Protein AF-0000000084578649 (afdb_homodimer)

Foldseek 3Di:
DDKFKKWWDKWFWADKDKDWDFDPDDDDDGDIWIKIKTWTWAAAPVGDIAIAMEIEGDDPPDDDDHGGWMWTFMWTWAADFPDHIYTYTPDIGTDDDDSPDPCSCVPPDPDRWMKMKMKWFWADDWDQDPVRQKIKTKTKGWDQTPNDIHIAMAMEMADNDPVCNPPDDADHGAIKIWMFTFHDADPRGHTYGYTDDMGTRPDDPPPPDPDDDPDPPDDDDDDDDDDD/DDKFKKWWDKWFWADKDKDWDFDPDDDDDGDIWIKIKTWTWAAAPVGDIAIAMEIEGDDPPDDDDHGGWMWTFMWTWAADFPDHIYTYTPDIGTDDDDSPDPCSCVPPDPDRWMKMKMKWFWADDWDQDPVRQKIKTKTKGWDQTPNDIHIAMAMEMADNDPVCNPPDDADHGAIKIWMFTFHDADPRGHTYGYTDDMGTRPDDPPPPDPDDDPDPPDDDDDDDPPDD

Organism: Pycnoporus cinnabarinus (NCBI:txid5643)

Radius of gyration: 24.95 Å; Cα contacts (8 Å, |Δi|>4): 1122; chains: 2; bounding box: 66×66×103 Å

Structure (mmCIF, N/CA/C/O backbone):
data_AF-0000000084578649-model_v1
#
loop_
_entity.id
_entity.type
_entity.pdbx_description
1 polymer 'Uncharacterized protein'
#
loop_
_atom_site.group_PDB
_atom_site.id
_atom_site.type_symbol
_atom_site.label_atom_id
_atom_site.label_alt_id
_atom_site.label_comp_id
_atom_site.label_asym_id
_atom_site.label_entity_id
_atom_site.label_seq_id
_atom_site.pdbx_PDB_ins_code
_atom_site.Cartn_x
_atom_site.Cartn_y
_atom_site.Cartn_z
_atom_site.occupancy
_atom_site.B_iso_or_equiv
_atom_site.auth_seq_id
_atom_site.auth_comp_id
_atom_site.auth_asym_id
_atom_site.auth_atom_id
_atom_site.pdbx_PDB_model_num
ATOM 1 N N . MET A 1 1 ? 20.484 2.51 -9.336 1 56.12 1 MET A N 1
ATOM 2 C CA . MET A 1 1 ? 19.828 3.285 -8.289 1 56.12 1 MET A CA 1
ATOM 3 C C . MET A 1 1 ? 18.609 2.539 -7.738 1 56.12 1 MET A C 1
ATOM 5 O O . MET A 1 1 ? 17.891 1.887 -8.492 1 56.12 1 MET A O 1
ATOM 9 N N . SER A 1 2 ? 18.406 2.398 -6.324 1 79.94 2 SER A N 1
ATOM 10 C CA . SER A 1 2 ? 17.375 1.576 -5.711 1 79.94 2 SER A CA 1
ATOM 11 C C . SER A 1 2 ? 16.031 2.289 -5.723 1 79.94 2 SER A C 1
ATOM 13 O O . SER A 1 2 ? 15.914 3.424 -5.254 1 79.94 2 SER A O 1
ATOM 15 N N . SER A 1 3 ? 15.109 1.882 -6.492 1 90.81 3 SER A N 1
ATOM 16 C CA . SER A 1 3 ? 13.766 2.436 -6.645 1 90.81 3 SER A CA 1
ATOM 17 C C . SER A 1 3 ? 12.711 1.337 -6.645 1 90.81 3 SER A C 1
ATOM 19 O O . SER A 1 3 ? 13.039 0.15 -6.684 1 90.81 3 SER A O 1
ATOM 21 N N . THR A 1 4 ? 11.5 1.716 -6.434 1 95.38 4 THR A N 1
ATOM 22 C CA . THR A 1 4 ? 10.367 0.8 -6.492 1 95.38 4 THR A CA 1
ATOM 23 C C . THR A 1 4 ? 9.109 1.525 -6.965 1 95.38 4 THR A C 1
ATOM 25 O O . THR A 1 4 ? 8.984 2.74 -6.793 1 95.38 4 THR A O 1
ATOM 28 N N . LEU A 1 5 ? 8.219 0.842 -7.559 1 98.19 5 LEU A N 1
ATOM 29 C CA . LEU A 1 5 ? 6.926 1.344 -8.008 1 98.19 5 LEU A CA 1
ATOM 30 C C . LEU A 1 5 ? 5.852 0.269 -7.883 1 98.19 5 LEU A C 1
ATOM 32 O O . LEU A 1 5 ? 5.961 -0.799 -8.492 1 98.19 5 LEU A O 1
ATOM 36 N N . ASN A 1 6 ? 4.875 0.594 -7.09 1 98.69 6 ASN A N 1
ATOM 37 C CA . ASN A 1 6 ? 3.842 -0.381 -6.762 1 98.69 6 ASN A CA 1
ATOM 38 C C . ASN A 1 6 ? 2.445 0.226 -6.867 1 98.69 6 ASN A C 1
ATOM 40 O O . ASN A 1 6 ? 2.289 1.447 -6.812 1 98.69 6 ASN A O 1
ATOM 44 N N . ILE A 1 7 ? 1.49 -0.663 -7.059 1 98.75 7 ILE A N 1
ATOM 45 C CA . ILE A 1 7 ? 0.087 -0.271 -7.141 1 98.75 7 ILE A CA 1
ATOM 46 C C . ILE A 1 7 ? -0.767 -1.231 -6.316 1 98.75 7 ILE A C 1
ATOM 48 O O . ILE A 1 7 ? -0.436 -2.412 -6.188 1 98.75 7 ILE A O 1
ATOM 52 N N . PHE A 1 8 ? -1.809 -0.686 -5.68 1 98.62 8 PHE A N 1
ATOM 53 C CA . PHE A 1 8 ? -2.764 -1.565 -5.012 1 98.62 8 PHE A CA 1
ATOM 54 C C . PHE A 1 8 ? -4.164 -0.97 -5.051 1 98.62 8 PHE A C 1
ATOM 56 O O . PHE A 1 8 ? -4.328 0.235 -5.254 1 98.62 8 PHE A O 1
ATOM 63 N N . GLY A 1 9 ? -5.133 -1.773 -4.887 1 98.25 9 GLY A N 1
ATOM 64 C CA . GLY A 1 9 ? -6.535 -1.396 -4.949 1 98.25 9 GLY A CA 1
ATOM 65 C C . GLY A 1 9 ? -7.434 -2.51 -5.453 1 98.25 9 GLY A C 1
ATOM 66 O O . GLY A 1 9 ? -7.113 -3.689 -5.297 1 98.25 9 GLY A O 1
ATOM 67 N N . PHE A 1 10 ? -8.578 -2.094 -5.941 1 98.19 10 PHE A N 1
ATOM 68 C CA . PHE A 1 10 ? -9.562 -3.037 -6.461 1 98.19 10 PHE A CA 1
ATOM 69 C C . PHE A 1 10 ? -9.555 -3.043 -7.984 1 98.19 10 PHE A C 1
ATOM 71 O O . PHE A 1 10 ? -9.602 -1.982 -8.609 1 98.19 10 PHE A O 1
ATOM 78 N N . PHE A 1 11 ? -9.508 -4.25 -8.555 1 98 11 PHE A N 1
ATOM 79 C CA . PHE A 1 11 ? -9.438 -4.422 -10 1 98 11 PHE A CA 1
ATOM 80 C C . PHE A 1 11 ? -10.414 -5.496 -10.469 1 98 11 PHE A C 1
ATOM 82 O O . PHE A 1 11 ? -10.578 -6.523 -9.797 1 98 11 PHE A O 1
ATOM 89 N N . ALA A 1 12 ? -11.016 -5.203 -11.555 1 97.75 12 ALA A N 1
ATOM 90 C CA . ALA A 1 12 ? -11.758 -6.258 -12.242 1 97.75 12 ALA A CA 1
ATOM 91 C C . ALA A 1 12 ? -10.867 -6.973 -13.258 1 97.75 12 ALA A C 1
ATOM 93 O O . ALA A 1 12 ? -10.133 -6.332 -14.008 1 97.75 12 ALA A O 1
ATOM 94 N N . LEU A 1 13 ? -11.008 -8.266 -13.281 1 97.94 13 LEU A N 1
ATOM 95 C CA . LEU A 1 13 ? -10.133 -9.062 -14.141 1 97.94 13 LEU A CA 1
ATOM 96 C C . LEU A 1 13 ? -10.93 -9.703 -15.273 1 97.94 13 LEU A C 1
ATOM 98 O O . LEU A 1 13 ? -12.102 -10.047 -15.094 1 97.94 13 LEU A O 1
ATOM 102 N N . ALA A 1 14 ? -10.258 -9.836 -16.391 1 97.75 14 ALA A N 1
ATOM 103 C CA . ALA A 1 14 ? -10.867 -10.508 -17.547 1 97.75 14 ALA A CA 1
ATOM 104 C C . ALA A 1 14 ? -9.812 -11.25 -18.359 1 97.75 14 ALA A C 1
ATOM 106 O O . ALA A 1 14 ? -8.617 -10.969 -18.25 1 97.75 14 ALA A O 1
ATOM 107 N N . GLY A 1 15 ? -10.273 -12.336 -19.078 1 96.81 15 GLY A N 1
ATOM 108 C CA . GLY A 1 15 ? -9.445 -13.008 -20.062 1 96.81 15 GLY A CA 1
ATOM 109 C C . GLY A 1 15 ? -8.344 -13.844 -19.453 1 96.81 15 GLY A C 1
ATOM 110 O O . GLY A 1 15 ? -7.227 -13.906 -19.984 1 96.81 15 GLY A O 1
ATOM 111 N N . GLY A 1 16 ? -8.648 -14.453 -18.406 1 95.88 16 GLY A N 1
ATOM 112 C CA . GLY A 1 16 ? -7.645 -15.266 -17.734 1 95.88 16 GLY A CA 1
ATOM 113 C C . GLY A 1 16 ? -7.117 -16.391 -18.594 1 95.88 16 GLY A C 1
ATOM 114 O O . GLY A 1 16 ? -7.895 -17.156 -19.172 1 95.88 16 GLY A O 1
ATOM 115 N N . VAL A 1 17 ? -5.785 -16.453 -18.734 1 94.69 17 VAL A N 1
ATOM 116 C CA . VAL A 1 17 ? -5.125 -17.547 -19.453 1 94.69 17 VAL A CA 1
ATOM 117 C C . VAL A 1 17 ? -3.918 -18.031 -18.672 1 94.69 17 VAL A C 1
ATOM 119 O O . VAL A 1 17 ? -3.139 -17.234 -18.156 1 94.69 17 VAL A O 1
ATOM 122 N N . ARG A 1 18 ? -3.799 -19.266 -18.594 1 94.06 18 ARG A N 1
ATOM 123 C CA . ARG A 1 18 ? -2.656 -19.875 -17.906 1 94.06 18 ARG A CA 1
ATOM 124 C C . ARG A 1 18 ? -1.558 -20.234 -18.891 1 94.06 18 ARG A C 1
ATOM 126 O O . ARG A 1 18 ? -1.825 -20.875 -19.922 1 94.06 18 ARG A O 1
ATOM 133 N N . ARG A 1 19 ? -0.389 -19.781 -18.609 1 90.94 19 ARG A N 1
ATOM 134 C CA . ARG A 1 19 ? 0.75 -20.031 -19.484 1 90.94 19 ARG A CA 1
ATOM 135 C C . ARG A 1 19 ? 1.933 -20.578 -18.688 1 90.94 19 ARG A C 1
ATOM 137 O O . ARG A 1 19 ? 2.133 -20.219 -17.531 1 90.94 19 ARG A O 1
ATOM 144 N N . SER A 1 20 ? 2.711 -21.5 -19.297 1 86.56 20 SER A N 1
ATOM 145 C CA . SER A 1 20 ? 3.93 -22.016 -18.703 1 86.56 20 SER A CA 1
ATOM 146 C C . SER A 1 20 ? 5.164 -21.297 -19.219 1 86.56 20 SER A C 1
ATOM 148 O O . SER A 1 20 ? 5.215 -20.906 -20.391 1 86.56 20 SER A O 1
ATOM 150 N N . THR A 1 21 ? 5.984 -20.906 -18.344 1 77.25 21 THR A N 1
ATOM 151 C CA . THR A 1 21 ? 7.266 -20.312 -18.719 1 77.25 21 THR A CA 1
ATOM 152 C C . THR A 1 21 ? 8.422 -21.203 -18.266 1 77.25 21 THR A C 1
ATOM 154 O O . THR A 1 21 ? 8.461 -21.625 -17.109 1 77.25 21 THR A O 1
ATOM 157 N N . PRO A 1 22 ? 9.305 -21.609 -19.219 1 73.25 22 PRO A N 1
ATOM 158 C CA . PRO A 1 22 ? 10.445 -22.438 -18.828 1 73.25 22 PRO A CA 1
ATOM 159 C C . PRO A 1 22 ? 11.43 -21.688 -17.922 1 73.25 22 PRO A C 1
ATOM 161 O O . PRO A 1 22 ? 11.648 -20.484 -18.078 1 73.25 22 PRO A O 1
ATOM 164 N N . ARG A 1 23 ? 11.703 -22.25 -16.781 1 64.88 23 ARG A N 1
ATOM 165 C CA . ARG A 1 23 ? 12.711 -21.656 -15.914 1 64.88 23 ARG A CA 1
ATOM 166 C C . ARG A 1 23 ? 14.094 -21.734 -16.547 1 64.88 23 ARG A C 1
ATOM 168 O O . ARG A 1 23 ? 14.445 -22.734 -17.156 1 64.88 23 ARG A O 1
ATOM 175 N N . ALA A 1 24 ? 14.812 -20.594 -16.734 1 56.19 24 ALA A N 1
ATOM 176 C CA . ALA A 1 24 ? 16.141 -20.578 -17.344 1 56.19 24 ALA A CA 1
ATOM 177 C C . ALA A 1 24 ? 17.078 -21.547 -16.641 1 56.19 24 ALA A C 1
ATOM 179 O O . ALA A 1 24 ? 18.281 -21.562 -16.906 1 56.19 24 ALA A O 1
ATOM 180 N N . SER A 1 25 ? 16.766 -22.156 -15.656 1 50.75 25 SER A N 1
ATOM 181 C CA . SER A 1 25 ? 17.891 -22.891 -15.094 1 50.75 25 SER A CA 1
ATOM 182 C C . SER A 1 25 ? 18.453 -23.891 -16.094 1 50.75 25 SER A C 1
ATOM 184 O O . SER A 1 25 ? 17.75 -24.328 -17 1 50.75 25 SER A O 1
ATOM 186 N N . SER A 1 26 ? 19.828 -23.875 -16.094 1 47.72 26 SER A N 1
ATOM 187 C CA . SER A 1 26 ? 20.766 -24.734 -16.812 1 47.72 26 SER A CA 1
ATOM 188 C C . SER A 1 26 ? 20.281 -26.172 -16.812 1 47.72 26 SER A C 1
ATOM 190 O O . SER A 1 26 ? 20.797 -27 -17.578 1 47.72 26 SER A O 1
ATOM 192 N N . SER A 1 27 ? 20.047 -26.766 -15.57 1 48.06 27 SER A N 1
ATOM 193 C CA . SER A 1 27 ? 20.094 -28.234 -15.555 1 48.06 27 SER A CA 1
ATOM 194 C C . SER A 1 27 ? 18.875 -28.828 -16.234 1 48.06 27 SER A C 1
ATOM 196 O O . SER A 1 27 ? 17.859 -28.141 -16.406 1 48.06 27 SER A O 1
ATOM 198 N N . SER A 1 28 ? 18.891 -30.234 -16.562 1 49.84 28 SER A N 1
ATOM 199 C CA . SER A 1 28 ? 18.172 -31.234 -17.344 1 49.84 28 SER A CA 1
ATOM 200 C C . SER A 1 28 ? 16.672 -31.188 -17.062 1 49.84 28 SER A C 1
ATOM 202 O O . SER A 1 28 ? 15.859 -31.609 -17.906 1 49.84 28 SER A O 1
ATOM 204 N N . SER A 1 29 ? 16.172 -31.266 -15.789 1 52.62 29 SER A N 1
ATOM 205 C CA . SER A 1 29 ? 14.742 -31.5 -15.594 1 52.62 29 SER A CA 1
ATOM 206 C C . SER A 1 29 ? 13.953 -30.188 -15.688 1 52.62 29 SER A C 1
ATOM 208 O O . SER A 1 29 ? 14.195 -29.266 -14.922 1 52.62 29 SER A O 1
ATOM 210 N N . ALA A 1 30 ? 13.461 -29.781 -16.766 1 56.44 30 ALA A N 1
ATOM 211 C CA . ALA A 1 30 ? 12.805 -28.562 -17.25 1 56.44 30 ALA A CA 1
ATOM 212 C C . ALA A 1 30 ? 11.734 -28.094 -16.281 1 56.44 30 ALA A C 1
ATOM 214 O O . ALA A 1 30 ? 10.602 -28.578 -16.297 1 56.44 30 ALA A O 1
ATOM 215 N N . SER A 1 31 ? 11.984 -27.578 -15.086 1 70.06 31 SER A N 1
ATOM 216 C CA . SER A 1 31 ? 10.938 -27.094 -14.188 1 70.06 31 SER A CA 1
ATOM 217 C C . SER A 1 31 ? 10.227 -25.891 -14.781 1 70.06 31 SER A C 1
ATOM 219 O O . SER A 1 31 ? 10.844 -25.078 -15.469 1 70.06 31 SER A O 1
ATOM 221 N N . VAL A 1 32 ? 9 -26.094 -14.969 1 79.75 32 VAL A N 1
ATOM 222 C CA . VAL A 1 32 ? 8.141 -25.062 -15.555 1 79.75 32 VAL A CA 1
ATOM 223 C C . VAL A 1 32 ? 7.406 -24.312 -14.445 1 79.75 32 VAL A C 1
ATOM 225 O O . VAL A 1 32 ? 7.062 -24.891 -13.414 1 79.75 32 VAL A O 1
ATOM 228 N N . THR A 1 33 ? 7.461 -23 -14.578 1 85.75 33 THR A N 1
ATOM 229 C CA . THR A 1 33 ? 6.629 -22.156 -13.719 1 85.75 33 THR A CA 1
ATOM 230 C C . THR A 1 33 ? 5.379 -21.703 -14.461 1 85.75 33 THR A C 1
ATOM 232 O O . THR A 1 33 ? 5.441 -21.375 -15.648 1 85.75 33 THR A O 1
ATOM 235 N N . PHE A 1 34 ? 4.266 -21.75 -13.773 1 90.5 34 PHE A N 1
ATOM 236 C CA . PHE A 1 34 ? 3.002 -21.375 -14.391 1 90.5 34 PHE A CA 1
ATOM 237 C C . PHE A 1 34 ? 2.52 -20.031 -13.867 1 90.5 34 PHE A C 1
ATOM 239 O O . PHE A 1 34 ? 2.639 -19.75 -12.672 1 90.5 34 PHE A O 1
ATOM 246 N N . HIS A 1 35 ? 2.023 -19.234 -14.859 1 94.44 35 HIS A N 1
ATOM 247 C CA . HIS A 1 35 ? 1.398 -17.969 -14.508 1 94.44 35 HIS A CA 1
ATOM 248 C C . HIS A 1 35 ? 0.046 -17.812 -15.195 1 94.44 35 HIS A C 1
ATOM 250 O O . HIS A 1 35 ? -0.164 -18.344 -16.281 1 94.44 35 HIS A O 1
ATOM 256 N N . CYS A 1 36 ? -0.811 -17.156 -14.508 1 96.5 36 CYS A N 1
ATOM 257 C CA . CYS A 1 36 ? -2.033 -16.672 -15.141 1 96.5 36 CYS A CA 1
ATOM 258 C C . CYS A 1 36 ? -1.888 -15.219 -15.562 1 96.5 36 CYS A C 1
ATOM 260 O O . CYS A 1 36 ? -1.274 -14.422 -14.859 1 96.5 36 CYS A O 1
ATOM 262 N N . TYR A 1 37 ? -2.467 -14.953 -16.688 1 97 37 TYR A N 1
ATOM 263 C CA . TYR A 1 37 ? -2.504 -13.586 -17.203 1 97 37 TYR A CA 1
ATOM 264 C C . TYR A 1 37 ? -3.938 -13.078 -17.297 1 97 37 TYR A C 1
ATOM 266 O O . TYR A 1 37 ? -4.844 -13.812 -17.688 1 97 37 TYR A O 1
ATOM 274 N N . TYR A 1 38 ? -4.105 -11.844 -16.875 1 98.25 38 TYR A N 1
ATOM 275 C CA . TYR A 1 38 ? -5.414 -11.203 -16.953 1 98.25 38 TYR A CA 1
ATOM 276 C C . TYR A 1 38 ? -5.312 -9.828 -17.609 1 98.25 38 TYR A C 1
ATOM 278 O O . TYR A 1 38 ? -4.281 -9.164 -17.516 1 98.25 38 TYR A O 1
ATOM 286 N N . SER A 1 39 ? -6.367 -9.445 -18.25 1 98.31 39 SER A N 1
ATOM 287 C CA . SER A 1 39 ? -6.559 -8.062 -18.656 1 98.31 39 SER A CA 1
ATOM 288 C C . SER A 1 39 ? -7.309 -7.27 -17.594 1 98.31 39 SER A C 1
ATOM 290 O O . SER A 1 39 ? -8.211 -7.801 -16.938 1 98.31 39 SER A O 1
ATOM 292 N N . THR A 1 40 ? -6.887 -6.062 -17.453 1 98.19 40 THR A N 1
ATOM 293 C CA . THR A 1 40 ? -7.559 -5.137 -16.547 1 98.19 40 THR A CA 1
ATOM 294 C C . THR A 1 40 ? -7.273 -3.691 -16.953 1 98.19 40 THR A C 1
ATOM 296 O O . THR A 1 40 ? -6.805 -3.428 -18.062 1 98.19 40 THR A O 1
ATOM 299 N N . VAL A 1 41 ? -7.715 -2.719 -16.078 1 97.5 41 VAL A N 1
ATOM 300 C CA . VAL A 1 41 ? -7.457 -1.31 -16.344 1 97.5 41 VAL A CA 1
ATOM 301 C C . VAL A 1 41 ? -7.098 -0.589 -15.047 1 97.5 41 VAL A C 1
ATOM 303 O O . VAL A 1 41 ? -7.488 -1.023 -13.961 1 97.5 41 VAL A O 1
ATOM 306 N N . ILE A 1 42 ? -6.297 0.358 -15.195 1 97.94 42 ILE A N 1
ATOM 307 C CA . ILE A 1 42 ? -6.113 1.345 -14.133 1 97.94 42 ILE A CA 1
ATOM 308 C C . ILE A 1 42 ? -7.098 2.496 -14.328 1 97.94 42 ILE A C 1
ATOM 310 O O . ILE A 1 42 ? -6.922 3.33 -15.211 1 97.94 42 ILE A O 1
ATOM 314 N N . GLN A 1 43 ? -8.102 2.543 -13.461 1 97.88 43 GLN A N 1
ATOM 315 C CA . GLN A 1 43 ? -9.102 3.598 -13.547 1 97.88 43 GLN A CA 1
ATOM 316 C C . GLN A 1 43 ? -8.602 4.891 -12.914 1 97.88 43 GLN A C 1
ATOM 318 O O . GLN A 1 43 ? -8.008 4.863 -11.828 1 97.88 43 GLN A O 1
ATOM 323 N N . CYS A 1 44 ? -8.875 5.922 -13.594 1 97.69 44 CYS A N 1
ATOM 324 C CA . CYS A 1 44 ? -8.461 7.227 -13.086 1 97.69 44 CYS A CA 1
ATOM 325 C C . CYS A 1 44 ? -9.672 8.055 -12.68 1 97.69 44 CYS A C 1
ATOM 327 O O . CYS A 1 44 ? -10.758 7.887 -13.227 1 97.69 44 CYS A O 1
ATOM 329 N N . SER A 1 45 ? -9.469 8.969 -11.766 1 96.69 45 SER A N 1
ATOM 330 C CA . SER A 1 45 ? -10.562 9.781 -11.258 1 96.69 45 SER A CA 1
ATOM 331 C C . SER A 1 45 ? -11.055 10.766 -12.312 1 96.69 45 SER A C 1
ATOM 333 O O . SER A 1 45 ? -12.172 11.281 -12.219 1 96.69 45 SER A O 1
ATOM 335 N N . SER A 1 46 ? -10.273 11.031 -13.281 1 94.56 46 SER A N 1
ATOM 336 C CA . SER A 1 46 ? -10.688 11.898 -14.383 1 94.56 46 SER A CA 1
ATOM 337 C C . SER A 1 46 ? -11.711 11.211 -15.281 1 94.56 46 SER A C 1
ATOM 339 O O . SER A 1 46 ? -12.359 11.859 -16.094 1 94.56 46 SER A O 1
ATOM 341 N N . GLY A 1 47 ? -11.797 9.93 -15.156 1 95.06 47 GLY A N 1
ATOM 342 C CA . GLY A 1 47 ? -12.672 9.156 -16.031 1 95.06 47 GLY A CA 1
ATOM 343 C C . GLY A 1 47 ? -11.914 8.344 -17.062 1 95.06 47 GLY A C 1
ATOM 344 O O . GLY A 1 47 ? -12.484 7.449 -17.688 1 95.06 47 GLY A O 1
ATOM 345 N N . SER A 1 48 ? -10.664 8.672 -17.25 1 94.69 48 SER A N 1
ATOM 346 C CA . SER A 1 48 ? -9.836 7.906 -18.172 1 94.69 48 SER A CA 1
ATOM 347 C C . SER A 1 48 ? -9.383 6.594 -17.547 1 94.69 48 SER A C 1
ATOM 349 O O . SER A 1 48 ? -9.5 6.402 -16.328 1 94.69 48 SER A O 1
ATOM 351 N N . ALA A 1 49 ? -8.977 5.707 -18.422 1 95.38 49 ALA A N 1
ATOM 352 C CA . ALA A 1 49 ? -8.484 4.418 -17.953 1 95.38 49 ALA A CA 1
ATOM 353 C C . ALA A 1 49 ? -7.289 3.947 -18.781 1 95.38 49 ALA A C 1
ATOM 355 O O . ALA A 1 49 ? -7.258 4.133 -20 1 95.38 49 ALA A O 1
ATOM 356 N N . LEU A 1 50 ? -6.359 3.35 -18.109 1 96.5 50 LEU A N 1
ATOM 357 C CA . LEU A 1 50 ? -5.176 2.787 -18.75 1 96.5 50 LEU A CA 1
ATOM 358 C C . LEU A 1 50 ? -5.27 1.267 -18.828 1 96.5 50 LEU A C 1
ATOM 360 O O . LEU A 1 50 ? -5.395 0.597 -17.797 1 96.5 50 LEU A O 1
ATOM 364 N N . PRO A 1 51 ? -5.176 0.761 -20.031 1 97.5 51 PRO A N 1
ATOM 365 C CA . PRO A 1 51 ? -5.148 -0.702 -20.125 1 97.5 51 PRO A CA 1
ATOM 366 C C . PRO A 1 51 ? -3.947 -1.312 -19.406 1 97.5 51 PRO A C 1
ATOM 368 O O . PRO A 1 51 ? -2.855 -0.739 -19.422 1 97.5 51 PRO A O 1
ATOM 371 N N . ALA A 1 52 ? -4.184 -2.486 -18.812 1 98.38 52 ALA A N 1
ATOM 372 C CA . ALA A 1 52 ? -3.123 -3.139 -18.047 1 98.38 52 ALA A CA 1
ATOM 373 C C . ALA A 1 52 ? -3.205 -4.656 -18.172 1 98.38 52 ALA A C 1
ATOM 375 O O . ALA A 1 52 ? -4.289 -5.211 -18.375 1 98.38 52 ALA A O 1
ATOM 376 N N . GLU A 1 53 ? -2.094 -5.281 -18.109 1 98.56 53 GLU A N 1
ATOM 377 C CA . GLU A 1 53 ? -1.977 -6.734 -18.047 1 98.56 53 GLU A CA 1
ATOM 378 C C . GLU A 1 53 ? -1.393 -7.191 -16.719 1 98.56 53 GLU A C 1
ATOM 380 O O . GLU A 1 53 ? -0.334 -6.711 -16.297 1 98.56 53 GLU A O 1
ATOM 385 N N . LEU A 1 54 ? -2.086 -8.117 -16.125 1 98.5 54 LEU A N 1
ATOM 386 C CA . LEU A 1 54 ? -1.686 -8.625 -14.82 1 98.5 54 LEU A CA 1
ATOM 387 C C . LEU A 1 54 ? -1.145 -10.047 -14.938 1 98.5 54 LEU A C 1
ATOM 389 O O . LEU A 1 54 ? -1.775 -10.906 -15.555 1 98.5 54 LEU A O 1
ATOM 393 N N . ARG A 1 55 ? 0.002 -10.25 -14.422 1 97.81 55 ARG A N 1
ATOM 394 C CA . ARG A 1 55 ? 0.555 -11.594 -14.289 1 97.81 55 ARG A CA 1
ATOM 395 C C . ARG A 1 55 ? 0.491 -12.07 -12.836 1 97.81 55 ARG A C 1
ATOM 397 O O . ARG A 1 55 ? 0.886 -11.344 -11.922 1 97.81 55 ARG A O 1
ATOM 404 N N . VAL A 1 56 ? -0.02 -13.242 -12.633 1 96.75 56 VAL A N 1
ATOM 405 C CA . VAL A 1 56 ? -0.167 -13.852 -11.312 1 96.75 56 VAL A CA 1
ATOM 406 C C . VAL A 1 56 ? 0.486 -15.234 -11.305 1 96.75 56 VAL A C 1
ATOM 408 O O . VAL A 1 56 ? 0.221 -16.062 -12.18 1 96.75 56 VAL A O 1
ATOM 411 N N . TYR A 1 57 ? 1.33 -15.453 -10.297 1 92.81 57 TYR A N 1
ATOM 412 C CA . TYR A 1 57 ? 1.852 -16.797 -10.125 1 92.81 57 TYR A CA 1
ATOM 413 C C . TYR A 1 57 ? 0.719 -17.797 -9.922 1 92.81 57 TYR A C 1
ATOM 415 O O . TYR A 1 57 ? -0.226 -17.531 -9.172 1 92.81 57 TYR A O 1
ATOM 423 N N . SER A 1 58 ? 0.827 -18.891 -10.633 1 90.5 58 SER A N 1
ATOM 424 C CA . SER A 1 58 ? -0.216 -19.906 -10.594 1 90.5 58 SER A CA 1
ATOM 425 C C . SER A 1 58 ? 0.373 -21.297 -10.352 1 90.5 58 SER A C 1
ATOM 427 O O . SER A 1 58 ? 0.901 -21.906 -11.273 1 90.5 58 SER A O 1
ATOM 429 N N . PRO A 1 59 ? 0.208 -21.703 -9.07 1 81.56 59 PRO A N 1
ATOM 430 C CA . PRO A 1 59 ? 0.632 -23.094 -8.875 1 81.56 59 PRO A CA 1
ATOM 431 C C . PRO A 1 59 ? -0.115 -24.078 -9.781 1 81.56 59 PRO A C 1
ATOM 433 O O . PRO A 1 59 ? -1.182 -23.734 -10.305 1 81.56 59 PRO A O 1
ATOM 436 N N . PRO A 1 60 ? 0.485 -25.297 -9.883 1 76.25 60 PRO A N 1
ATOM 437 C CA . PRO A 1 60 ? -0.149 -26.297 -10.758 1 76.25 60 PRO A CA 1
ATOM 438 C C . PRO A 1 60 ? -1.571 -26.641 -10.32 1 76.25 60 PRO A C 1
ATOM 440 O O . PRO A 1 60 ? -1.84 -26.766 -9.125 1 76.25 60 PRO A O 1
ATOM 443 N N . GLY A 1 61 ? -2.443 -26.641 -11.266 1 77.38 61 GLY A N 1
ATOM 444 C CA . GLY A 1 61 ? -3.809 -27.078 -11.016 1 77.38 61 GLY A CA 1
ATOM 445 C C . GLY A 1 61 ? -4.75 -25.922 -10.703 1 77.38 61 GLY A C 1
ATOM 446 O O . GLY A 1 61 ? -5.961 -26.125 -10.586 1 77.38 61 GLY A O 1
ATOM 447 N N . GLN A 1 62 ? -4.203 -24.797 -10.539 1 82.5 62 GLN A N 1
ATOM 448 C CA . GLN A 1 62 ? -5.078 -23.656 -10.258 1 82.5 62 GLN A CA 1
ATOM 449 C C . GLN A 1 62 ? -5.676 -23.094 -11.539 1 82.5 62 GLN A C 1
ATOM 451 O O . GLN A 1 62 ? -4.953 -22.844 -12.508 1 82.5 62 GLN A O 1
ATOM 456 N N . ASN A 1 63 ? -6.957 -23 -11.562 1 87.56 63 ASN A N 1
ATOM 457 C CA . ASN A 1 63 ? -7.656 -22.406 -12.688 1 87.56 63 ASN A CA 1
ATOM 458 C C . ASN A 1 63 ? -7.699 -20.875 -12.578 1 87.56 63 ASN A C 1
ATOM 460 O O . ASN A 1 63 ? -7.754 -20.344 -11.477 1 87.56 63 ASN A O 1
ATOM 464 N N . PRO A 1 64 ? -7.68 -20.297 -13.758 1 94.19 64 PRO A N 1
ATOM 465 C CA . PRO A 1 64 ? -7.844 -18.844 -13.742 1 94.19 64 PRO A CA 1
ATOM 466 C C . PRO A 1 64 ? -9.188 -18.406 -13.148 1 94.19 64 PRO A C 1
ATOM 468 O O . PRO A 1 64 ? -10.156 -19.156 -13.203 1 94.19 64 PRO A O 1
ATOM 471 N N . LEU A 1 65 ? -9.195 -17.234 -12.672 1 95.31 65 LEU A N 1
ATOM 472 C CA . LEU A 1 65 ? -10.43 -16.656 -12.156 1 95.31 65 LEU A CA 1
ATOM 473 C C . LEU A 1 65 ? -11.398 -16.328 -13.289 1 95.31 65 LEU A C 1
ATOM 475 O O . LEU A 1 65 ? -10.977 -16 -14.398 1 95.31 65 LEU A O 1
ATOM 479 N N . PRO A 1 66 ? -12.688 -16.453 -13.008 1 95.25 66 PRO A N 1
ATOM 480 C CA . PRO A 1 66 ? -13.68 -16.094 -14.023 1 95.25 66 PRO A CA 1
ATOM 481 C C . PRO A 1 66 ? -13.625 -14.609 -14.398 1 95.25 66 PRO A C 1
ATOM 483 O O . PRO A 1 66 ? -13.164 -13.781 -13.609 1 95.25 66 PRO A O 1
ATOM 486 N N . ASN A 1 67 ? -14.18 -14.297 -15.586 1 96.06 67 ASN A N 1
ATOM 487 C CA . ASN A 1 67 ? -14.289 -12.914 -16.031 1 96.06 67 ASN A CA 1
ATOM 488 C C . ASN A 1 67 ? -15.102 -12.07 -15.062 1 96.06 67 ASN A C 1
ATOM 490 O O . ASN A 1 67 ? -16.094 -12.547 -14.5 1 96.06 67 ASN A O 1
ATOM 494 N N . ASN A 1 68 ? -14.609 -10.867 -14.844 1 95 68 ASN A N 1
ATOM 495 C CA . ASN A 1 68 ? -15.281 -9.844 -14.047 1 95 68 ASN A CA 1
ATOM 496 C C . ASN A 1 68 ? -15.086 -10.078 -12.547 1 95 68 ASN A C 1
ATOM 498 O O . ASN A 1 68 ? -15.789 -9.492 -11.727 1 95 68 ASN A O 1
ATOM 502 N N . THR A 1 69 ? -14.203 -10.961 -12.258 1 97.19 69 THR A N 1
ATOM 503 C CA . THR A 1 69 ? -13.859 -11.109 -10.852 1 97.19 69 THR A CA 1
ATOM 504 C C . THR A 1 69 ? -13.188 -9.844 -10.328 1 97.19 69 THR A C 1
ATOM 506 O O . THR A 1 69 ? -12.242 -9.328 -10.938 1 97.19 69 THR A O 1
ATOM 509 N N . ILE A 1 70 ? -13.727 -9.359 -9.281 1 97.5 70 ILE A N 1
ATOM 510 C CA . ILE A 1 70 ? -13.094 -8.219 -8.617 1 97.5 70 ILE A CA 1
ATOM 511 C C . ILE A 1 70 ? -12.125 -8.719 -7.547 1 97.5 70 ILE A C 1
ATOM 513 O O . ILE A 1 70 ? -12.461 -9.617 -6.77 1 97.5 70 ILE A O 1
ATOM 517 N N . VAL A 1 71 ? -10.938 -8.156 -7.574 1 98.06 71 VAL A N 1
ATOM 518 C CA . VAL A 1 71 ? -9.906 -8.594 -6.629 1 98.06 71 VAL A CA 1
ATOM 519 C C . VAL A 1 71 ? -9.32 -7.383 -5.914 1 98.06 71 VAL A C 1
ATOM 521 O O . VAL A 1 71 ? -9.297 -6.277 -6.461 1 98.06 71 VAL A O 1
ATOM 524 N N . PHE A 1 72 ? -8.945 -7.562 -4.668 1 98.12 72 PHE A N 1
ATOM 525 C CA . PHE A 1 72 ? -7.926 -6.695 -4.098 1 98.12 72 PHE A CA 1
ATOM 526 C C . PHE A 1 72 ? -6.535 -7.133 -4.543 1 98.12 72 PHE A C 1
ATOM 528 O O . PHE A 1 72 ? -6.184 -8.312 -4.434 1 98.12 72 PHE A O 1
ATOM 535 N N . LEU A 1 73 ? -5.793 -6.188 -5.008 1 98.25 73 LEU A N 1
ATOM 536 C CA . LEU A 1 73 ? -4.523 -6.492 -5.652 1 98.25 73 LEU A CA 1
ATOM 537 C C . LEU A 1 73 ? -3.42 -5.566 -5.148 1 98.25 73 LEU A C 1
ATOM 539 O O . LEU A 1 73 ? -3.635 -4.359 -5 1 98.25 73 LEU A O 1
ATOM 543 N N . THR A 1 74 ? -2.295 -6.105 -4.789 1 98.5 74 THR A N 1
ATOM 544 C CA . THR A 1 74 ? -1.038 -5.367 -4.758 1 98.5 74 THR A CA 1
ATOM 545 C C . THR A 1 74 ? -0.084 -5.879 -5.832 1 98.5 74 THR A C 1
ATOM 547 O O . THR A 1 74 ? 0.076 -7.09 -6.004 1 98.5 74 THR A O 1
ATOM 550 N N . ALA A 1 75 ? 0.545 -4.969 -6.531 1 98.75 75 ALA A N 1
ATOM 551 C CA . ALA A 1 75 ? 1.366 -5.406 -7.656 1 98.75 75 ALA A CA 1
ATOM 552 C C . ALA A 1 75 ? 2.52 -4.434 -7.902 1 98.75 75 ALA A C 1
ATOM 554 O O . ALA A 1 75 ? 2.43 -3.254 -7.562 1 98.75 75 ALA A O 1
ATOM 555 N N . LYS A 1 76 ? 3.551 -4.992 -8.445 1 98.44 76 LYS A N 1
ATOM 556 C CA . LYS A 1 76 ? 4.602 -4.184 -9.055 1 98.44 76 LYS A CA 1
ATOM 557 C C . LYS A 1 76 ? 4.145 -3.596 -10.383 1 98.44 76 LYS A C 1
ATOM 559 O O . LYS A 1 76 ? 3.369 -4.223 -11.109 1 98.44 76 LYS A O 1
ATOM 564 N N . LEU A 1 77 ? 4.711 -2.469 -10.672 1 98.5 77 LEU A N 1
ATOM 565 C CA . LEU A 1 77 ? 4.125 -1.708 -11.773 1 98.5 77 LEU A CA 1
ATOM 566 C C . LEU A 1 77 ? 5.191 -1.291 -12.781 1 98.5 77 LEU A C 1
ATOM 568 O O . LEU A 1 77 ? 6.273 -0.841 -12.391 1 98.5 77 LEU A O 1
ATOM 572 N N . HIS A 1 78 ? 4.887 -1.494 -14.016 1 98.44 78 HIS A N 1
ATOM 573 C CA . HIS A 1 78 ? 5.66 -0.926 -15.117 1 98.44 78 HIS A CA 1
ATOM 574 C C . HIS A 1 78 ? 4.77 -0.118 -16.047 1 98.44 78 HIS A C 1
ATOM 576 O O . HIS A 1 78 ? 3.98 -0.687 -16.812 1 98.44 78 HIS A O 1
ATOM 582 N N . LEU A 1 79 ? 4.957 1.142 -15.984 1 98.12 79 LEU A N 1
ATOM 583 C CA . LEU A 1 79 ? 4.219 2.047 -16.859 1 98.12 79 LEU A CA 1
ATOM 584 C C . LEU A 1 79 ? 4.902 2.172 -18.219 1 98.12 79 LEU A C 1
ATOM 586 O O . LEU A 1 79 ? 6.121 2.346 -18.281 1 98.12 79 LEU A O 1
ATOM 590 N N . ARG A 1 80 ? 4.082 2.059 -19.188 1 93.56 80 ARG A N 1
ATOM 591 C CA . ARG A 1 80 ? 4.578 2.146 -20.547 1 93.56 80 ARG A CA 1
ATOM 592 C C . ARG A 1 80 ? 3.77 3.154 -21.359 1 93.56 80 ARG A C 1
ATOM 594 O O . ARG A 1 80 ? 2.543 3.205 -21.25 1 93.56 80 ARG A O 1
ATOM 601 N N . SER A 1 81 ? 4.484 3.912 -22.094 1 84.94 81 SER A N 1
ATOM 602 C CA . SER A 1 81 ? 3.775 4.887 -22.906 1 84.94 81 SER A CA 1
ATOM 603 C C . SER A 1 81 ? 3.09 4.219 -24.094 1 84.94 81 SER A C 1
ATOM 605 O O . SER A 1 81 ? 3.732 3.504 -24.875 1 84.94 81 SER A O 1
ATOM 607 N N . ALA A 1 82 ? 1.801 4.379 -24.172 1 84.06 82 ALA A N 1
ATOM 608 C CA . ALA A 1 82 ? 0.988 3.955 -25.312 1 84.06 82 ALA A CA 1
ATOM 609 C C . ALA A 1 82 ? 0.893 2.434 -25.391 1 84.06 82 ALA A C 1
ATOM 611 O O . ALA A 1 82 ? 0.611 1.873 -26.453 1 84.06 82 ALA A O 1
ATOM 612 N N . LEU A 1 83 ? 1.355 1.753 -24.5 1 92.19 83 LEU A N 1
ATOM 613 C CA . LEU A 1 83 ? 1.212 0.306 -24.375 1 92.19 83 LEU A CA 1
ATOM 614 C C . LEU A 1 83 ? 0.534 -0.061 -23.062 1 92.19 83 LEU A C 1
ATOM 616 O O . LEU A 1 83 ? 0.524 0.735 -22.109 1 92.19 83 LEU A O 1
ATOM 620 N N . PRO A 1 84 ? -0.033 -1.216 -23 1 95.94 84 PRO A N 1
ATOM 621 C CA . PRO A 1 84 ? -0.629 -1.617 -21.719 1 95.94 84 PRO A CA 1
ATOM 622 C C . PRO A 1 84 ? 0.388 -1.661 -20.578 1 95.94 84 PRO A C 1
ATOM 624 O O . PRO A 1 84 ? 1.528 -2.088 -20.781 1 95.94 84 PRO A O 1
ATOM 627 N N . VAL A 1 85 ? -0.043 -1.186 -19.531 1 98.06 85 VAL A N 1
ATOM 628 C CA . VAL A 1 85 ? 0.756 -1.254 -18.312 1 98.06 85 VAL A CA 1
ATOM 629 C C . VAL A 1 85 ? 0.956 -2.711 -17.906 1 98.06 85 VAL A C 1
ATOM 631 O O . VAL A 1 85 ? 0.048 -3.533 -18.047 1 98.06 85 VAL A O 1
ATOM 634 N N . LEU A 1 86 ? 2.131 -3 -17.422 1 98.62 86 LEU A N 1
ATOM 635 C CA . LEU A 1 86 ? 2.383 -4.352 -16.938 1 98.62 86 LEU A CA 1
ATOM 636 C C . LEU A 1 86 ? 2.385 -4.383 -15.414 1 98.62 86 LEU A C 1
ATOM 638 O O . LEU A 1 86 ? 2.967 -3.504 -14.766 1 98.62 86 LEU A O 1
ATOM 642 N N . MET A 1 87 ? 1.721 -5.414 -14.906 1 98.62 87 MET A N 1
ATOM 643 C CA . MET A 1 87 ? 1.662 -5.609 -13.461 1 98.62 87 MET A CA 1
ATOM 644 C C . MET A 1 87 ? 2.016 -7.043 -13.094 1 98.62 87 MET A C 1
ATOM 646 O O . MET A 1 87 ? 1.532 -7.988 -13.719 1 98.62 87 MET A O 1
ATOM 650 N N . ASP A 1 88 ? 2.84 -7.195 -12.094 1 98.38 88 ASP A N 1
ATOM 651 C CA . ASP A 1 88 ? 3.102 -8.484 -11.469 1 98.38 88 ASP A CA 1
ATOM 652 C C . ASP A 1 88 ? 2.527 -8.539 -10.055 1 98.38 88 ASP A C 1
ATOM 654 O O . ASP A 1 88 ? 2.955 -7.785 -9.18 1 98.38 88 ASP A O 1
ATOM 658 N N . ALA A 1 89 ? 1.638 -9.461 -9.859 1 98.12 89 ALA A N 1
ATOM 659 C CA . ALA A 1 89 ? 0.917 -9.523 -8.594 1 98.12 89 ALA A CA 1
ATOM 660 C C . ALA A 1 89 ? 1.84 -9.961 -7.457 1 98.12 89 ALA A C 1
ATOM 662 O O . ALA A 1 89 ? 2.604 -10.914 -7.605 1 98.12 89 ALA A O 1
ATOM 663 N N . MET A 1 90 ? 1.771 -9.219 -6.359 1 96.94 90 MET A N 1
ATOM 664 C CA . MET A 1 90 ? 2.377 -9.672 -5.109 1 96.94 90 MET A CA 1
ATOM 665 C C . MET A 1 90 ? 1.345 -10.352 -4.219 1 96.94 90 MET A C 1
ATOM 667 O O . MET A 1 90 ? 1.637 -11.375 -3.596 1 96.94 90 MET A O 1
ATOM 671 N N . HIS A 1 91 ? 0.192 -9.734 -4.16 1 96.75 91 HIS A N 1
ATOM 672 C CA . HIS A 1 91 ? -0.969 -10.281 -3.467 1 96.75 91 HIS A CA 1
ATOM 673 C C . HIS A 1 91 ? -2.234 -10.125 -4.305 1 96.75 91 HIS A C 1
ATOM 675 O O . HIS A 1 91 ? -2.426 -9.102 -4.961 1 96.75 91 HIS A O 1
ATOM 681 N N . LEU A 1 92 ? -2.998 -11.156 -4.234 1 97.06 92 LEU A N 1
ATOM 682 C CA . LEU A 1 92 ? -4.273 -11.148 -4.945 1 97.06 92 LEU A CA 1
ATOM 683 C C . LEU A 1 92 ? -5.352 -11.852 -4.133 1 97.06 92 LEU A C 1
ATOM 685 O O . LEU A 1 92 ? -5.219 -13.039 -3.811 1 97.06 92 LEU A O 1
ATOM 689 N N . TYR A 1 93 ? -6.402 -11.102 -3.852 1 97.44 93 TYR A N 1
ATOM 690 C CA . TYR A 1 93 ? -7.512 -11.633 -3.076 1 97.44 93 TYR A CA 1
ATOM 691 C C . TYR A 1 93 ? -8.844 -11.359 -3.766 1 97.44 93 TYR A C 1
ATOM 693 O O . TYR A 1 93 ? -9.328 -10.219 -3.766 1 97.44 93 TYR A O 1
ATOM 701 N N . PRO A 1 94 ? -9.461 -12.391 -4.281 1 96.94 94 PRO A N 1
ATOM 702 C CA . PRO A 1 94 ? -10.742 -12.18 -4.949 1 96.94 94 PRO A CA 1
ATOM 703 C C . PRO A 1 94 ? -11.883 -11.914 -3.965 1 96.94 94 PRO A C 1
ATOM 705 O O . PRO A 1 94 ? -11.898 -12.477 -2.865 1 96.94 94 PRO A O 1
ATOM 708 N N . PHE A 1 95 ? -12.719 -11.062 -4.379 1 96.88 95 PHE A N 1
ATOM 709 C CA . PHE A 1 95 ? -13.969 -10.922 -3.631 1 96.88 95 PHE A CA 1
ATOM 710 C C . PHE A 1 95 ? -14.812 -12.18 -3.746 1 96.88 95 PHE A C 1
ATOM 712 O O . PHE A 1 95 ? -14.969 -12.734 -4.84 1 96.88 95 PHE A O 1
ATOM 719 N N . PRO A 1 96 ? -15.328 -12.578 -2.666 1 95.19 96 PRO A N 1
ATOM 720 C CA . PRO A 1 96 ? -16.156 -13.781 -2.723 1 95.19 96 PRO A CA 1
ATOM 721 C C . PRO A 1 96 ? -17.5 -13.547 -3.414 1 95.19 96 PRO A C 1
ATOM 723 O O . PRO A 1 96 ? -17.906 -12.398 -3.582 1 95.19 96 PRO A O 1
ATOM 726 N N . GLY A 1 97 ? -18.125 -14.727 -3.809 1 92.62 97 GLY A N 1
ATOM 727 C CA . GLY A 1 97 ? -19.422 -14.656 -4.438 1 92.62 97 GLY A CA 1
ATOM 728 C C . GLY A 1 97 ? -19.406 -15.07 -5.898 1 92.62 97 GLY A C 1
ATOM 729 O O . GLY A 1 97 ? -18.344 -15.367 -6.453 1 92.62 97 GLY A O 1
ATOM 730 N N . ASP A 1 98 ? -20.578 -15.117 -6.465 1 93.62 98 ASP A N 1
ATOM 731 C CA . ASP A 1 98 ? -20.734 -15.43 -7.883 1 93.62 98 ASP A CA 1
ATOM 732 C C . ASP A 1 98 ? -20.672 -14.172 -8.734 1 93.62 98 ASP A C 1
ATOM 734 O O . ASP A 1 98 ? -21.531 -13.297 -8.641 1 93.62 98 ASP A O 1
ATOM 738 N N . VAL A 1 99 ? -19.75 -14.117 -9.57 1 93.81 99 VAL A N 1
ATOM 739 C CA . VAL A 1 99 ? -19.469 -12.93 -10.383 1 93.81 99 VAL A CA 1
ATOM 740 C C . VAL A 1 99 ? -20.641 -12.672 -11.336 1 93.81 99 VAL A C 1
ATOM 742 O O . VAL A 1 99 ? -20.797 -11.562 -11.852 1 93.81 99 VAL A O 1
ATOM 745 N N . ASN A 1 100 ? -21.422 -13.633 -11.57 1 92.94 100 ASN A N 1
ATOM 746 C CA . ASN A 1 100 ? -22.547 -13.5 -12.5 1 92.94 100 ASN A CA 1
ATOM 747 C C . ASN A 1 100 ? -23.781 -12.961 -11.805 1 92.94 100 ASN A C 1
ATOM 749 O O . ASN A 1 100 ? -24.781 -12.633 -12.453 1 92.94 100 ASN A O 1
ATOM 753 N N . ASP A 1 101 ? -23.688 -12.859 -10.508 1 92.38 101 ASP A N 1
ATOM 754 C CA . ASP A 1 101 ? -24.812 -12.281 -9.773 1 92.38 101 ASP A CA 1
ATOM 755 C C . ASP A 1 101 ? -24.875 -10.766 -9.977 1 92.38 101 ASP A C 1
ATOM 757 O O . ASP A 1 101 ? -23.844 -10.086 -9.969 1 92.38 101 ASP A O 1
ATOM 761 N N . MET A 1 102 ? -26.078 -10.195 -10.047 1 90.62 102 MET A N 1
ATOM 762 C CA . MET A 1 102 ? -26.281 -8.773 -10.305 1 90.62 102 MET A CA 1
ATOM 763 C C . MET A 1 102 ? -25.797 -7.93 -9.125 1 90.62 102 MET A C 1
ATOM 765 O O . MET A 1 102 ? -25.391 -6.785 -9.305 1 90.62 102 MET A O 1
ATOM 769 N N . ASP A 1 103 ? -25.766 -8.523 -7.953 1 89.62 103 ASP A N 1
ATOM 770 C CA . ASP A 1 103 ? -25.422 -7.746 -6.766 1 89.62 103 ASP A CA 1
ATOM 771 C C . ASP A 1 103 ? -23.984 -8 -6.336 1 89.62 103 ASP A C 1
ATOM 773 O O . ASP A 1 103 ? -23.562 -7.57 -5.262 1 89.62 103 ASP A O 1
ATOM 777 N N . TYR A 1 104 ? -23.234 -8.727 -7.188 1 91.62 104 TYR A N 1
ATOM 778 C CA . TYR A 1 104 ? -21.844 -9.086 -6.875 1 91.62 104 TYR A CA 1
ATOM 779 C C . TYR A 1 104 ? -21.031 -7.844 -6.523 1 91.62 104 TYR A C 1
ATOM 781 O O . TYR A 1 104 ? -20.312 -7.828 -5.52 1 91.62 104 TYR A O 1
ATOM 789 N N . GLU A 1 105 ? -21.203 -6.781 -7.172 1 91.31 105 GLU A N 1
ATOM 790 C CA . GLU A 1 105 ? -20.375 -5.59 -7.027 1 91.31 105 GLU A CA 1
ATOM 791 C C . GLU A 1 105 ? -20.891 -4.695 -5.902 1 91.31 105 GLU A C 1
ATOM 793 O O . GLU A 1 105 ? -20.188 -3.777 -5.465 1 91.31 105 GLU A O 1
ATOM 798 N N . ASP A 1 106 ? -22.078 -4.969 -5.391 1 90.56 106 ASP A N 1
ATOM 799 C CA . ASP A 1 106 ? -22.703 -4.105 -4.391 1 90.56 106 ASP A CA 1
ATOM 800 C C . ASP A 1 106 ? -21.969 -4.191 -3.057 1 90.56 106 ASP A C 1
ATOM 802 O O . ASP A 1 106 ? -22.172 -3.357 -2.174 1 90.56 106 ASP A O 1
ATOM 806 N N . HIS A 1 107 ? -21.078 -5.176 -2.994 1 90.38 107 HIS A N 1
ATOM 807 C CA . HIS A 1 107 ? -20.422 -5.418 -1.71 1 90.38 107 HIS A CA 1
ATOM 808 C C . HIS A 1 107 ? -18.969 -4.945 -1.727 1 90.38 107 HIS A C 1
ATOM 810 O O . HIS A 1 107 ? -18.234 -5.156 -0.759 1 90.38 107 HIS A O 1
ATOM 816 N N . VAL A 1 108 ? -18.594 -4.348 -2.787 1 94.06 108 VAL A N 1
ATOM 817 C CA . VAL A 1 108 ? -17.234 -3.854 -2.936 1 94.06 108 VAL A CA 1
ATOM 818 C C . VAL A 1 108 ? -17.156 -2.406 -2.453 1 94.06 108 VAL A C 1
ATOM 820 O O . VAL A 1 108 ? -18 -1.584 -2.793 1 94.06 108 VAL A O 1
ATOM 823 N N . PRO A 1 109 ? -16.125 -2.1 -1.654 1 95.19 109 PRO A N 1
ATOM 824 C CA . PRO A 1 109 ? -15.977 -0.705 -1.232 1 95.19 109 PRO A CA 1
ATOM 825 C C . PRO A 1 109 ? -15.883 0.262 -2.41 1 95.19 109 PRO A C 1
ATOM 827 O O . PRO A 1 109 ? -15.383 -0.106 -3.477 1 95.19 109 PRO A O 1
ATOM 830 N N . ASP A 1 110 ? -16.297 1.483 -2.184 1 93.06 110 ASP A N 1
ATOM 831 C CA . ASP A 1 110 ? -16.281 2.496 -3.234 1 93.06 110 ASP A CA 1
ATOM 832 C C . ASP A 1 110 ? -14.914 3.148 -3.361 1 93.06 110 ASP A C 1
ATOM 834 O O . ASP A 1 110 ? -14.742 4.316 -3.01 1 93.06 110 ASP A O 1
ATOM 838 N N . MET A 1 111 ? -14.016 2.473 -3.799 1 92.81 111 MET A N 1
ATOM 839 C CA . MET A 1 111 ? -12.656 2.916 -4.113 1 92.81 111 MET A CA 1
ATOM 840 C C . MET A 1 111 ? -12.266 2.512 -5.531 1 92.81 111 MET A C 1
ATOM 842 O O . MET A 1 111 ? -11.406 1.648 -5.719 1 92.81 111 MET A O 1
ATOM 846 N N . PRO A 1 112 ? -12.773 3.271 -6.43 1 87.75 112 PRO A N 1
ATOM 847 C CA . PRO A 1 112 ? -12.586 2.844 -7.82 1 87.75 112 PRO A CA 1
ATOM 848 C C . PRO A 1 112 ? -11.188 3.158 -8.352 1 87.75 112 PRO A C 1
ATOM 850 O O . PRO A 1 112 ? -10.766 2.584 -9.359 1 87.75 112 PRO A O 1
ATOM 853 N N . TYR A 1 113 ? -10.516 4.012 -7.695 1 96.06 113 TYR A N 1
ATOM 854 C CA . TYR A 1 113 ? -9.211 4.395 -8.227 1 96.06 113 TYR A CA 1
ATOM 855 C C . TYR A 1 113 ? -8.086 3.797 -7.395 1 96.06 113 TYR A C 1
ATOM 857 O O . TYR A 1 113 ? -8.008 4.023 -6.184 1 96.06 113 TYR A O 1
ATOM 865 N N . PRO A 1 114 ? -7.266 3.064 -8.062 1 98.44 114 PRO A N 1
ATOM 866 C CA . PRO A 1 114 ? -6.184 2.42 -7.305 1 98.44 114 PRO A CA 1
ATOM 867 C C . PRO A 1 114 ? -5.172 3.42 -6.754 1 98.44 114 PRO A C 1
ATOM 869 O O . PRO A 1 114 ? -5.145 4.578 -7.188 1 98.44 114 PRO A O 1
ATOM 872 N N . LEU A 1 115 ? -4.461 2.992 -5.789 1 98.75 115 LEU A N 1
ATOM 873 C CA . LEU A 1 115 ? -3.418 3.77 -5.129 1 98.75 115 LEU A CA 1
ATOM 874 C C . LEU A 1 115 ? -2.033 3.312 -5.578 1 98.75 115 LEU A C 1
ATOM 876 O O . LEU A 1 115 ? -1.822 2.127 -5.844 1 98.75 115 LEU A O 1
ATOM 880 N N . ILE A 1 116 ? -1.172 4.301 -5.664 1 98.75 116 ILE A N 1
ATOM 881 C CA . ILE A 1 116 ? 0.177 4.055 -6.164 1 98.75 116 ILE A CA 1
ATOM 882 C C . ILE A 1 116 ? 1.2 4.641 -5.191 1 98.75 116 ILE A C 1
ATOM 884 O O . ILE A 1 116 ? 1.018 5.75 -4.684 1 98.75 116 ILE A O 1
ATOM 888 N N . TYR A 1 117 ? 2.23 3.904 -4.953 1 98.25 117 TYR A N 1
ATOM 889 C CA . TYR A 1 117 ? 3.348 4.418 -4.168 1 98.25 117 TYR A CA 1
ATOM 890 C C . TYR A 1 117 ? 4.68 3.945 -4.738 1 98.25 117 TYR A C 1
ATOM 892 O O . TYR A 1 117 ? 4.734 2.938 -5.449 1 98.25 117 TYR A O 1
ATOM 900 N N . GLY A 1 118 ? 5.727 4.695 -4.418 1 97.44 118 GLY A N 1
ATOM 901 C CA . GLY A 1 118 ? 7.039 4.316 -4.914 1 97.44 118 GLY A CA 1
ATOM 902 C C . GLY A 1 118 ? 8.148 5.242 -4.449 1 97.44 118 GLY A C 1
ATOM 903 O O . GLY A 1 118 ? 7.891 6.203 -3.721 1 97.44 118 GLY A O 1
ATOM 904 N N . ILE A 1 119 ? 9.289 4.793 -4.73 1 96.5 119 ILE A N 1
ATOM 905 C CA . ILE A 1 119 ? 10.516 5.562 -4.598 1 96.5 119 ILE A CA 1
ATOM 906 C C . ILE A 1 119 ? 11.102 5.844 -5.98 1 96.5 119 ILE A C 1
ATOM 908 O O . ILE A 1 119 ? 11.289 4.922 -6.777 1 96.5 119 ILE A O 1
ATOM 912 N N . GLY A 1 120 ? 11.305 7.062 -6.215 1 96.25 120 GLY A N 1
ATOM 913 C CA . GLY A 1 120 ? 11.805 7.414 -7.535 1 96.25 120 GLY A CA 1
ATOM 914 C C . GLY A 1 120 ? 12.586 8.711 -7.551 1 96.25 120 GLY A C 1
ATOM 915 O O . GLY A 1 120 ? 12.734 9.367 -6.516 1 96.25 120 GLY A O 1
ATOM 916 N N . THR A 1 121 ? 13.117 9.047 -8.711 1 95.69 121 THR A N 1
ATOM 917 C CA . THR A 1 121 ? 13.914 10.25 -8.914 1 95.69 121 THR A CA 1
ATOM 918 C C . THR A 1 121 ? 13.117 11.305 -9.68 1 95.69 121 THR A C 1
ATOM 920 O O . THR A 1 121 ? 12.508 11 -10.703 1 95.69 121 THR A O 1
ATOM 923 N N . VAL A 1 122 ? 13.18 12.445 -9.172 1 96.81 122 VAL A N 1
ATOM 924 C CA . VAL A 1 122 ? 12.5 13.555 -9.828 1 96.81 122 VAL A CA 1
ATOM 925 C C . VAL A 1 122 ? 13.195 13.883 -11.141 1 96.81 122 VAL A C 1
ATOM 927 O O . VAL A 1 122 ? 14.414 14.078 -11.18 1 96.81 122 VAL A O 1
ATOM 930 N N . GLN A 1 123 ? 12.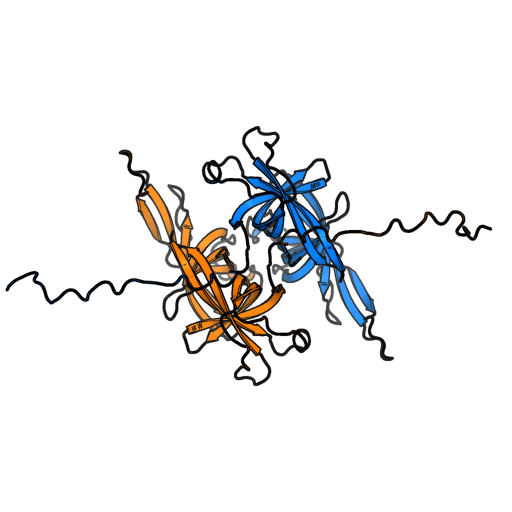367 14.062 -12.156 1 97 123 GLN A N 1
ATOM 931 C CA . GLN A 1 123 ? 12.969 14.172 -13.484 1 97 123 GLN A CA 1
ATOM 932 C C . GLN A 1 123 ? 12.664 15.531 -14.109 1 97 123 GLN A C 1
ATOM 934 O O . GLN A 1 123 ? 13.133 15.836 -15.203 1 97 123 GLN A O 1
ATOM 939 N N . SER A 1 124 ? 11.852 16.297 -13.461 1 94.88 124 SER A N 1
ATOM 940 C CA . SER A 1 124 ? 11.5 17.578 -14.062 1 94.88 124 SER A CA 1
ATOM 941 C C . SER A 1 124 ? 11.273 18.641 -12.992 1 94.88 124 SER A C 1
ATOM 943 O O . SER A 1 124 ? 11.102 18.312 -11.812 1 94.88 124 SER A O 1
ATOM 945 N N . LYS A 1 125 ? 11.266 19.797 -13.516 1 93 125 LYS A N 1
ATOM 946 C CA . LYS A 1 125 ? 10.836 20.891 -12.664 1 93 125 LYS A CA 1
ATOM 947 C C . LYS A 1 125 ? 9.32 20.938 -12.539 1 93 125 LYS A C 1
ATOM 949 O O . LYS A 1 125 ? 8.609 20.234 -13.25 1 93 125 LYS A O 1
ATOM 954 N N . GLU A 1 126 ? 8.992 21.719 -11.586 1 94 126 GLU A N 1
ATOM 955 C CA . GLU A 1 126 ? 7.562 21.906 -11.352 1 94 126 GLU A CA 1
ATOM 956 C C . GLU A 1 126 ? 6.898 22.609 -12.539 1 94 126 GLU A C 1
ATOM 958 O O . GLU A 1 126 ? 7.48 23.516 -13.141 1 94 126 GLU A O 1
ATOM 963 N N . GLU A 1 127 ? 5.727 22.203 -12.859 1 93.25 127 GLU A N 1
ATOM 964 C CA . GLU A 1 127 ? 4.926 22.875 -13.883 1 93.25 127 GLU A CA 1
ATOM 965 C C . GLU A 1 127 ? 3.506 23.141 -13.391 1 93.25 127 GLU A C 1
ATOM 967 O O . GLU A 1 127 ? 2.945 22.344 -12.641 1 93.25 127 GLU A O 1
ATOM 972 N N . THR A 1 128 ? 2.988 24.203 -13.859 1 93 128 THR A N 1
ATOM 973 C CA . THR A 1 128 ? 1.577 24.469 -13.609 1 93 128 THR A CA 1
ATOM 974 C C . THR A 1 128 ? 0.694 23.719 -14.602 1 93 128 THR A C 1
ATOM 976 O O . THR A 1 128 ? 0.95 23.75 -15.805 1 93 128 THR A O 1
ATOM 979 N N . LEU A 1 129 ? -0.324 23.109 -14.062 1 93.88 129 LEU A N 1
ATOM 980 C CA . LEU A 1 129 ? -1.144 22.266 -14.922 1 93.88 129 LEU A CA 1
ATOM 981 C C . LEU A 1 129 ? -2.256 23.078 -15.578 1 93.88 129 LEU A C 1
ATOM 983 O O . LEU A 1 129 ? -2.334 24.297 -15.391 1 93.88 129 LEU A O 1
ATOM 987 N N . ALA A 1 130 ? -3.031 22.406 -16.375 1 87.94 130 ALA A N 1
ATOM 988 C CA . ALA A 1 130 ? -3.986 23.062 -17.266 1 87.94 130 ALA A CA 1
ATOM 989 C C . ALA A 1 130 ? -5.039 23.828 -16.469 1 87.94 130 ALA A C 1
ATOM 991 O O . ALA A 1 130 ? -5.586 24.828 -16.953 1 87.94 130 ALA A O 1
ATOM 992 N N . ASP A 1 131 ? -5.336 23.406 -15.242 1 87.69 131 ASP A N 1
ATOM 993 C CA . ASP A 1 131 ? -6.359 24.078 -14.438 1 87.69 131 ASP A CA 1
ATOM 994 C C . ASP A 1 131 ? -5.82 25.359 -13.82 1 87.69 131 ASP A C 1
ATOM 996 O O . ASP A 1 131 ? -6.555 26.094 -13.164 1 87.69 131 ASP A O 1
ATOM 1000 N N . GLY A 1 132 ? -4.539 25.672 -13.969 1 89.44 132 GLY A N 1
ATOM 1001 C CA . GLY A 1 132 ? -3.918 26.906 -13.516 1 89.44 132 GLY A CA 1
ATOM 1002 C C . GLY A 1 132 ? -3.596 26.906 -12.039 1 89.44 132 GLY A C 1
ATOM 1003 O O . GLY A 1 132 ? -2.992 27.859 -11.531 1 89.44 132 GLY A O 1
ATOM 1004 N N . LYS A 1 133 ? -3.99 25.922 -11.359 1 90.62 133 LYS A N 1
ATOM 1005 C CA . LYS A 1 133 ? -3.84 25.922 -9.906 1 90.62 133 LYS A CA 1
ATOM 1006 C C . LYS A 1 133 ? -3.006 24.719 -9.438 1 90.62 133 LYS A C 1
ATOM 1008 O O . LYS A 1 133 ? -2.141 24.859 -8.57 1 90.62 133 LYS A O 1
ATOM 1013 N N . SER A 1 134 ? -3.258 23.625 -10.047 1 93.75 134 SER A N 1
ATOM 1014 C CA . SER A 1 134 ? -2.516 22.438 -9.672 1 93.75 134 SER A CA 1
ATOM 1015 C C . SER A 1 134 ? -1.093 22.469 -10.219 1 93.75 134 SER A C 1
ATOM 1017 O O . SER A 1 134 ? -0.831 23.109 -11.242 1 93.75 134 SER A O 1
ATOM 1019 N N . ARG A 1 135 ? -0.206 21.797 -9.5 1 96 135 ARG A N 1
ATOM 1020 C CA . ARG A 1 135 ? 1.2 21.719 -9.883 1 96 135 ARG A CA 1
ATOM 1021 C C . ARG A 1 135 ? 1.635 20.266 -10.055 1 96 135 ARG A C 1
ATOM 1023 O O . ARG A 1 135 ? 1.157 19.375 -9.344 1 96 135 ARG A O 1
ATOM 1030 N N . GLY A 1 136 ? 2.504 20.078 -11.047 1 96.81 136 GLY A N 1
ATOM 1031 C CA . GLY A 1 136 ? 2.949 18.719 -11.305 1 96.81 136 GLY A CA 1
ATOM 1032 C C . GLY A 1 136 ? 4.438 18.625 -11.586 1 96.81 136 GLY A C 1
ATOM 1033 O O . GLY A 1 136 ? 5.07 19.625 -11.953 1 96.81 136 GLY A O 1
ATOM 1034 N N . PHE A 1 137 ? 5 17.453 -11.383 1 97.81 137 PHE A N 1
ATOM 1035 C CA . PHE A 1 137 ? 6.379 17.141 -11.742 1 97.81 137 PHE A CA 1
ATOM 1036 C C . PHE A 1 137 ? 6.52 15.664 -12.094 1 97.81 137 PHE A C 1
ATOM 1038 O O . PHE A 1 137 ? 5.68 14.844 -11.719 1 97.81 137 PHE A O 1
ATOM 1045 N N . LEU A 1 138 ? 7.539 15.352 -12.812 1 98.12 138 LEU A N 1
ATOM 1046 C CA . LEU A 1 138 ? 7.746 13.984 -13.281 1 98.12 138 LEU A CA 1
ATOM 1047 C C . LEU A 1 138 ? 8.695 13.234 -12.359 1 98.12 138 LEU A C 1
ATOM 1049 O O . LEU A 1 138 ? 9.68 13.797 -11.875 1 98.12 138 LEU A O 1
ATOM 1053 N N . VAL A 1 139 ? 8.367 11.984 -12.188 1 97.81 139 VAL A N 1
ATOM 1054 C CA . VAL A 1 139 ? 9.203 11.086 -11.391 1 97.81 139 VAL A CA 1
ATOM 1055 C C . VAL A 1 139 ? 9.477 9.812 -12.18 1 97.81 139 VAL A C 1
ATOM 1057 O O . VAL A 1 139 ? 8.578 9.266 -12.836 1 97.81 139 VAL A O 1
ATOM 1060 N N . SER A 1 140 ? 10.688 9.336 -12.102 1 97.5 140 SER A N 1
ATOM 1061 C CA . SER A 1 140 ? 11.047 8.047 -12.672 1 97.5 140 SER A CA 1
ATOM 1062 C C . SER A 1 140 ? 11.352 7.023 -11.586 1 97.5 140 SER A C 1
ATOM 1064 O O . SER A 1 140 ? 12 7.344 -10.586 1 97.5 140 SER A O 1
ATOM 1066 N N . ALA A 1 141 ? 10.836 5.883 -11.812 1 96.62 141 ALA A N 1
ATOM 1067 C CA . ALA A 1 141 ? 11.055 4.773 -10.883 1 96.62 141 ALA A CA 1
ATOM 1068 C C . ALA A 1 141 ? 11.195 3.451 -11.633 1 96.62 141 ALA A C 1
ATOM 1070 O O . ALA A 1 141 ? 10.539 3.236 -12.656 1 96.62 141 ALA A O 1
ATOM 1071 N N . SER A 1 142 ? 12.023 2.578 -11.086 1 95.19 142 SER A N 1
ATOM 1072 C CA . SER A 1 142 ? 12.227 1.267 -11.695 1 95.19 142 SER A CA 1
ATOM 1073 C C . SER A 1 142 ? 11.742 0.149 -10.773 1 95.19 142 SER A C 1
ATOM 1075 O O . SER A 1 142 ? 11.875 0.242 -9.555 1 95.19 142 SER A O 1
ATOM 1077 N N . GLU A 1 143 ? 11.219 -0.834 -11.391 1 96.56 143 GLU A N 1
ATOM 1078 C CA . GLU A 1 143 ? 10.773 -2.035 -10.695 1 96.56 143 GLU A CA 1
ATOM 1079 C C . GLU A 1 143 ? 10.977 -3.281 -11.555 1 96.56 143 GLU A C 1
ATOM 1081 O O . GLU A 1 143 ? 10.992 -3.199 -12.781 1 96.56 143 GLU A O 1
ATOM 1086 N N . ARG A 1 144 ? 11.25 -4.379 -10.844 1 94.75 144 ARG A N 1
ATOM 1087 C CA . ARG A 1 144 ? 11.367 -5.637 -11.578 1 94.75 144 ARG A CA 1
ATOM 1088 C C . ARG A 1 144 ? 9.992 -6.191 -11.945 1 94.75 144 ARG A C 1
ATOM 1090 O O . ARG A 1 144 ? 9.273 -6.691 -11.078 1 94.75 144 ARG A O 1
ATOM 1097 N N . VAL A 1 145 ? 9.641 -6.086 -13.164 1 96.62 145 VAL A N 1
ATOM 1098 C CA . VAL A 1 145 ? 8.383 -6.578 -13.711 1 96.62 145 VAL A CA 1
ATOM 1099 C C . VAL A 1 145 ? 8.656 -7.477 -14.914 1 96.62 145 VAL A C 1
ATOM 1101 O O . VAL A 1 145 ? 9.461 -7.137 -15.781 1 96.62 145 VAL A O 1
ATOM 1104 N N . ARG A 1 146 ? 7.988 -8.531 -14.945 1 94.94 146 ARG A N 1
ATOM 1105 C CA . ARG A 1 146 ? 8.211 -9.539 -15.984 1 94.94 146 ARG A CA 1
ATOM 1106 C C . ARG A 1 146 ? 9.68 -9.961 -16.016 1 94.94 146 ARG A C 1
ATOM 1108 O O . ARG A 1 146 ? 10.266 -10.078 -17.094 1 94.94 146 ARG A O 1
ATOM 1115 N N . ASP A 1 147 ? 10.273 -9.969 -14.898 1 90.06 147 ASP A N 1
ATOM 1116 C CA . ASP A 1 147 ? 11.594 -10.547 -14.648 1 90.06 147 ASP A CA 1
ATOM 1117 C C . ASP A 1 147 ? 12.703 -9.641 -15.195 1 90.06 147 ASP A C 1
ATOM 1119 O O . ASP A 1 147 ? 13.828 -10.086 -15.406 1 90.06 147 ASP A O 1
ATOM 1123 N N . VAL A 1 148 ? 12.367 -8.367 -15.469 1 93.12 148 VAL A N 1
ATOM 1124 C CA . VAL A 1 148 ? 13.367 -7.395 -15.906 1 93.12 148 VAL A CA 1
ATOM 1125 C C . VAL A 1 148 ? 13.195 -6.09 -15.133 1 93.12 148 VAL A C 1
ATOM 1127 O O . VAL A 1 148 ? 12.086 -5.766 -14.688 1 93.12 148 VAL A O 1
ATOM 1130 N N . GLN A 1 149 ? 14.297 -5.5 -14.984 1 93.88 149 GLN A N 1
ATOM 1131 C CA . GLN A 1 149 ? 14.203 -4.156 -14.422 1 93.88 149 GLN A CA 1
ATOM 1132 C C . GLN A 1 149 ? 13.609 -3.176 -15.43 1 93.88 149 GLN A C 1
ATOM 1134 O O . GLN A 1 149 ? 14.195 -2.938 -16.484 1 93.88 149 GLN A O 1
ATOM 1139 N N . ALA A 1 150 ? 12.5 -2.615 -15.07 1 95.88 150 ALA A N 1
ATOM 1140 C CA . ALA A 1 150 ? 11.773 -1.761 -16 1 95.88 150 ALA A CA 1
ATOM 1141 C C . ALA A 1 150 ? 11.633 -0.344 -15.461 1 95.88 150 ALA A C 1
ATOM 1143 O O . ALA A 1 150 ? 11.203 -0.152 -14.312 1 95.88 150 ALA A O 1
ATOM 1144 N N . LEU A 1 151 ? 11.961 0.585 -16.312 1 96.5 151 LEU A N 1
ATOM 1145 C CA . LEU A 1 151 ? 11.875 1.991 -15.938 1 96.5 151 LEU A CA 1
ATOM 1146 C C . LEU A 1 151 ? 10.508 2.568 -16.312 1 96.5 151 LEU A C 1
ATOM 1148 O O . LEU A 1 151 ? 10 2.324 -17.406 1 96.5 151 LEU A O 1
ATOM 1152 N N . SER A 1 152 ? 9.93 3.277 -15.352 1 97.75 152 SER A N 1
ATOM 1153 C CA . SER A 1 152 ? 8.648 3.953 -15.547 1 97.75 152 SER A CA 1
ATOM 1154 C C . SER A 1 152 ? 8.758 5.441 -15.227 1 97.75 152 SER A C 1
ATOM 1156 O O . SER A 1 152 ? 9.555 5.844 -14.375 1 97.75 152 SER A O 1
ATOM 1158 N N . THR A 1 153 ? 7.977 6.164 -15.93 1 97.69 153 THR A N 1
ATOM 1159 C CA . THR A 1 153 ? 7.832 7.586 -15.633 1 97.69 153 THR A CA 1
ATOM 1160 C C . THR A 1 153 ? 6.367 7.941 -15.398 1 97.69 153 THR A C 1
ATOM 1162 O O . THR A 1 153 ? 5.484 7.465 -16.109 1 97.69 153 THR A O 1
ATOM 1165 N N . LEU A 1 154 ? 6.172 8.734 -14.352 1 98.12 154 LEU A N 1
ATOM 1166 C CA . LEU A 1 154 ? 4.82 9.219 -14.078 1 98.12 154 LEU A CA 1
ATOM 1167 C C . LEU A 1 154 ? 4.852 10.656 -13.57 1 98.12 154 LEU A C 1
ATOM 1169 O O . LEU A 1 154 ? 5.918 11.188 -13.25 1 98.12 154 LEU A O 1
ATOM 1173 N N . GLN A 1 155 ? 3.711 11.273 -13.57 1 98.06 155 GLN A N 1
ATOM 1174 C CA . GLN A 1 155 ? 3.582 12.633 -13.055 1 98.06 155 GLN A CA 1
ATOM 1175 C C . GLN A 1 155 ? 2.936 12.641 -11.68 1 98.06 155 GLN A C 1
ATO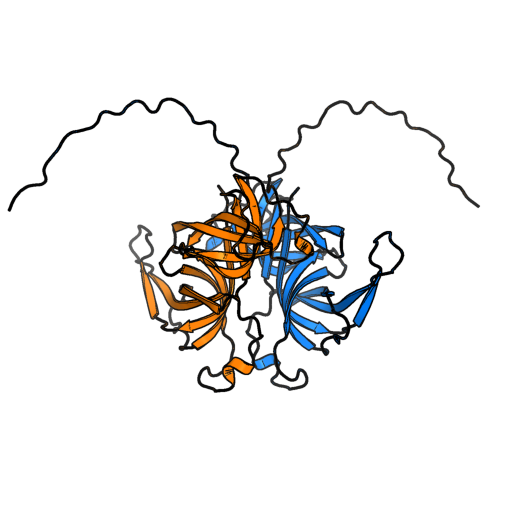M 1177 O O . GLN A 1 155 ? 1.883 12.031 -11.477 1 98.06 155 GLN A O 1
ATOM 1182 N N . CYS A 1 156 ? 3.541 13.273 -10.789 1 98.38 156 CYS A N 1
ATOM 1183 C CA . CYS A 1 156 ? 2.953 13.555 -9.484 1 98.38 156 CYS A CA 1
ATOM 1184 C C . CYS A 1 156 ? 2.293 14.922 -9.461 1 98.38 156 CYS A C 1
ATOM 1186 O O . CYS A 1 156 ? 2.873 15.906 -9.938 1 98.38 156 CYS A O 1
ATOM 1188 N N . VAL A 1 157 ? 1.137 15.008 -8.867 1 98 157 VAL A N 1
ATOM 1189 C CA . VAL A 1 157 ? 0.368 16.25 -8.93 1 98 157 VAL A CA 1
ATOM 1190 C C . VAL A 1 157 ? 0.005 16.703 -7.523 1 98 157 VAL A C 1
ATOM 1192 O O . VAL A 1 157 ? -0.553 15.938 -6.734 1 98 157 VAL A O 1
ATOM 1195 N N . PHE A 1 158 ? 0.377 17.906 -7.238 1 96.88 158 PHE A N 1
ATOM 1196 C CA . PHE A 1 158 ? -0.224 18.641 -6.125 1 96.88 158 PHE A CA 1
ATOM 1197 C C . PHE A 1 158 ? -1.575 19.219 -6.527 1 96.88 158 PHE A C 1
ATOM 1199 O O . PHE A 1 158 ? -1.639 20.203 -7.273 1 96.88 158 PHE A O 1
ATOM 1206 N N . ASP A 1 159 ? -2.533 18.641 -5.922 1 91.69 159 ASP A N 1
ATOM 1207 C CA . ASP A 1 159 ? -3.842 19.141 -6.32 1 91.69 159 ASP A CA 1
ATOM 1208 C C . ASP A 1 159 ? -4.082 20.547 -5.754 1 91.69 159 ASP A C 1
ATOM 1210 O O . ASP A 1 159 ? -3.234 21.078 -5.039 1 91.69 159 ASP A O 1
ATOM 1214 N N . ASN A 1 160 ? -5.207 21.156 -6.09 1 86.25 160 ASN A N 1
ATOM 1215 C CA . ASN A 1 160 ? -5.469 22.562 -5.766 1 86.25 160 ASN A CA 1
ATOM 1216 C C . ASN A 1 160 ? -6.074 22.703 -4.371 1 86.25 160 ASN A C 1
ATOM 1218 O O . ASN A 1 160 ? -6.777 23.688 -4.094 1 86.25 160 ASN A O 1
ATOM 1222 N N . THR A 1 161 ? -5.828 21.828 -3.508 1 86.12 161 THR A N 1
ATOM 1223 C CA . THR A 1 161 ? -6.309 21.938 -2.135 1 86.12 161 THR A CA 1
ATOM 1224 C C . THR A 1 161 ? -5.336 22.75 -1.283 1 86.12 161 THR A C 1
ATOM 1226 O O . THR A 1 161 ? -4.148 22.828 -1.6 1 86.12 161 THR A O 1
ATOM 1229 N N . PRO A 1 162 ? -5.793 23.328 -0.225 1 84.19 162 PRO A N 1
ATOM 1230 C CA . PRO A 1 162 ? -4.949 24.188 0.62 1 84.19 162 PRO A CA 1
ATOM 1231 C C . PRO A 1 162 ? -3.764 23.422 1.217 1 84.19 162 PRO A C 1
ATOM 1233 O O . PRO A 1 162 ? -2.742 24.031 1.547 1 84.19 162 PRO A O 1
ATOM 1236 N N . ARG A 1 163 ? -3.912 22.25 1.295 1 84.69 163 ARG A N 1
ATOM 1237 C CA . ARG A 1 163 ? -2.881 21.438 1.947 1 84.69 163 ARG A CA 1
ATOM 1238 C C . ARG A 1 163 ? -1.551 21.562 1.211 1 84.69 163 ARG A C 1
ATOM 1240 O O . ARG A 1 163 ? -0.486 21.453 1.821 1 84.69 163 ARG A O 1
ATOM 1247 N N . TRP A 1 164 ? -1.621 21.812 -0.065 1 89.62 164 TRP A N 1
ATOM 1248 C CA . TRP A 1 164 ? -0.398 21.734 -0.856 1 89.62 164 TRP A CA 1
ATOM 1249 C C . TRP A 1 164 ? 0.122 23.125 -1.204 1 89.62 164 TRP A C 1
ATOM 1251 O O . TRP A 1 164 ? 1.172 23.266 -1.837 1 89.62 164 TRP A O 1
ATOM 1261 N N . VAL A 1 165 ? -0.491 24.141 -0.83 1 83.44 165 VAL A N 1
ATOM 1262 C CA . VAL A 1 165 ? -0.228 25.5 -1.292 1 83.44 165 VAL A CA 1
ATOM 1263 C C . VAL A 1 165 ? 1.2 25.906 -0.932 1 83.44 165 VAL A C 1
ATOM 1265 O O . VAL A 1 165 ? 1.906 26.516 -1.745 1 83.44 165 VAL A O 1
ATOM 1268 N N . ASN A 1 166 ? 1.71 25.484 0.173 1 86 166 ASN A N 1
ATOM 1269 C CA . ASN A 1 166 ? 3.018 25.938 0.631 1 86 166 ASN A CA 1
ATOM 1270 C C . ASN A 1 166 ? 4.055 24.828 0.575 1 86 166 ASN A C 1
ATOM 1272 O O . ASN A 1 166 ? 5.137 24.953 1.151 1 86 166 ASN A O 1
ATOM 1276 N N . VAL A 1 167 ? 3.723 23.797 -0.039 1 89.88 167 VAL A N 1
ATOM 1277 C CA . VAL A 1 167 ? 4.652 22.672 -0.105 1 89.88 167 VAL A CA 1
ATOM 1278 C C . VAL A 1 167 ? 5.57 22.828 -1.313 1 89.88 167 VAL A C 1
ATOM 1280 O O . VAL A 1 167 ? 5.102 22.938 -2.449 1 89.88 167 VAL A O 1
ATOM 1283 N N . PRO A 1 168 ? 6.785 22.859 -1.054 1 91.25 168 PRO A N 1
ATOM 1284 C CA . PRO A 1 168 ? 7.703 23.016 -2.186 1 91.25 168 PRO A CA 1
ATOM 1285 C C . PRO A 1 168 ? 7.789 21.75 -3.043 1 91.25 168 PRO A C 1
ATOM 1287 O O . PRO A 1 168 ? 7.656 20.641 -2.527 1 91.25 168 PRO A O 1
ATOM 1290 N N . CYS A 1 169 ? 8.008 21.953 -4.254 1 92.75 169 CYS A N 1
ATOM 1291 C CA . CYS A 1 169 ? 8.289 20.828 -5.133 1 92.75 169 CYS A CA 1
ATOM 1292 C C . CYS A 1 169 ? 9.664 20.234 -4.84 1 92.75 169 CYS A C 1
ATOM 1294 O O . CYS A 1 169 ? 10.617 20.969 -4.562 1 92.75 169 CYS A O 1
ATOM 1296 N N . PRO A 1 170 ? 9.742 19.016 -4.949 1 93.75 170 PRO A N 1
ATOM 1297 C CA . PRO A 1 170 ? 11.055 18.406 -4.738 1 93.75 170 PRO A CA 1
ATOM 1298 C C . PRO A 1 170 ? 12.086 18.844 -5.781 1 93.75 170 PRO A C 1
ATOM 1300 O O . PRO A 1 170 ? 11.719 19.172 -6.914 1 93.75 170 PRO A O 1
ATOM 1303 N N . SER A 1 171 ? 13.352 18.797 -5.398 1 92.12 171 SER A N 1
ATOM 1304 C CA . SER A 1 171 ? 14.43 19.219 -6.281 1 92.12 171 SER A CA 1
ATOM 1305 C C . SER A 1 171 ? 14.648 18.219 -7.414 1 92.12 171 SER A C 1
ATOM 1307 O O . SER A 1 171 ? 14.484 17.016 -7.223 1 92.12 171 SER A O 1
ATOM 1309 N N . PHE A 1 172 ? 15.109 18.797 -8.445 1 93.12 172 PHE A N 1
ATOM 1310 C CA . PHE A 1 172 ? 15.469 17.969 -9.586 1 93.12 172 PHE A CA 1
ATOM 1311 C C . PHE A 1 172 ? 16.531 16.938 -9.195 1 93.12 172 PHE A C 1
ATOM 1313 O O . PHE A 1 172 ? 17.453 17.266 -8.453 1 93.12 172 PHE A O 1
ATOM 1320 N N . ASN A 1 173 ? 16.328 15.695 -9.625 1 92.62 173 ASN A N 1
ATOM 1321 C CA . ASN A 1 173 ? 17.266 14.594 -9.453 1 92.62 173 ASN A CA 1
ATOM 1322 C C . ASN A 1 173 ? 17.312 14.117 -8.008 1 92.62 173 ASN A C 1
ATOM 1324 O O . ASN A 1 173 ? 18.188 13.336 -7.637 1 92.62 173 ASN A O 1
ATOM 1328 N N . SER A 1 174 ? 16.406 14.609 -7.23 1 91.19 174 SER A N 1
ATOM 1329 C CA . SER A 1 174 ? 16.344 14.102 -5.859 1 91.19 174 SER A CA 1
ATOM 1330 C C . SER A 1 174 ? 15.547 12.805 -5.789 1 91.19 174 SER A C 1
ATOM 1332 O O . SER A 1 174 ? 14.656 12.57 -6.609 1 91.19 174 SER A O 1
ATOM 1334 N N . LEU A 1 175 ? 15.969 12 -4.828 1 93 175 LEU A N 1
ATOM 1335 C CA . LEU A 1 175 ? 15.227 10.773 -4.535 1 93 175 LEU A CA 1
ATOM 1336 C C . LEU A 1 175 ? 14.086 11.047 -3.564 1 93 175 LEU A C 1
ATOM 1338 O O . LEU A 1 175 ? 14.297 11.625 -2.496 1 93 175 LEU A O 1
ATOM 1342 N N . ILE A 1 176 ? 12.867 10.594 -3.939 1 94.81 176 ILE A N 1
ATOM 1343 C CA . ILE A 1 176 ? 11.703 10.898 -3.105 1 94.81 176 ILE A CA 1
ATOM 1344 C C . ILE A 1 176 ? 10.852 9.641 -2.932 1 94.81 176 ILE A C 1
ATOM 1346 O O . ILE A 1 176 ? 10.969 8.695 -3.711 1 94.81 176 ILE A O 1
ATOM 1350 N N . TYR A 1 177 ? 10.117 9.633 -1.899 1 95.94 177 TYR A N 1
ATOM 1351 C CA . TYR A 1 177 ? 8.969 8.742 -1.748 1 95.94 177 TYR A CA 1
ATOM 1352 C C . TYR A 1 177 ? 7.672 9.469 -2.088 1 95.94 177 TYR A C 1
ATOM 1354 O O . TYR A 1 177 ? 7.488 10.633 -1.722 1 95.94 177 TYR A O 1
ATOM 1362 N N . PHE A 1 178 ? 6.801 8.797 -2.844 1 97.31 178 PHE A N 1
ATOM 1363 C CA . PHE A 1 178 ? 5.512 9.391 -3.18 1 97.31 178 PHE A CA 1
ATOM 1364 C C . PHE A 1 178 ? 4.391 8.367 -3.021 1 97.31 178 PHE A C 1
ATOM 1366 O O . PHE A 1 178 ? 4.613 7.164 -3.18 1 97.31 178 PHE A O 1
ATOM 1373 N N . PHE A 1 179 ? 3.234 8.805 -2.668 1 98.44 179 PHE A N 1
ATOM 1374 C CA . PHE A 1 179 ? 2.004 8.031 -2.512 1 98.44 179 PHE A CA 1
ATOM 1375 C C . PHE A 1 179 ? 0.797 8.852 -2.963 1 98.44 179 PHE A C 1
ATOM 1377 O O . PHE A 1 179 ? 0.653 10.016 -2.59 1 98.44 179 PHE A O 1
ATOM 1384 N N . GLY A 1 180 ? -0.046 8.188 -3.76 1 98.25 180 GLY A N 1
ATOM 1385 C CA . GLY A 1 180 ? -1.232 8.883 -4.242 1 98.25 180 GLY A CA 1
ATOM 1386 C C . GLY A 1 180 ? -2.182 7.969 -5 1 98.25 180 GLY A C 1
ATOM 1387 O O . GLY A 1 180 ? -2.053 6.746 -4.945 1 98.25 180 GLY A O 1
ATOM 1388 N N . SER A 1 181 ? -3.16 8.586 -5.629 1 98.38 181 SER A N 1
ATOM 1389 C CA . SER A 1 181 ? -4.176 7.844 -6.375 1 98.38 181 SER A CA 1
ATOM 1390 C C . SER A 1 181 ? -4.109 8.164 -7.863 1 98.38 181 SER A C 1
ATOM 1392 O O . SER A 1 181 ? -3.697 9.266 -8.25 1 98.38 181 SER A O 1
ATOM 1394 N N . ALA A 1 182 ? -4.504 7.227 -8.633 1 98.56 182 ALA A N 1
ATOM 1395 C CA . ALA A 1 182 ? -4.559 7.449 -10.07 1 98.56 182 ALA A CA 1
ATOM 1396 C C . ALA A 1 182 ? -5.488 8.609 -10.414 1 98.56 182 ALA A C 1
ATOM 1398 O O . ALA A 1 182 ? -6.664 8.602 -10.039 1 98.56 182 ALA A O 1
ATOM 1399 N N . LEU A 1 183 ? -4.949 9.516 -11.211 1 97.62 183 LEU A N 1
ATOM 1400 C CA . LEU A 1 183 ? -5.68 10.758 -11.438 1 97.62 183 LEU A CA 1
ATOM 1401 C C . LEU A 1 183 ? -6.133 10.867 -12.883 1 97.62 183 LEU A C 1
ATOM 1403 O O . LEU A 1 183 ? -7.324 11.031 -13.156 1 97.62 183 LEU A O 1
ATOM 1407 N N . SER A 1 184 ? -5.133 10.797 -13.781 1 96.56 184 SER A N 1
ATOM 1408 C CA . SER A 1 184 ? -5.426 10.992 -15.195 1 96.56 184 SER A CA 1
ATOM 1409 C C . SER A 1 184 ? -4.301 10.461 -16.078 1 96.56 184 SER A C 1
ATOM 1411 O O . SER A 1 184 ? -3.27 10.016 -15.562 1 96.56 184 SER A O 1
ATOM 1413 N N . ILE A 1 185 ? -4.582 10.469 -17.344 1 95.94 185 ILE A N 1
ATOM 1414 C CA . ILE A 1 185 ? -3.574 10.156 -18.344 1 95.94 185 ILE A CA 1
ATOM 1415 C C . ILE A 1 185 ? -3.234 11.414 -19.141 1 95.94 185 ILE A C 1
ATOM 1417 O O . ILE A 1 185 ? -4.121 12.039 -19.734 1 95.94 185 ILE A O 1
ATOM 1421 N N . ARG A 1 186 ? -2.041 11.672 -19.172 1 94.38 186 ARG A N 1
ATOM 1422 C CA . ARG A 1 186 ? -1.567 12.836 -19.922 1 94.38 186 ARG A CA 1
ATOM 1423 C C . ARG A 1 186 ? -1.655 12.609 -21.422 1 94.38 186 ARG A C 1
ATOM 1425 O O . ARG A 1 186 ? -1.773 11.461 -21.875 1 94.38 186 ARG A O 1
ATOM 1432 N N . ASP A 1 187 ? -1.421 13.695 -22.062 1 90.56 187 ASP A N 1
ATOM 1433 C CA . ASP A 1 187 ? -1.452 13.633 -23.516 1 90.56 187 ASP A CA 1
ATOM 1434 C C . ASP A 1 187 ? -0.309 12.773 -24.062 1 90.56 187 ASP A C 1
ATOM 1436 O O . ASP A 1 187 ? -0.439 12.148 -25.109 1 90.56 187 ASP A O 1
ATOM 1440 N N . ASP A 1 188 ? 0.751 12.758 -23.359 1 90.56 188 ASP A N 1
ATOM 1441 C CA . ASP A 1 188 ? 1.907 11.984 -23.797 1 90.56 188 ASP A CA 1
ATOM 1442 C C . ASP A 1 188 ? 1.797 10.531 -23.359 1 90.56 188 ASP A C 1
ATOM 1444 O O . ASP A 1 188 ? 2.736 9.75 -23.531 1 90.56 188 ASP A O 1
ATOM 1448 N N . GLY A 1 189 ? 0.711 10.219 -22.703 1 92.69 189 GLY A N 1
ATOM 1449 C CA . GLY A 1 189 ? 0.446 8.828 -22.344 1 92.69 189 GLY A CA 1
ATOM 1450 C C . GLY A 1 189 ? 0.89 8.484 -20.938 1 92.69 189 GLY A C 1
ATOM 1451 O O . GLY A 1 189 ? 0.683 7.359 -20.469 1 92.69 189 GLY A O 1
ATOM 1452 N N . LEU A 1 190 ? 1.375 9.477 -20.25 1 94.81 190 LEU A N 1
ATOM 1453 C CA . LEU A 1 190 ? 1.87 9.211 -18.906 1 94.81 190 LEU A CA 1
ATOM 1454 C C . LEU A 1 190 ? 0.735 9.258 -17.891 1 94.81 190 LEU A C 1
ATOM 1456 O O . LEU A 1 190 ? -0.161 10.094 -17.984 1 94.81 190 LEU A O 1
ATOM 1460 N N . LEU A 1 191 ? 0.863 8.406 -16.938 1 97.5 191 LEU A N 1
ATOM 1461 C CA . LEU A 1 191 ? -0.087 8.422 -15.836 1 97.5 191 LEU A CA 1
ATOM 1462 C C . LEU A 1 191 ? 0.215 9.562 -14.875 1 97.5 191 LEU A C 1
ATOM 1464 O O . LEU A 1 191 ? 1.374 9.797 -14.516 1 97.5 191 LEU A O 1
ATOM 1468 N N . SER A 1 192 ? -0.799 10.281 -14.516 1 97.69 192 SER A N 1
ATOM 1469 C CA . SER A 1 192 ? -0.71 11.266 -13.438 1 97.69 192 SER A CA 1
ATOM 1470 C C . SER A 1 192 ? -1.359 10.75 -12.164 1 97.69 192 SER A C 1
ATOM 1472 O O . SER A 1 192 ? -2.441 10.164 -12.203 1 97.69 192 SER A O 1
ATOM 1474 N N . ILE A 1 193 ? -0.689 11.016 -11.031 1 98.31 193 ILE A N 1
ATOM 1475 C CA . ILE A 1 193 ? -1.274 10.609 -9.758 1 98.31 193 ILE A CA 1
ATOM 1476 C C . ILE A 1 193 ? -1.48 11.844 -8.875 1 98.31 193 ILE A C 1
ATOM 1478 O O . ILE A 1 193 ? -0.683 12.781 -8.914 1 98.31 193 ILE A O 1
ATOM 1482 N N . SER A 1 194 ? -2.523 11.836 -8.148 1 97.88 194 SER A N 1
ATOM 1483 C CA . SER A 1 194 ? -2.771 12.859 -7.137 1 97.88 194 SER A CA 1
ATOM 1484 C C . SER A 1 194 ? -2.105 12.492 -5.812 1 97.88 194 SER A C 1
ATOM 1486 O O . SER A 1 194 ? -2.439 11.477 -5.203 1 97.88 194 SER A O 1
ATOM 1488 N N . LEU A 1 195 ? -1.263 13.352 -5.309 1 97.69 195 LEU A N 1
ATOM 1489 C CA . LEU A 1 195 ? -0.427 13.023 -4.16 1 97.69 195 LEU A CA 1
ATOM 1490 C C . LEU A 1 195 ? -1.237 13.07 -2.867 1 97.69 195 LEU A C 1
ATOM 1492 O O . LEU A 1 195 ? -2.051 13.977 -2.67 1 97.69 195 LEU A O 1
ATOM 1496 N N . THR A 1 196 ? -1.007 12.055 -2.068 1 96.62 196 THR A N 1
ATOM 1497 C CA . THR A 1 196 ? -1.521 12 -0.705 1 96.62 196 THR A CA 1
ATOM 1498 C C . THR A 1 196 ? -0.388 12.148 0.306 1 96.62 196 THR A C 1
ATOM 1500 O O . THR A 1 196 ? -0.585 12.711 1.387 1 96.62 196 THR A O 1
ATOM 1503 N N . SER A 1 197 ? 0.756 11.648 0.026 1 95 197 SER A N 1
ATOM 1504 C CA . SER A 1 197 ? 1.936 11.711 0.883 1 95 197 SER A CA 1
ATOM 1505 C C . SER A 1 197 ? 3.213 11.828 0.057 1 95 197 SER A C 1
ATOM 1507 O O . SER A 1 197 ? 3.293 11.297 -1.053 1 95 197 SER A O 1
ATOM 1509 N N . LEU A 1 198 ? 4.156 12.562 0.653 1 94.69 198 LEU A N 1
ATOM 1510 C CA . LEU A 1 198 ? 5.426 12.82 -0.016 1 94.69 198 LEU A CA 1
ATOM 1511 C C . LEU A 1 198 ? 6.559 12.938 0.996 1 94.69 198 LEU A C 1
ATOM 1513 O O . LEU A 1 198 ? 6.402 13.578 2.039 1 94.69 198 LEU A O 1
ATOM 1517 N N . GLN A 1 199 ? 7.609 12.234 0.711 1 92.62 199 GLN A N 1
ATOM 1518 C CA . GLN A 1 199 ? 8.82 12.375 1.505 1 92.62 199 GLN A CA 1
ATOM 1519 C C . GLN A 1 199 ? 9.992 12.836 0.638 1 92.62 199 GLN A C 1
ATOM 1521 O O . GLN A 1 199 ? 10.266 12.242 -0.408 1 92.62 199 GLN A O 1
ATOM 1526 N N . TYR A 1 200 ? 10.742 13.836 1.178 1 89.88 200 TYR A N 1
ATOM 1527 C CA . TYR A 1 200 ? 11.828 14.453 0.424 1 89.88 200 TYR A CA 1
ATOM 1528 C C . TYR A 1 200 ? 13.156 13.789 0.749 1 89.88 200 TYR A C 1
ATOM 1530 O O . TYR A 1 200 ? 13.328 13.211 1.827 1 89.88 200 TYR A O 1
ATOM 1538 N N . ASN A 1 201 ? 14.094 13.914 -0.171 1 80.31 201 ASN A N 1
ATOM 1539 C CA . ASN A 1 201 ? 15.523 13.695 -0.023 1 80.31 201 ASN A CA 1
ATOM 1540 C C . ASN A 1 201 ? 15.82 12.43 0.775 1 80.31 201 ASN A C 1
ATOM 1542 O O . ASN A 1 201 ? 16.531 12.477 1.782 1 80.31 201 ASN A O 1
ATOM 1546 N N . LEU A 1 202 ? 15.336 11.422 0.203 1 80.75 202 LEU A N 1
ATOM 1547 C CA . LEU A 1 202 ? 15.68 10.156 0.84 1 80.75 202 LEU A CA 1
ATOM 1548 C C . LEU A 1 202 ? 17.188 9.906 0.792 1 80.75 202 LEU A C 1
ATOM 1550 O O . LEU A 1 202 ? 17.766 9.828 -0.289 1 80.75 202 LEU A O 1
ATOM 1554 N N . THR A 1 203 ? 17.984 10.367 1.823 1 69.25 203 THR A N 1
ATOM 1555 C CA . THR A 1 203 ? 19.422 10.141 1.879 1 69.25 203 THR A CA 1
ATOM 1556 C C . THR A 1 203 ? 19.781 9.195 3.025 1 69.25 203 THR A C 1
ATOM 1558 O O . THR A 1 203 ? 19.109 9.18 4.055 1 69.25 203 THR A O 1
ATOM 1561 N N . GLY A 1 204 ? 20.484 8.195 2.76 1 53.91 204 GLY A N 1
ATOM 1562 C CA . GLY A 1 204 ? 21.016 7.414 3.861 1 53.91 204 GLY A CA 1
ATOM 1563 C C . GLY A 1 204 ? 21.875 8.227 4.812 1 53.91 204 GLY A C 1
ATOM 1564 O O . GLY A 1 204 ? 22.406 9.273 4.438 1 53.91 204 GLY A O 1
ATOM 1565 N N . SER A 1 205 ? 21.516 8.547 6.02 1 46.69 205 SER A N 1
ATOM 1566 C CA . SER A 1 205 ? 22.359 9.281 6.949 1 46.69 205 SER A CA 1
ATOM 1567 C C . SER A 1 205 ? 23.844 8.992 6.691 1 46.69 205 SER A C 1
ATOM 1569 O O . SER A 1 205 ? 24.25 7.836 6.656 1 46.69 205 SER A O 1
ATOM 1571 N N . GLN A 1 206 ? 24.609 9.742 5.91 1 38.75 206 GLN A N 1
ATOM 1572 C CA . GLN A 1 206 ? 26.016 9.617 6.254 1 38.75 206 GLN A CA 1
ATOM 1573 C C . GLN A 1 206 ? 26.234 9.789 7.754 1 38.75 206 GLN A C 1
ATOM 1575 O O . GLN A 1 206 ? 25.531 10.562 8.406 1 38.75 206 GLN A O 1
ATOM 1580 N N . PRO A 1 207 ? 26.969 8.93 8.43 1 35.53 207 PRO A N 1
ATOM 1581 C CA . PRO A 1 207 ? 27.297 9.188 9.836 1 35.53 207 PRO A CA 1
ATOM 1582 C C . PRO A 1 207 ? 27.719 10.633 10.086 1 35.53 207 PRO A C 1
ATOM 1584 O O . PRO A 1 207 ? 28.594 11.156 9.406 1 35.53 207 PRO A O 1
ATOM 1587 N N . SER A 1 208 ? 26.875 11.445 10.32 1 33.66 208 SER A N 1
ATOM 1588 C CA . SER A 1 208 ? 27.453 12.711 10.758 1 33.66 208 SER A CA 1
ATOM 1589 C C . SER A 1 208 ? 28.656 12.477 11.68 1 33.66 208 SER A C 1
ATOM 1591 O O . SER A 1 208 ? 28.594 11.656 12.594 1 33.66 208 SER A O 1
ATOM 1593 N N . GLN A 1 209 ? 29.891 12.82 11.242 1 30.12 209 GLN A N 1
ATOM 1594 C CA . GLN A 1 209 ? 31.016 12.898 12.172 1 30.12 209 GLN A CA 1
ATOM 1595 C C . GLN A 1 209 ? 30.609 13.578 13.477 1 30.12 209 GLN A C 1
ATOM 1597 O O . GLN A 1 209 ? 29.938 14.617 13.453 1 30.12 209 GLN A O 1
ATOM 1602 N N . PRO A 1 210 ? 30.781 12.93 14.57 1 31.81 210 PRO A N 1
ATOM 1603 C CA . PRO A 1 210 ? 30.578 13.508 15.898 1 31.81 210 PRO A CA 1
ATOM 1604 C C . PRO A 1 210 ? 31.188 14.898 16.047 1 31.81 210 PRO A C 1
ATOM 1606 O O . PRO A 1 210 ? 32.406 15.07 15.82 1 31.81 210 PRO A O 1
ATOM 1609 N N . SER A 1 211 ? 30.625 15.969 15.641 1 29.8 211 SER A N 1
ATOM 1610 C CA . SER A 1 211 ? 31.266 17.203 16.094 1 29.8 211 SER A CA 1
ATOM 1611 C C . SER A 1 211 ? 31.656 17.125 17.562 1 29.8 211 SER A C 1
ATOM 1613 O O . SER A 1 211 ? 30.938 16.516 18.359 1 29.8 211 SER A O 1
ATOM 1615 N N . GLN A 1 212 ? 32.875 17.703 17.859 1 25.94 212 GLN A N 1
ATOM 1616 C CA . GLN A 1 212 ? 33.688 17.703 19.078 1 25.94 212 GLN A CA 1
ATOM 1617 C C . GLN A 1 212 ? 32.844 18.094 20.297 1 25.94 212 GLN A C 1
ATOM 1619 O O . GLN A 1 212 ? 32.781 17.359 21.281 1 25.94 212 GLN A O 1
ATOM 1624 N N . SER A 1 213 ? 33.062 19.438 20.781 1 27.03 213 SER A N 1
ATOM 1625 C CA . SER A 1 213 ? 33.5 19.875 22.094 1 27.03 213 SER A CA 1
ATOM 1626 C C . SER A 1 213 ? 32.344 20.234 22.984 1 27.03 213 SER A C 1
ATOM 1628 O O . SER A 1 213 ? 31.672 21.25 22.781 1 27.03 213 SER A O 1
ATOM 1630 N N . GLU A 1 214 ? 31.391 19.344 23.172 1 28.19 214 GLU A N 1
ATOM 1631 C CA . GLU A 1 214 ? 30.453 19.828 24.172 1 28.19 214 GLU A CA 1
ATOM 1632 C C . GLU A 1 214 ? 31.188 20.312 25.422 1 28.19 214 GLU A C 1
ATOM 1634 O O . GLU A 1 214 ? 32 19.578 26 1 28.19 214 GLU A O 1
ATOM 1639 N N . THR A 1 215 ? 31.406 21.688 25.484 1 28.77 215 THR A N 1
ATOM 1640 C CA . THR A 1 215 ? 31.938 22.266 26.719 1 28.77 215 THR A CA 1
ATOM 1641 C C . THR A 1 215 ? 31.156 21.75 27.938 1 28.77 215 THR A C 1
ATOM 1643 O O . THR A 1 215 ? 29.938 21.672 27.906 1 28.77 215 THR A O 1
ATOM 1646 N N . PRO A 1 216 ? 31.828 21.281 28.969 1 28.92 216 PRO A N 1
ATOM 1647 C CA . PRO A 1 216 ? 31.359 20.656 30.203 1 28.92 216 PRO A CA 1
ATOM 1648 C C . PRO A 1 216 ? 30.344 21.516 30.953 1 28.92 216 PRO A C 1
ATOM 1650 O O . PRO A 1 216 ? 30.688 22.625 31.406 1 28.92 216 PRO A O 1
ATOM 1653 N N . ILE A 1 217 ? 29.156 21.891 30.281 1 28.02 217 ILE A N 1
ATOM 1654 C CA . ILE A 1 217 ? 28.453 22.859 31.125 1 28.02 217 ILE A CA 1
ATOM 1655 C C . ILE A 1 217 ? 28.234 22.266 32.5 1 28.02 217 ILE A C 1
ATOM 1657 O O . ILE A 1 217 ? 27.766 21.141 32.656 1 28.02 217 ILE A O 1
ATOM 1661 N N . LYS A 1 218 ? 28.562 23 33.562 1 27.53 218 LYS A N 1
ATOM 1662 C CA . LYS A 1 218 ? 28.672 22.875 35 1 27.53 218 LYS A CA 1
ATOM 1663 C C . LYS A 1 218 ? 27.344 22.438 35.625 1 27.53 218 LYS A C 1
ATOM 1665 O O . LYS A 1 218 ? 26.281 22.906 35.219 1 27.53 218 LYS A O 1
ATOM 1670 N N . ARG A 1 219 ? 27.203 21.469 36.656 1 26.3 219 ARG A N 1
ATOM 1671 C CA . ARG A 1 219 ? 26.188 20.719 37.375 1 26.3 219 ARG A CA 1
ATOM 1672 C C . ARG A 1 219 ? 25.312 21.641 38.219 1 26.3 219 ARG A C 1
ATOM 1674 O O . ARG A 1 219 ? 25.781 22.25 39.188 1 26.3 219 ARG A O 1
ATOM 1681 N N . ARG A 1 220 ? 24.359 22.578 37.75 1 24.34 220 ARG A N 1
ATOM 1682 C CA . ARG A 1 220 ? 23.938 23.234 38.969 1 24.34 220 ARG A CA 1
ATOM 1683 C C . ARG A 1 220 ? 23.188 22.266 39.875 1 24.34 220 ARG A C 1
ATOM 1685 O O . ARG A 1 220 ? 22.547 21.328 39.406 1 24.34 220 ARG A O 1
ATOM 1692 N N . LYS A 1 221 ? 22.969 22.688 41.375 1 22.69 221 LYS A N 1
ATOM 1693 C CA . LYS A 1 221 ? 22.844 22.375 42.781 1 22.69 221 LYS A CA 1
ATOM 1694 C C . LYS A 1 221 ? 21.406 21.953 43.125 1 22.69 221 LYS A C 1
ATOM 1696 O O . LYS A 1 221 ? 20.469 22.344 42.406 1 22.69 221 LYS A O 1
ATOM 1701 N N . PHE A 1 222 ? 20.578 22.031 44.219 1 21.25 222 PHE A N 1
ATOM 1702 C CA . PHE A 1 222 ? 19.375 21.641 44.938 1 21.25 222 PHE A CA 1
ATOM 1703 C C . PHE A 1 222 ? 18.156 22.312 44.344 1 21.25 222 PHE A C 1
ATOM 1705 O O . PHE A 1 222 ? 17.125 21.672 44.094 1 21.25 222 PHE A O 1
ATOM 1712 N N . ASN A 1 223 ? 17.453 23.453 43.75 1 20.05 223 ASN A N 1
ATOM 1713 C CA . ASN A 1 223 ? 17.016 24.359 44.781 1 20.05 223 ASN A CA 1
ATOM 1714 C C . ASN A 1 223 ? 15.539 24.156 45.125 1 20.05 223 ASN A C 1
ATOM 1716 O O . ASN A 1 223 ? 14.773 23.672 44.281 1 20.05 223 ASN A O 1
ATOM 1720 N N . ALA A 1 224 ? 14.531 24.938 45.438 1 18.19 224 ALA A N 1
ATOM 1721 C CA . ALA A 1 224 ? 13.281 25.016 46.188 1 18.19 224 ALA A CA 1
ATOM 1722 C C . ALA A 1 224 ? 12.211 24.125 45.594 1 18.19 224 ALA A C 1
ATOM 1724 O O . ALA A 1 224 ? 11.594 23.312 46.281 1 18.19 224 ALA A O 1
ATOM 1725 N N . PHE A 1 225 ? 10.773 24.156 44.719 1 21.88 225 PHE A N 1
ATOM 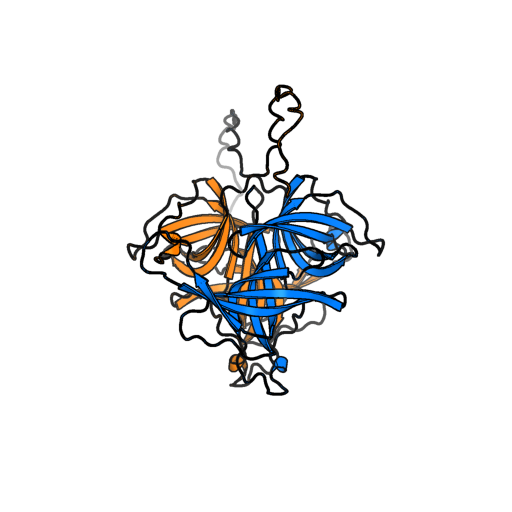1726 C CA . PHE A 1 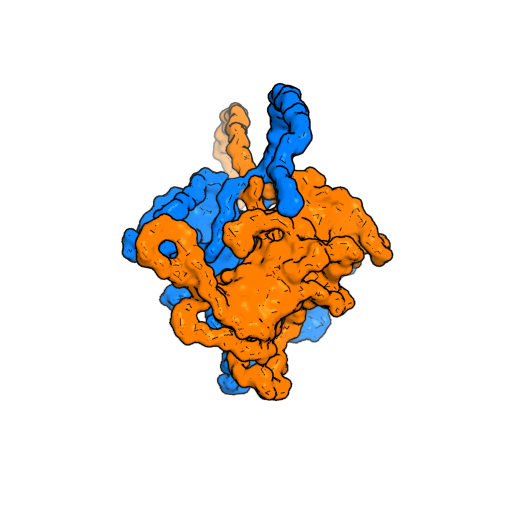225 ? 10.008 25.172 45.438 1 21.88 225 PHE A CA 1
ATOM 1727 C C . PHE A 1 225 ? 9.281 24.547 46.625 1 21.88 225 PHE A C 1
ATOM 1729 O O . PHE A 1 225 ? 8.875 23.391 46.562 1 21.88 225 PHE A O 1
ATOM 1736 N N . ALA A 1 226 ? 9.07 25.344 47.594 1 23.78 226 ALA A N 1
ATOM 1737 C CA . ALA A 1 226 ? 8.82 25.375 49.031 1 23.78 226 ALA A CA 1
ATOM 1738 C C . ALA A 1 226 ? 7.699 24.406 49.406 1 23.78 226 ALA A C 1
ATOM 1740 O O . ALA A 1 226 ? 6.875 24.047 48.562 1 23.78 226 ALA A O 1
ATOM 1741 N N . SER A 1 227 ? 6.996 24.797 50.625 1 21.31 227 SER A N 1
ATOM 1742 C CA . SER A 1 227 ? 6.688 24.297 51.969 1 21.31 227 SER A CA 1
ATOM 1743 C C . SER A 1 227 ? 5.391 23.484 51.969 1 21.31 227 SER A C 1
ATOM 1745 O O . SER A 1 227 ? 4.488 23.75 51.156 1 21.31 227 SER A O 1
ATOM 1747 N N . PRO A 1 228 ? 4.758 23.266 53.156 1 26.31 228 PRO A N 1
ATOM 1748 C CA . PRO A 1 228 ? 3.771 22.391 53.812 1 26.31 228 PRO A CA 1
ATOM 1749 C C . PRO A 1 228 ? 2.355 22.609 53.281 1 26.31 228 PRO A C 1
ATOM 1751 O O . PRO A 1 228 ? 2.025 23.703 52.812 1 26.31 228 PRO A O 1
ATOM 1754 N N . MET B 1 1 ? 16.297 12.367 9.359 1 56.22 1 MET B N 1
ATOM 1755 C CA . MET B 1 1 ? 16.375 11.375 8.289 1 56.22 1 MET B CA 1
ATOM 1756 C C . MET B 1 1 ? 15 11.062 7.73 1 56.22 1 MET B C 1
ATOM 1758 O O . MET B 1 1 ? 14.023 11 8.477 1 56.22 1 MET B O 1
ATOM 1762 N N . SER B 1 2 ? 14.781 11.039 6.324 1 80.06 2 SER B N 1
ATOM 1763 C CA . SER B 1 2 ? 13.461 10.906 5.715 1 80.06 2 SER B CA 1
ATOM 1764 C C . SER B 1 2 ? 13 9.453 5.699 1 80.06 2 SER B C 1
ATOM 1766 O O . SER B 1 2 ? 13.727 8.57 5.234 1 80.06 2 SER B O 1
ATOM 1768 N N . SER B 1 3 ? 12.055 9.086 6.449 1 90.62 3 SER B N 1
ATOM 1769 C CA . SER B 1 3 ? 11.484 7.75 6.574 1 90.62 3 SER B CA 1
ATOM 1770 C C . SER B 1 3 ? 9.961 7.793 6.551 1 90.62 3 SER B C 1
ATOM 1772 O O . SER B 1 3 ? 9.367 8.867 6.59 1 90.62 3 SER B O 1
ATOM 1774 N N . THR B 1 4 ? 9.367 6.664 6.316 1 95.38 4 THR B N 1
ATOM 1775 C CA . THR B 1 4 ? 7.914 6.523 6.355 1 95.38 4 THR B CA 1
ATOM 1776 C C . THR B 1 4 ? 7.52 5.125 6.82 1 95.38 4 THR B C 1
ATOM 1778 O O . THR B 1 4 ? 8.289 4.172 6.668 1 95.38 4 THR B O 1
ATOM 1781 N N . LEU B 1 5 ? 6.402 4.988 7.402 1 98.19 5 LEU B N 1
ATOM 1782 C CA . LEU B 1 5 ? 5.824 3.723 7.84 1 98.19 5 LEU B CA 1
ATOM 1783 C C . LEU B 1 5 ? 4.305 3.736 7.691 1 98.19 5 LEU B C 1
ATOM 1785 O O . LEU B 1 5 ? 3.625 4.57 8.289 1 98.19 5 LEU B O 1
ATOM 1789 N N . ASN B 1 6 ? 3.852 2.836 6.875 1 98.69 6 ASN B N 1
ATOM 1790 C CA . ASN B 1 6 ? 2.436 2.809 6.527 1 98.69 6 ASN B CA 1
ATOM 1791 C C . ASN B 1 6 ? 1.864 1.395 6.613 1 98.69 6 ASN B C 1
ATOM 1793 O O . ASN B 1 6 ? 2.611 0.416 6.562 1 98.69 6 ASN B O 1
ATOM 1797 N N . ILE B 1 7 ? 0.555 1.35 6.773 1 98.75 7 ILE B N 1
ATOM 1798 C CA . ILE B 1 7 ? -0.171 0.086 6.836 1 98.75 7 ILE B CA 1
ATOM 1799 C C . ILE B 1 7 ? -1.439 0.178 5.988 1 98.75 7 ILE B C 1
ATOM 1801 O O . ILE B 1 7 ? -2.027 1.254 5.855 1 98.75 7 ILE B O 1
ATOM 1805 N N . PHE B 1 8 ? -1.789 -0.935 5.344 1 98.62 8 PHE B N 1
ATOM 1806 C CA . PHE B 1 8 ? -3.078 -0.973 4.664 1 98.62 8 PHE B CA 1
ATOM 1807 C C . PHE B 1 8 ? -3.662 -2.381 4.688 1 98.62 8 PHE B C 1
ATOM 1809 O O . PHE B 1 8 ? -2.938 -3.355 4.906 1 98.62 8 PHE B O 1
ATOM 1816 N N . GLY B 1 9 ? -4.91 -2.484 4.504 1 98.25 9 GLY B N 1
ATOM 1817 C CA . GLY B 1 9 ? -5.648 -3.738 4.547 1 98.25 9 GLY B CA 1
ATOM 1818 C C . GLY B 1 9 ? -7.074 -3.576 5.035 1 98.25 9 GLY B C 1
ATOM 1819 O O . GLY B 1 9 ? -7.676 -2.512 4.875 1 98.25 9 GLY B O 1
ATOM 1820 N N . PHE B 1 10 ? -7.594 -4.676 5.512 1 98.19 10 PHE B N 1
ATOM 1821 C CA . PHE B 1 10 ? -8.961 -4.691 6.016 1 98.19 10 PHE B CA 1
ATOM 1822 C C . PHE B 1 10 ? -8.977 -4.695 7.539 1 98.19 10 PHE B C 1
ATOM 1824 O O . PHE B 1 10 ? -8.258 -5.469 8.172 1 98.19 10 PHE B O 1
ATOM 1831 N N . PHE B 1 11 ? -9.82 -3.801 8.102 1 98 11 PHE B N 1
ATOM 1832 C CA . PHE B 1 11 ? -9.914 -3.639 9.547 1 98 11 PHE B CA 1
ATOM 1833 C C . PHE B 1 11 ? -11.367 -3.564 9.992 1 98 11 PHE B C 1
ATOM 1835 O O . PHE B 1 11 ? -12.195 -2.943 9.32 1 98 11 PHE B O 1
ATOM 1842 N N . ALA B 1 12 ? -11.609 -4.215 11.062 1 97.81 12 ALA B N 1
ATOM 1843 C CA . ALA B 1 12 ? -12.883 -3.98 11.734 1 97.81 12 ALA B CA 1
ATOM 1844 C C . ALA B 1 12 ? -12.766 -2.848 12.75 1 97.81 12 ALA B C 1
ATOM 1846 O O . ALA B 1 12 ? -11.797 -2.781 13.508 1 97.81 12 ALA B O 1
ATOM 1847 N N . LEU B 1 13 ? -13.781 -2.021 12.781 1 97.94 13 LEU B 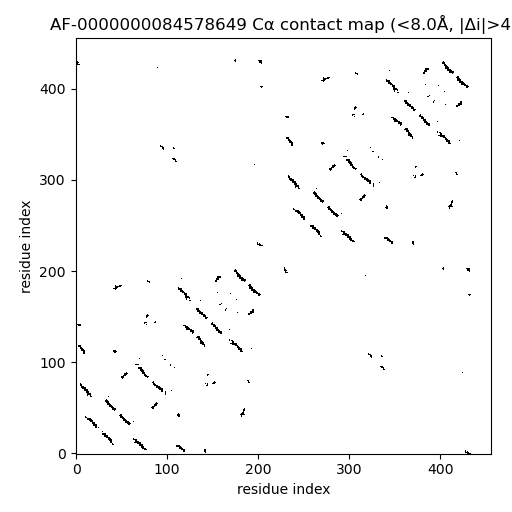N 1
ATOM 1848 C CA . LEU B 1 13 ? -13.734 -0.85 13.648 1 97.94 13 LEU B CA 1
ATOM 1849 C C . LEU B 1 13 ? -14.766 -0.954 14.758 1 97.94 13 LEU B C 1
ATOM 1851 O O . LEU B 1 13 ? -15.836 -1.533 14.562 1 97.94 13 LEU B O 1
ATOM 1855 N N . ALA B 1 14 ? -14.398 -0.398 15.891 1 97.69 14 ALA B N 1
ATOM 1856 C CA . ALA B 1 14 ? -15.32 -0.348 17.016 1 97.69 14 ALA B CA 1
ATOM 1857 C C . ALA B 1 14 ? -15.102 0.915 17.844 1 97.69 14 ALA B C 1
ATOM 1859 O O . ALA B 1 14 ? -14.047 1.55 17.766 1 97.69 14 ALA B O 1
ATOM 1860 N N . GLY B 1 15 ? -16.219 1.343 18.562 1 96.81 15 GLY B N 1
ATOM 1861 C CA . GLY B 1 15 ? -16.109 2.402 19.547 1 96.81 15 GLY B CA 1
ATOM 1862 C C . GLY B 1 15 ? -15.898 3.773 18.938 1 96.81 15 GLY B C 1
ATOM 1863 O O . GLY B 1 15 ? -15.148 4.594 19.469 1 96.81 15 GLY B O 1
ATOM 1864 N N . GLY B 1 16 ? -16.531 4.004 17.875 1 96 16 GLY B N 1
ATOM 1865 C CA . GLY B 1 16 ? -16.359 5.289 17.219 1 96 16 GLY B CA 1
ATOM 1866 C C . GLY B 1 16 ? -16.797 6.461 18.078 1 96 16 GLY B C 1
ATOM 1867 O O . GLY B 1 16 ? -17.906 6.457 18.625 1 96 16 GLY B O 1
ATOM 1868 N N . VAL B 1 17 ? -15.898 7.434 18.234 1 94.69 17 VAL B N 1
ATOM 1869 C CA . VAL B 1 17 ? -16.203 8.664 18.953 1 94.69 17 VAL B CA 1
ATOM 1870 C C . VAL B 1 17 ? -15.68 9.867 18.172 1 94.69 17 VAL B C 1
ATOM 1872 O O . VAL B 1 17 ? -14.547 9.852 17.688 1 94.69 17 VAL B O 1
ATOM 1875 N N . ARG B 1 18 ? -16.469 10.828 18.078 1 94 18 ARG B N 1
ATOM 1876 C CA . ARG B 1 18 ? -16.062 12.055 17.391 1 94 18 ARG B CA 1
ATOM 1877 C C . ARG B 1 18 ? -15.57 13.094 18.406 1 94 18 ARG B C 1
ATOM 1879 O O . ARG B 1 18 ? -16.234 13.367 19.406 1 94 18 ARG B O 1
ATOM 1886 N N . ARG B 1 19 ? -14.406 13.57 18.141 1 90.88 19 ARG B N 1
ATOM 1887 C CA . ARG B 1 19 ? -13.797 14.555 19.031 1 90.88 19 ARG B CA 1
ATOM 1888 C C . ARG B 1 19 ? -13.328 15.773 18.25 1 90.88 19 ARG B C 1
ATOM 1890 O O . ARG B 1 19 ? -12.906 15.664 17.094 1 90.88 19 ARG B O 1
ATOM 1897 N N . SER B 1 20 ? -13.43 16.953 18.859 1 86.5 20 SER B N 1
ATOM 1898 C CA . SER B 1 20 ? -12.914 18.188 18.266 1 86.5 20 SER B CA 1
ATOM 1899 C C . SER B 1 20 ? -11.539 18.547 18.828 1 86.5 20 SER B C 1
ATOM 1901 O O . SER B 1 20 ? -11.258 18.312 20 1 86.5 20 SER B O 1
ATOM 1903 N N . THR B 1 21 ? -10.656 18.844 17.938 1 77 21 THR B N 1
ATOM 1904 C CA . THR B 1 21 ? -9.344 19.344 18.344 1 77 21 THR B CA 1
ATOM 1905 C C . THR B 1 21 ? -9.141 20.781 17.906 1 77 21 THR B C 1
ATOM 1907 O O . THR B 1 21 ? -9.391 21.125 16.75 1 77 21 THR B O 1
ATOM 1910 N N . PRO B 1 22 ? -8.836 21.688 18.875 1 72.94 22 PRO B N 1
ATOM 1911 C CA . PRO B 1 22 ? -8.594 23.094 18.5 1 72.94 22 PRO B CA 1
ATOM 1912 C C . PRO B 1 22 ? -7.359 23.266 17.625 1 72.94 22 PRO B C 1
ATOM 1914 O O . PRO B 1 22 ? -6.363 22.562 17.812 1 72.94 22 PRO B O 1
ATOM 1917 N N . ARG B 1 23 ? -7.512 23.859 16.484 1 64.44 23 ARG B N 1
ATOM 1918 C CA . ARG B 1 23 ? -6.352 24.156 15.656 1 64.44 23 ARG B CA 1
ATOM 1919 C C . ARG B 1 23 ? -5.438 25.172 16.328 1 64.44 23 ARG B C 1
ATOM 1921 O O . ARG B 1 23 ? -5.914 26.141 16.922 1 64.44 23 ARG B O 1
ATOM 1928 N N . ALA B 1 24 ? -4.117 24.891 16.562 1 55.59 24 ALA B N 1
ATOM 1929 C CA . ALA B 1 24 ? -3.18 25.797 17.219 1 55.59 24 ALA B CA 1
ATOM 1930 C C . ALA B 1 24 ? -3.172 27.156 16.531 1 55.59 24 ALA B C 1
ATOM 1932 O O . ALA B 1 24 ? -2.35 28.016 16.859 1 55.59 24 ALA B O 1
ATOM 1933 N N . SER B 1 25 ? -3.73 27.328 15.477 1 50.38 25 SER B N 1
ATOM 1934 C CA . SER B 1 25 ? -3.402 28.656 14.945 1 50.38 25 SER B CA 1
ATOM 1935 C C . SER B 1 25 ? -3.799 29.75 15.922 1 50.38 25 SER B C 1
ATOM 1937 O O . SER B 1 25 ? -4.695 29.562 16.75 1 50.38 25 SER B O 1
ATOM 1939 N N . SER B 1 26 ? -2.834 30.75 15.992 1 47.44 26 SER B N 1
ATOM 1940 C CA . SER B 1 26 ? -2.834 32 16.734 1 47.44 26 SER B CA 1
ATOM 1941 C C . SER B 1 26 ? -4.207 32.688 16.688 1 47.44 26 SER B C 1
ATOM 1943 O O . SER B 1 26 ? -4.48 33.594 17.453 1 47.44 26 SER B O 1
ATOM 1945 N N . SER B 1 27 ? -4.707 33 15.438 1 47.22 27 SER B N 1
ATOM 1946 C CA . SER B 1 27 ? -5.703 34.062 15.398 1 47.22 27 SER B CA 1
ATOM 1947 C C . SER B 1 27 ? -7.027 33.625 16 1 47.22 27 SER B C 1
ATOM 1949 O O . SER B 1 27 ? -7.273 32.406 16.141 1 47.22 27 SER B O 1
ATOM 1951 N N . SER B 1 28 ? -8.047 34.594 16.281 1 48.84 28 SER B N 1
ATOM 1952 C CA . SER B 1 28 ? -9.305 34.812 16.984 1 48.84 28 SER B CA 1
ATOM 1953 C C . SER B 1 28 ? -10.312 33.719 16.641 1 48.84 28 SER B C 1
ATOM 1955 O O . SER B 1 28 ? -11.234 33.438 17.406 1 48.84 28 SER B O 1
ATOM 1957 N N . SER B 1 29 ? -10.625 33.406 15.367 1 52.09 29 SER B N 1
ATOM 1958 C CA . SER B 1 29 ? -11.789 32.562 15.094 1 52.09 29 SER B CA 1
ATOM 1959 C C . SER B 1 29 ? -11.445 31.078 15.227 1 52.09 29 SER B C 1
ATOM 1961 O O . SER B 1 29 ? -10.578 30.562 14.516 1 52.09 29 SER B O 1
ATOM 1963 N N . ALA B 1 30 ? -11.555 30.453 16.328 1 55.53 30 ALA B N 1
ATOM 1964 C CA . ALA B 1 30 ? -11.234 29.125 16.859 1 55.53 30 ALA B CA 1
ATOM 1965 C C . ALA B 1 30 ? -11.617 28.031 15.859 1 55.53 30 ALA B C 1
ATOM 1967 O O . ALA B 1 30 ? -12.773 27.594 15.82 1 55.53 30 ALA B O 1
ATOM 1968 N N . SER B 1 31 ? -11.023 27.844 14.688 1 69.75 31 SER B N 1
ATOM 1969 C CA . SER B 1 31 ? -11.398 26.766 13.781 1 69.75 31 SER B CA 1
ATOM 1970 C C . SER B 1 31 ? -11.078 25.391 14.391 1 69.75 31 SER B C 1
ATOM 1972 O O . SER B 1 31 ? -10.086 25.25 15.109 1 69.75 31 SER B O 1
ATOM 1974 N N . VAL B 1 32 ? -12.094 24.672 14.555 1 79.44 32 VAL B N 1
ATOM 1975 C CA . VAL B 1 32 ? -12.008 23.344 15.141 1 79.44 32 VAL B CA 1
ATOM 1976 C C . VAL B 1 32 ? -11.969 22.281 14.031 1 79.44 32 VAL B C 1
ATOM 1978 O O . VAL B 1 32 ? -12.602 22.453 12.984 1 79.44 32 VAL B O 1
ATOM 1981 N N . THR B 1 33 ? -11.016 21.406 14.188 1 85.44 33 THR B N 1
ATOM 1982 C CA . THR B 1 33 ? -10.992 20.219 13.336 1 85.44 33 THR B CA 1
ATOM 1983 C C . THR B 1 33 ? -11.578 19.016 14.07 1 85.44 33 THR B C 1
ATOM 1985 O O . THR B 1 33 ? -11.336 18.828 15.266 1 85.44 33 THR B O 1
ATOM 1988 N N . PHE B 1 34 ? -12.398 18.281 13.359 1 90.31 34 PHE B N 1
ATOM 1989 C CA . PHE B 1 34 ? -13.039 17.109 13.969 1 90.31 34 PHE B CA 1
ATOM 1990 C C . PHE B 1 34 ? -12.43 15.82 13.445 1 90.31 34 PHE B C 1
ATOM 1992 O O . PHE B 1 34 ? -12.125 15.711 12.258 1 90.31 34 PHE B O 1
ATOM 1999 N N . HIS B 1 35 ? -12.234 14.906 14.445 1 94.38 35 HIS B N 1
ATOM 2000 C CA . HIS B 1 35 ? -11.781 13.57 14.094 1 94.38 35 HIS B CA 1
ATOM 2001 C C . HIS B 1 35 ? -12.641 12.5 14.766 1 94.38 35 HIS B C 1
ATOM 2003 O O . HIS B 1 35 ? -13.18 12.727 15.852 1 94.38 35 HIS B O 1
ATOM 2009 N N . CYS B 1 36 ? -12.781 11.438 14.078 1 96.5 36 CYS B N 1
ATOM 2010 C CA . CYS B 1 36 ? -13.32 10.234 14.695 1 96.5 36 CYS B CA 1
ATOM 2011 C C . CYS B 1 36 ? -12.203 9.305 15.141 1 96.5 36 CYS B C 1
ATOM 2013 O O . CYS B 1 36 ? -11.188 9.164 14.445 1 96.5 36 CYS B O 1
ATOM 2015 N N . TYR B 1 37 ? -12.445 8.711 16.266 1 97 37 TYR B N 1
ATOM 2016 C CA . TYR B 1 37 ? -11.523 7.711 16.797 1 97 37 TYR B CA 1
ATOM 2017 C C . TYR B 1 37 ? -12.188 6.34 16.875 1 97 37 TYR B C 1
ATOM 2019 O O . TYR B 1 37 ? -13.352 6.227 17.25 1 97 37 TYR B O 1
ATOM 2027 N N . TYR B 1 38 ? -11.438 5.359 16.469 1 98.25 38 TYR B N 1
ATOM 2028 C CA . TYR B 1 38 ? -11.922 3.982 16.516 1 98.25 38 TYR B CA 1
ATOM 2029 C C . TYR B 1 38 ? -10.898 3.076 17.188 1 98.25 38 TYR B C 1
ATOM 2031 O O . TYR B 1 38 ? -9.695 3.328 17.125 1 98.25 38 TYR B O 1
ATOM 2039 N N . SER B 1 39 ? -11.391 2.051 17.812 1 98.31 39 SER B N 1
ATOM 2040 C CA . SER B 1 39 ? -10.555 0.927 18.219 1 98.31 39 SER B CA 1
ATOM 2041 C C . SER B 1 39 ? -10.516 -0.157 17.156 1 98.31 39 SER B C 1
ATOM 2043 O O . SER B 1 39 ? -11.516 -0.411 16.469 1 98.31 39 SER B O 1
ATOM 2045 N N . THR B 1 40 ? -9.359 -0.719 17.047 1 98.19 40 THR B N 1
ATOM 2046 C CA . THR B 1 40 ? -9.172 -1.842 16.125 1 98.19 40 THR B CA 1
ATOM 2047 C C . THR B 1 40 ? -7.961 -2.678 16.547 1 98.19 40 THR B C 1
ATOM 2049 O O . THR B 1 40 ? -7.473 -2.555 17.672 1 98.19 40 THR B O 1
ATOM 2052 N N . VAL B 1 41 ? -7.578 -3.662 15.648 1 97.44 41 VAL B N 1
ATOM 2053 C CA . VAL B 1 41 ? -6.406 -4.488 15.938 1 97.44 41 VAL B CA 1
ATOM 2054 C C . VAL B 1 41 ? -5.629 -4.742 14.648 1 97.44 41 VAL B C 1
ATOM 2056 O O . VAL B 1 41 ? -6.195 -4.707 13.555 1 97.44 41 VAL B O 1
ATOM 2059 N N . ILE B 1 42 ? -4.391 -4.867 14.82 1 97.94 42 ILE B N 1
ATOM 2060 C CA . ILE B 1 42 ? -3.555 -5.441 13.773 1 97.94 42 ILE B CA 1
ATOM 2061 C C . ILE B 1 42 ? -3.455 -6.953 13.961 1 97.94 42 ILE B C 1
ATOM 2063 O O . ILE B 1 42 ? -2.754 -7.43 14.852 1 97.94 42 ILE B O 1
ATOM 2067 N N . GLN B 1 43 ? -4.141 -7.664 13.086 1 97.81 43 GLN B N 1
ATOM 2068 C CA . GLN B 1 43 ? -4.117 -9.125 13.164 1 97.81 43 GLN B CA 1
ATOM 2069 C C . GLN B 1 43 ? -2.846 -9.688 12.539 1 97.81 43 GLN B C 1
ATOM 2071 O O . GLN B 1 43 ? -2.422 -9.234 11.469 1 97.81 43 GLN B O 1
ATOM 2076 N N . CYS B 1 44 ? -2.322 -10.633 13.219 1 97.62 44 CYS B N 1
ATOM 2077 C CA . CYS B 1 44 ? -1.109 -11.273 12.727 1 97.62 44 CYS B CA 1
ATOM 2078 C C . CYS B 1 44 ? -1.384 -12.711 12.297 1 97.62 44 CYS B C 1
ATOM 2080 O O . CYS B 1 44 ? -2.285 -13.359 12.836 1 97.62 44 CYS B O 1
ATOM 2082 N N . SER B 1 45 ? -0.581 -13.203 11.383 1 96.62 45 SER B N 1
ATOM 2083 C CA . SER B 1 45 ? -0.784 -14.547 10.867 1 96.62 45 SER B CA 1
ATOM 2084 C C . SER B 1 45 ? -0.467 -15.602 11.922 1 96.62 45 SER B C 1
ATOM 2086 O O . SER B 1 45 ? -0.902 -16.75 11.812 1 96.62 45 SER B O 1
ATOM 2088 N N . SER B 1 46 ? 0.263 -15.258 12.922 1 94.56 46 SER B N 1
ATOM 2089 C CA . SER B 1 46 ? 0.557 -16.172 14.023 1 94.56 46 SER B CA 1
ATOM 2090 C C . SER B 1 46 ? -0.671 -16.391 14.898 1 94.56 46 SER B C 1
ATOM 2092 O O . SER B 1 46 ? -0.697 -17.328 15.711 1 94.56 46 SER B O 1
ATOM 2094 N N . GLY B 1 47 ? -1.612 -15.555 14.758 1 95.06 47 GLY B N 1
ATOM 2095 C CA . GLY B 1 47 ? -2.793 -15.617 15.602 1 95.06 47 GLY B CA 1
ATOM 2096 C C . GLY B 1 47 ? -2.836 -14.516 16.641 1 95.06 47 GL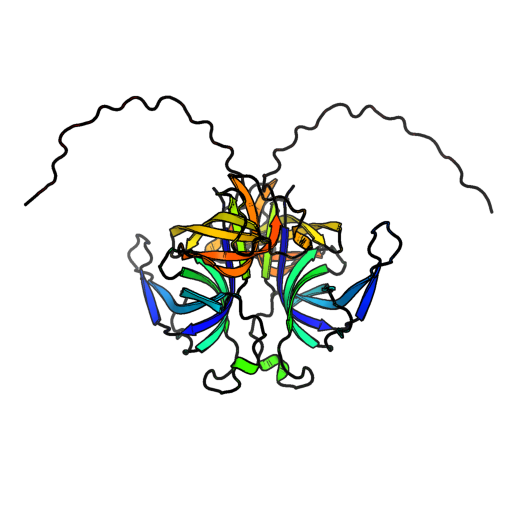Y B C 1
ATOM 2097 O O . GLY B 1 47 ? -3.879 -14.273 17.25 1 95.06 47 GLY B O 1
ATOM 2098 N N . SER B 1 48 ? -1.726 -13.867 16.844 1 94.56 48 SER B N 1
ATOM 2099 C CA . SER B 1 48 ? -1.683 -12.75 17.781 1 94.56 48 SER B CA 1
ATOM 2100 C C . SER B 1 48 ? -2.258 -11.484 17.156 1 94.56 48 SER B C 1
ATOM 2102 O O . SER B 1 48 ? -2.459 -11.422 15.938 1 94.56 48 SER B O 1
ATOM 2104 N N . ALA B 1 49 ? -2.592 -10.57 18.047 1 95.38 49 ALA B N 1
ATOM 2105 C CA . ALA B 1 49 ? -3.129 -9.305 17.562 1 95.38 49 ALA B CA 1
ATOM 2106 C C . ALA B 1 49 ? -2.617 -8.133 18.406 1 95.38 49 ALA B C 1
ATOM 2108 O O . ALA B 1 49 ? -2.49 -8.258 19.625 1 95.38 49 ALA B O 1
ATOM 2109 N N . LEU B 1 50 ? -2.373 -7.055 17.75 1 96.5 50 LEU B N 1
ATOM 2110 C CA . LEU B 1 50 ? -1.939 -5.828 18.422 1 96.5 50 LEU B CA 1
ATOM 2111 C C . LEU B 1 50 ? -3.076 -4.812 18.469 1 96.5 50 LEU B C 1
ATOM 2113 O O . LEU B 1 50 ? -3.621 -4.422 17.438 1 96.5 50 LEU B O 1
ATOM 2117 N N . PRO B 1 51 ? -3.393 -4.398 19.688 1 97.44 51 PRO B N 1
ATOM 2118 C CA . PRO B 1 51 ? -4.402 -3.338 19.766 1 97.44 51 PRO B CA 1
ATOM 2119 C C . PRO B 1 51 ? -3.961 -2.057 19.062 1 97.44 51 PRO B C 1
ATOM 2121 O O . PRO B 1 51 ? -2.781 -1.7 19.094 1 97.44 51 PRO B O 1
ATOM 2124 N N . ALA B 1 52 ? -4.938 -1.376 18.453 1 98.38 52 ALA B N 1
ATOM 2125 C CA . ALA B 1 52 ? -4.629 -0.162 17.703 1 98.38 52 ALA B CA 1
ATOM 2126 C C . ALA B 1 52 ? -5.754 0.86 17.828 1 98.38 52 ALA B C 1
ATOM 2128 O O . ALA B 1 52 ? -6.918 0.492 18 1 98.38 52 ALA B O 1
ATOM 2129 N N . GLU B 1 53 ? -5.406 2.092 17.75 1 98.56 53 GLU B N 1
ATOM 2130 C CA . GLU B 1 53 ? -6.344 3.209 17.688 1 98.56 53 GLU B CA 1
ATOM 2131 C C . GLU B 1 53 ? -6.227 3.943 16.359 1 98.56 53 GLU B C 1
ATOM 2133 O O . GLU B 1 53 ? -5.129 4.344 15.953 1 98.56 53 GLU B O 1
ATOM 2138 N N . LEU B 1 54 ? -7.359 4.117 15.75 1 98.56 54 LEU B N 1
ATOM 2139 C CA . LEU B 1 54 ? -7.414 4.766 14.445 1 98.56 54 LEU B CA 1
ATOM 2140 C C . LEU B 1 54 ? -8.031 6.156 14.555 1 98.56 54 LEU B C 1
ATOM 2142 O O . LEU B 1 54 ? -9.102 6.32 15.148 1 98.56 54 LEU B O 1
ATOM 2146 N N . ARG B 1 55 ? -7.352 7.113 14.055 1 97.75 55 ARG B N 1
ATOM 2147 C CA . ARG B 1 55 ? -7.898 8.461 13.914 1 97.75 55 ARG B CA 1
ATOM 2148 C C . ARG B 1 55 ? -8.25 8.758 12.461 1 97.75 55 ARG B C 1
ATOM 2150 O O . ARG B 1 55 ? -7.445 8.523 11.562 1 97.75 55 ARG B O 1
ATOM 2157 N N . VAL B 1 56 ? -9.43 9.227 12.242 1 96.75 56 VAL B N 1
ATOM 2158 C CA . VAL B 1 56 ? -9.938 9.562 10.914 1 96.75 56 VAL B CA 1
ATOM 2159 C C . VAL B 1 56 ? -10.453 11 10.906 1 96.75 56 VAL B C 1
ATOM 2161 O O . VAL B 1 56 ? -11.242 11.391 11.766 1 96.75 56 VAL B O 1
ATOM 2164 N N . TYR B 1 57 ? -9.992 11.75 9.914 1 92.75 57 TYR B N 1
ATOM 2165 C CA . TYR B 1 57 ? -10.57 13.078 9.742 1 92.75 57 TYR B CA 1
ATOM 2166 C C . TYR B 1 57 ? -12.078 12.992 9.516 1 92.75 57 TYR B C 1
ATOM 2168 O O . TYR B 1 57 ? -12.547 12.148 8.75 1 92.75 57 TYR B O 1
ATOM 2176 N N . SER B 1 58 ? -12.773 13.836 10.219 1 90.5 58 SER B N 1
ATOM 2177 C CA . SER B 1 58 ? -14.227 13.828 10.148 1 90.5 58 SER B CA 1
ATOM 2178 C C . SER B 1 58 ? -14.781 15.227 9.906 1 90.5 58 SER B C 1
ATOM 2180 O O . SER B 1 58 ? -14.844 16.047 10.828 1 90.5 58 SER B O 1
ATOM 2182 N N . PRO B 1 59 ? -15.164 15.43 8.625 1 81.31 59 PRO B N 1
ATOM 2183 C CA . PRO B 1 59 ? -15.836 16.719 8.422 1 81.31 59 PRO B CA 1
ATOM 2184 C C . PRO B 1 59 ? -17.062 16.891 9.305 1 81.31 59 PRO B C 1
ATOM 2186 O O . PRO B 1 59 ? -17.609 15.898 9.82 1 81.31 59 PRO B O 1
ATOM 2189 N N . PRO B 1 60 ? -17.516 18.172 9.398 1 75.69 60 PRO B N 1
ATOM 2190 C CA . PRO B 1 60 ? -18.672 18.422 10.258 1 75.69 60 PRO B CA 1
ATOM 2191 C C . PRO B 1 60 ? -19.922 17.672 9.812 1 75.69 60 PRO B C 1
ATOM 2193 O O . PRO B 1 60 ? -20.188 17.578 8.609 1 75.69 60 PRO B O 1
ATOM 2196 N N . GLY B 1 61 ? -20.547 17.062 10.742 1 77 61 GLY B N 1
ATOM 2197 C CA . GLY B 1 61 ? -21.812 16.422 10.469 1 77 61 GLY B CA 1
ATOM 2198 C C . GLY B 1 61 ? -21.672 14.938 10.164 1 77 61 GLY B C 1
ATOM 2199 O O . GLY B 1 61 ? -22.672 14.227 10.016 1 77 61 GLY B O 1
ATOM 2200 N N . GLN B 1 62 ? -20.5 14.508 10.031 1 82.62 62 GLN B N 1
ATOM 2201 C CA . GLN B 1 62 ? -20.312 13.094 9.742 1 82.62 62 GLN B CA 1
ATOM 2202 C C . GLN B 1 62 ? -20.359 12.258 11.023 1 82.62 62 GLN B C 1
ATOM 2204 O O . GLN B 1 62 ? -19.703 12.586 12.008 1 82.62 62 GLN B O 1
ATOM 2209 N N . ASN B 1 63 ? -21.219 11.289 11.008 1 87.62 63 ASN B N 1
ATOM 2210 C CA . ASN B 1 63 ? -21.312 10.367 12.133 1 87.62 63 ASN B CA 1
ATOM 2211 C C . ASN B 1 63 ? -20.266 9.25 12.031 1 87.62 63 ASN B C 1
ATOM 2213 O O . ASN B 1 63 ? -19.906 8.828 10.93 1 87.62 63 ASN B O 1
ATOM 2217 N N . PRO B 1 64 ? -19.859 8.836 13.234 1 94.19 64 PRO B N 1
ATOM 2218 C CA . PRO B 1 64 ? -18.953 7.688 13.219 1 94.19 64 PRO B CA 1
ATOM 2219 C C . PRO B 1 64 ? -19.594 6.438 12.617 1 94.19 64 PRO B C 1
ATOM 2221 O O . PRO B 1 64 ? -20.812 6.289 12.656 1 94.19 64 PRO B O 1
ATOM 2224 N N . LEU B 1 65 ? -18.766 5.617 12.133 1 95.31 65 LEU B N 1
ATOM 2225 C CA . LEU B 1 65 ? -19.219 4.336 11.602 1 95.31 65 LEU B CA 1
ATOM 2226 C C . LEU B 1 65 ? -19.719 3.422 12.719 1 95.31 65 LEU B C 1
ATOM 2228 O O . LEU B 1 65 ? -19.203 3.475 13.844 1 95.31 65 LEU B O 1
ATOM 2232 N N . PRO B 1 66 ? -20.719 2.605 12.422 1 95.19 66 PRO B N 1
ATOM 2233 C CA . PRO B 1 66 ? -21.172 1.65 13.43 1 95.19 66 PRO B CA 1
ATOM 2234 C C . PRO B 1 66 ? -20.109 0.63 13.82 1 95.19 66 PRO B C 1
ATOM 2236 O O . PRO B 1 66 ? -19.188 0.372 13.039 1 95.19 66 PRO B O 1
ATOM 2239 N N . ASN B 1 67 ? -20.312 0.016 15 1 96.06 67 ASN B N 1
ATOM 2240 C CA . ASN B 1 67 ? -19.422 -1.049 15.453 1 96.06 67 ASN B CA 1
ATOM 2241 C C . ASN B 1 67 ? -19.406 -2.217 14.477 1 96.06 67 ASN B C 1
ATOM 2243 O O . ASN B 1 67 ? -20.438 -2.584 13.906 1 96.06 67 ASN B O 1
ATOM 2247 N N . ASN B 1 68 ? -18.188 -2.709 14.266 1 95 68 ASN B N 1
ATOM 2248 C CA . ASN B 1 68 ? -17.938 -3.906 13.469 1 95 68 ASN B CA 1
ATOM 2249 C C . ASN B 1 68 ? -17.938 -3.6 11.977 1 95 68 ASN B C 1
ATOM 2251 O O . ASN B 1 68 ? -18.016 -4.512 11.148 1 95 68 ASN B O 1
ATOM 2255 N N . THR B 1 69 ? -17.938 -2.352 11.688 1 97.06 69 THR B N 1
ATOM 2256 C CA . THR B 1 69 ? -17.766 -1.998 10.289 1 97.06 69 THR B CA 1
ATOM 2257 C C . THR B 1 69 ? -16.391 -2.424 9.789 1 97.06 69 THR B C 1
ATOM 2259 O O . THR B 1 69 ? -15.367 -2.135 10.422 1 97.06 69 THR B O 1
ATOM 2262 N N . ILE B 1 70 ? -16.406 -3.139 8.727 1 97.38 70 ILE B N 1
ATOM 2263 C CA . ILE B 1 70 ? -15.148 -3.502 8.078 1 97.38 70 ILE B CA 1
ATOM 2264 C C . ILE B 1 70 ? -14.789 -2.459 7.023 1 97.38 70 ILE B C 1
ATOM 2266 O O . ILE B 1 70 ? -15.648 -2.051 6.23 1 97.38 70 ILE B O 1
ATOM 2270 N N . VAL B 1 71 ? -13.555 -2.037 7.078 1 98 71 VAL B N 1
ATOM 2271 C CA . VAL B 1 71 ? -13.117 -1.003 6.145 1 98 71 VAL B CA 1
ATOM 2272 C C . VAL B 1 71 ? -11.836 -1.447 5.441 1 98 71 VAL B C 1
ATOM 2274 O O . VAL B 1 71 ? -11.055 -2.227 5.992 1 98 71 VAL B O 1
ATOM 2277 N N . PHE B 1 72 ? -11.688 -1.036 4.219 1 98.12 72 PHE B N 1
ATOM 2278 C CA . PHE B 1 72 ? -10.344 -0.932 3.672 1 98.12 72 PHE B CA 1
ATOM 2279 C C . PHE B 1 72 ? -9.664 0.352 4.141 1 98.12 72 PHE B C 1
ATOM 2281 O O . PHE B 1 72 ? -10.234 1.438 4.027 1 98.12 72 PHE B O 1
ATOM 2288 N N . LEU B 1 73 ? -8.477 0.203 4.574 1 98.31 73 LEU B N 1
ATOM 2289 C CA . LEU B 1 73 ? -7.793 1.308 5.238 1 98.31 73 LEU B CA 1
ATOM 2290 C C . LEU B 1 73 ? -6.352 1.424 4.758 1 98.31 73 LEU B C 1
ATOM 2292 O O . LEU B 1 73 ? -5.656 0.414 4.617 1 98.31 73 LEU B O 1
ATOM 2296 N N . THR B 1 74 ? -5.922 2.6 4.43 1 98.5 74 THR B N 1
ATOM 2297 C CA . THR B 1 74 ? -4.508 2.955 4.426 1 98.5 74 THR B CA 1
ATOM 2298 C C . THR B 1 74 ? -4.203 3.98 5.512 1 98.5 74 THR B C 1
ATOM 2300 O O . THR B 1 74 ? -4.941 4.953 5.68 1 98.5 74 THR B O 1
ATOM 2303 N N . ALA B 1 75 ? -3.129 3.766 6.223 1 98.75 75 ALA B N 1
ATOM 2304 C CA . ALA B 1 75 ? -2.865 4.648 7.359 1 98.75 75 ALA B CA 1
ATOM 2305 C C . ALA B 1 75 ? -1.367 4.762 7.629 1 98.75 75 ALA B C 1
ATOM 2307 O O . ALA B 1 75 ? -0.599 3.857 7.293 1 98.75 75 ALA B O 1
ATOM 2308 N N . LYS B 1 76 ? -1.035 5.879 8.172 1 98.44 76 LYS B N 1
ATOM 2309 C CA . LYS B 1 76 ? 0.273 6.035 8.805 1 98.44 76 LYS B CA 1
ATOM 2310 C C . LYS B 1 76 ? 0.337 5.293 10.133 1 98.44 76 LYS B C 1
ATOM 2312 O O . LYS B 1 76 ? -0.665 5.195 10.844 1 98.44 76 LYS B O 1
ATOM 2317 N N . LEU B 1 77 ? 1.527 4.883 10.445 1 98.5 77 LEU B N 1
ATOM 2318 C CA . LEU B 1 77 ? 1.624 3.926 11.547 1 98.5 77 LEU B CA 1
ATOM 2319 C C . LEU B 1 77 ? 2.662 4.375 12.57 1 98.5 77 LEU B C 1
ATOM 2321 O O . LEU B 1 77 ? 3.752 4.816 12.203 1 98.5 77 LEU B O 1
ATOM 2325 N N . HIS B 1 78 ? 2.283 4.297 13.789 1 98.44 78 HIS B N 1
ATOM 2326 C CA . HIS B 1 78 ? 3.215 4.426 14.906 1 98.44 78 HIS B CA 1
ATOM 2327 C C . HIS B 1 78 ? 3.137 3.219 15.836 1 98.44 78 HIS B C 1
ATOM 2329 O O . HIS B 1 78 ? 2.162 3.062 16.578 1 98.44 78 HIS B O 1
ATOM 2335 N N . LEU B 1 79 ? 4.168 2.461 15.766 1 98.12 79 LEU B N 1
ATOM 2336 C CA . LEU B 1 79 ? 4.262 1.289 16.625 1 98.12 79 LEU B CA 1
ATOM 2337 C C . LEU B 1 79 ? 4.824 1.668 18 1 98.12 79 LEU B C 1
ATOM 2339 O O . LEU B 1 79 ? 5.812 2.398 18.094 1 98.12 79 LEU B O 1
ATOM 2343 N N . ARG B 1 80 ? 4.129 1.16 18.953 1 93.31 80 ARG B N 1
ATOM 2344 C CA . ARG B 1 80 ? 4.527 1.431 20.328 1 93.31 80 ARG B CA 1
ATOM 2345 C C . ARG B 1 80 ? 4.648 0.137 21.125 1 93.31 80 ARG B C 1
ATOM 2347 O O . ARG B 1 80 ? 3.83 -0.772 20.969 1 93.31 80 ARG B O 1
ATOM 2354 N N . SER B 1 81 ? 5.672 0.115 21.906 1 84.81 81 SER B N 1
ATOM 2355 C CA . SER B 1 81 ? 5.84 -1.083 22.719 1 84.81 81 SER B CA 1
ATOM 2356 C C . SER B 1 81 ? 4.859 -1.099 23.891 1 84.81 81 SER B C 1
ATOM 2358 O O . SER B 1 81 ? 4.809 -0.149 24.672 1 84.81 81 SER B O 1
ATOM 2360 N N . ALA B 1 82 ? 4.039 -2.109 23.953 1 83.81 82 ALA B N 1
ATOM 2361 C CA . ALA B 1 82 ? 3.141 -2.391 25.062 1 83.81 82 ALA B CA 1
ATOM 2362 C C . ALA B 1 82 ? 2.006 -1.372 25.125 1 83.81 82 ALA B C 1
ATOM 2364 O O . ALA B 1 82 ? 1.402 -1.168 26.188 1 83.81 82 ALA B O 1
ATOM 2365 N N . LEU B 1 83 ? 1.88 -0.557 24.234 1 91.81 83 LEU B N 1
ATOM 2366 C CA . LEU B 1 83 ? 0.766 0.374 24.094 1 91.81 83 LEU B CA 1
ATOM 2367 C C . LEU B 1 83 ? 0.046 0.168 22.766 1 91.81 83 LEU B C 1
ATOM 2369 O O . LEU B 1 83 ? 0.612 -0.404 21.828 1 91.81 83 LEU B O 1
ATOM 2373 N N . PRO B 1 84 ? -1.155 0.6 22.703 1 95.88 84 PRO B N 1
ATOM 2374 C CA . PRO B 1 84 ? -1.843 0.473 21.422 1 95.88 84 PRO B CA 1
ATOM 2375 C C . PRO B 1 84 ? -1.134 1.224 20.297 1 95.88 84 PRO B C 1
ATOM 2377 O O . PRO B 1 84 ? -0.624 2.326 20.5 1 95.88 84 PRO B O 1
ATOM 2380 N N . VAL B 1 85 ? -1.095 0.583 19.234 1 98 85 VAL B N 1
ATOM 2381 C CA . VAL B 1 85 ? -0.558 1.199 18.016 1 98 85 VAL B CA 1
ATOM 2382 C C . VAL B 1 85 ? -1.433 2.381 17.609 1 98 85 VAL B C 1
ATOM 2384 O O . VAL B 1 85 ? -2.658 2.33 17.734 1 98 85 VAL B O 1
ATOM 2387 N N . LEU B 1 86 ? -0.792 3.422 17.156 1 98.62 86 LEU B N 1
ATOM 2388 C CA . LEU B 1 86 ? -1.552 4.562 16.656 1 98.62 86 LEU B CA 1
ATOM 2389 C C . LEU B 1 86 ? -1.545 4.598 15.133 1 98.62 86 LEU B C 1
ATOM 2391 O O . LEU B 1 86 ? -0.503 4.387 14.508 1 98.62 86 LEU B O 1
ATOM 2395 N N . MET B 1 87 ? -2.734 4.871 14.617 1 98.62 87 MET B N 1
ATOM 2396 C CA . MET B 1 87 ? -2.887 4.973 13.164 1 98.62 87 MET B CA 1
ATOM 2397 C C . MET B 1 87 ? -3.637 6.246 12.789 1 98.62 87 MET B C 1
ATOM 2399 O O . MET B 1 87 ? -4.656 6.574 13.398 1 98.62 87 MET B O 1
ATOM 2403 N N . ASP B 1 88 ? -3.139 6.934 11.805 1 98.31 88 ASP B N 1
ATOM 2404 C CA . ASP B 1 88 ? -3.85 8.039 11.172 1 98.31 88 ASP B CA 1
ATOM 2405 C C . ASP B 1 88 ? -4.27 7.688 9.75 1 98.31 88 ASP B C 1
ATOM 2407 O O . ASP B 1 88 ? -3.418 7.457 8.883 1 98.31 88 ASP B O 1
ATOM 2411 N N . ALA B 1 89 ? -5.539 7.719 9.531 1 98.12 89 ALA B N 1
ATOM 2412 C CA . ALA B 1 89 ? -6.074 7.266 8.25 1 98.12 89 ALA B CA 1
ATOM 2413 C C . ALA B 1 89 ? -5.707 8.227 7.125 1 98.12 89 ALA B C 1
ATOM 2415 O O . ALA B 1 89 ? -5.828 9.445 7.277 1 98.12 89 ALA B O 1
ATOM 2416 N N . MET B 1 90 ? -5.223 7.648 6.039 1 96.94 90 MET B N 1
ATOM 2417 C CA . MET B 1 90 ? -5.086 8.398 4.793 1 96.94 90 MET B CA 1
ATOM 2418 C C . MET B 1 90 ? -6.285 8.164 3.881 1 96.94 90 MET B C 1
ATOM 2420 O O . MET B 1 90 ? -6.789 9.102 3.26 1 96.94 90 MET B O 1
ATOM 2424 N N . HIS B 1 91 ? -6.676 6.918 3.816 1 96.81 91 HIS B N 1
ATOM 2425 C CA . HIS B 1 91 ? -7.879 6.5 3.104 1 96.81 91 HIS B CA 1
ATOM 2426 C C . HIS B 1 91 ? -8.68 5.496 3.926 1 96.81 91 HIS B C 1
ATOM 2428 O O . HIS B 1 91 ? -8.109 4.625 4.582 1 96.81 91 HIS B O 1
ATOM 2434 N N . LEU B 1 92 ? -9.945 5.703 3.848 1 97.06 92 LEU B N 1
ATOM 2435 C CA . LEU B 1 92 ? -10.859 4.797 4.535 1 97.06 92 LEU B CA 1
ATOM 2436 C C . LEU B 1 92 ? -12.109 4.551 3.695 1 97.06 92 LEU B C 1
ATOM 2438 O O . LEU B 1 92 ? -12.836 5.488 3.367 1 97.06 92 LEU B O 1
ATOM 2442 N N . TYR B 1 93 ? -12.328 3.285 3.404 1 97.38 93 TYR B N 1
ATOM 2443 C CA . TYR B 1 93 ? -13.484 2.893 2.609 1 97.38 93 TYR B CA 1
ATOM 2444 C C . TYR B 1 93 ? -14.25 1.755 3.283 1 97.38 93 TYR B C 1
ATOM 2446 O O . TYR B 1 93 ? -13.789 0.609 3.285 1 97.38 93 TYR B O 1
ATOM 2454 N N . PRO B 1 94 ? -15.422 2.057 3.781 1 96.94 94 PRO B N 1
ATOM 2455 C CA . PRO B 1 94 ? -16.203 0.998 4.43 1 96.94 94 PRO B CA 1
ATOM 2456 C C . PRO B 1 94 ? -16.812 0.016 3.43 1 96.94 94 PRO B C 1
ATOM 2458 O O . PRO B 1 94 ? -17.203 0.411 2.326 1 96.94 94 PRO B O 1
ATOM 2461 N N . PHE B 1 95 ? -16.812 -1.184 3.838 1 96.81 95 PHE B N 1
ATOM 2462 C CA . PHE B 1 95 ? -17.594 -2.152 3.074 1 96.81 95 PHE B CA 1
ATOM 2463 C C . PHE B 1 95 ? -19.078 -1.854 3.176 1 96.81 95 PHE B C 1
ATOM 2465 O O . PHE B 1 95 ? -19.594 -1.586 4.266 1 96.81 95 PHE B O 1
ATOM 2472 N N . PRO B 1 96 ? -19.688 -1.919 2.084 1 95.12 96 PRO B N 1
ATOM 2473 C CA . PRO B 1 96 ? -21.125 -1.643 2.121 1 95.12 96 PRO B CA 1
ATOM 2474 C C . PRO B 1 96 ? -21.922 -2.76 2.791 1 95.12 96 PRO B C 1
ATOM 2476 O O . PRO B 1 96 ? -21.422 -3.873 2.955 1 95.12 96 PRO B O 1
ATOM 2479 N N . GLY B 1 97 ? -23.203 -2.363 3.172 1 92.5 97 GLY B N 1
ATOM 2480 C CA . GLY B 1 97 ? -24.094 -3.34 3.775 1 92.5 97 GLY B CA 1
ATOM 2481 C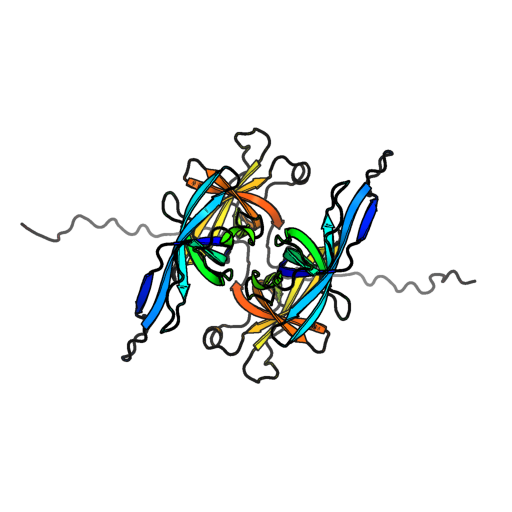 C . GLY B 1 97 ? -24.406 -3.049 5.234 1 92.5 97 GLY B C 1
ATOM 2482 O O . GLY B 1 97 ? -23.875 -2.096 5.805 1 92.5 97 GLY B O 1
ATOM 2483 N N . ASP B 1 98 ? -25.281 -3.83 5.773 1 93.5 98 ASP B N 1
ATOM 2484 C CA . ASP B 1 98 ? -25.641 -3.732 7.188 1 93.5 98 ASP B CA 1
ATOM 2485 C C . ASP B 1 98 ? -24.719 -4.582 8.047 1 93.5 98 ASP B C 1
ATOM 2487 O O . ASP B 1 98 ? -24.719 -5.812 7.949 1 93.5 98 ASP B O 1
ATOM 2491 N N . VAL B 1 99 ? -24.047 -3.98 8.891 1 93.81 99 VAL B N 1
ATOM 2492 C CA . VAL B 1 99 ? -23.031 -4.629 9.711 1 93.81 99 VAL B CA 1
ATOM 2493 C C . VAL B 1 99 ? -23.688 -5.641 10.648 1 93.81 99 VAL B C 1
ATOM 2495 O O . VAL B 1 99 ? -23.016 -6.535 11.172 1 93.81 99 VAL B O 1
ATOM 2498 N N . ASN B 1 100 ? -24.906 -5.496 10.875 1 92.88 100 ASN B N 1
ATOM 2499 C CA . ASN B 1 100 ? -25.625 -6.379 11.789 1 92.88 100 ASN B CA 1
ATOM 2500 C C . ASN B 1 100 ? -26.125 -7.637 11.086 1 92.88 100 ASN B C 1
ATOM 2502 O O . ASN B 1 100 ? -26.609 -8.57 11.727 1 92.88 100 ASN B O 1
ATOM 2506 N N . ASP B 1 101 ? -25.969 -7.652 9.805 1 92.44 101 ASP B N 1
ATOM 2507 C CA . ASP B 1 101 ? -26.344 -8.852 9.062 1 92.44 101 ASP B CA 1
ATOM 2508 C C . ASP B 1 101 ? -25.328 -9.969 9.273 1 92.44 101 ASP B C 1
ATOM 2510 O O . ASP B 1 101 ? -24.125 -9.727 9.281 1 92.44 101 ASP B O 1
ATOM 2514 N N . MET B 1 102 ? -25.766 -11.219 9.328 1 90.56 102 MET B N 1
ATOM 2515 C CA . MET B 1 102 ? -24.906 -12.367 9.586 1 90.56 102 MET B CA 1
ATOM 2516 C C . MET B 1 102 ? -23.969 -12.617 8.422 1 90.56 102 MET B C 1
ATOM 2518 O O . MET B 1 102 ? -22.875 -13.148 8.609 1 90.56 102 MET B O 1
ATOM 2522 N N . ASP B 1 103 ? -24.359 -12.18 7.254 1 89.62 103 ASP B N 1
ATOM 2523 C CA . ASP B 1 103 ? -23.562 -12.492 6.074 1 89.62 103 ASP B CA 1
ATOM 2524 C C . ASP B 1 103 ? -22.703 -11.297 5.664 1 89.62 103 ASP B C 1
ATOM 2526 O O . ASP B 1 103 ? -22.078 -11.305 4.598 1 89.62 103 ASP B O 1
ATOM 2530 N N . TYR B 1 104 ? -22.703 -10.242 6.508 1 91.69 104 TYR B N 1
ATOM 2531 C CA . TYR B 1 104 ? -21.969 -9.023 6.207 1 91.69 104 TYR B CA 1
ATOM 2532 C C . TYR B 1 104 ? -20.5 -9.328 5.879 1 91.69 104 TYR B C 1
ATOM 2534 O O . TYR B 1 104 ? -19.969 -8.852 4.871 1 91.69 104 TYR B O 1
ATOM 2542 N N . GLU B 1 105 ? -19.891 -10.203 6.559 1 91.31 105 GLU B N 1
ATOM 2543 C CA . GLU B 1 105 ? -18.469 -10.469 6.43 1 91.31 105 GLU B CA 1
ATOM 2544 C C . GLU B 1 105 ? -18.188 -11.453 5.301 1 91.31 105 GLU B C 1
ATOM 2546 O O . GLU B 1 105 ? -17.047 -11.609 4.871 1 91.31 105 GLU B O 1
ATOM 2551 N N . ASP B 1 106 ? -19.203 -12.109 4.789 1 90.62 106 ASP B N 1
ATOM 2552 C CA . ASP B 1 106 ? -19.031 -13.141 3.775 1 90.62 106 ASP B CA 1
ATOM 2553 C C . ASP B 1 106 ? -18.594 -12.539 2.443 1 90.62 106 ASP B C 1
ATOM 2555 O O . ASP B 1 106 ? -18.156 -13.258 1.544 1 90.62 106 ASP B O 1
ATOM 2559 N N . HIS B 1 107 ? -18.641 -11.219 2.395 1 90.81 107 HIS B N 1
ATOM 2560 C CA . HIS B 1 107 ? -18.359 -10.562 1.122 1 90.81 107 HIS B CA 1
ATOM 2561 C C . HIS B 1 107 ? -17 -9.891 1.14 1 90.81 107 HIS B C 1
ATOM 2563 O O . HIS B 1 107 ? -16.609 -9.219 0.176 1 90.81 107 HIS B O 1
ATOM 2569 N N . VAL B 1 108 ? -16.297 -10.086 2.201 1 94.25 108 VAL B N 1
ATOM 2570 C CA . VAL B 1 108 ? -14.984 -9.477 2.361 1 94.25 108 VAL B CA 1
ATOM 2571 C C . VAL B 1 108 ? -13.906 -10.445 1.894 1 94.25 108 VAL B C 1
ATOM 2573 O O . VAL B 1 108 ? -13.938 -11.633 2.234 1 94.25 108 VAL B O 1
ATOM 2576 N N . PRO B 1 109 ? -12.961 -9.945 1.09 1 95.19 109 PRO B N 1
ATOM 2577 C CA . PRO B 1 109 ? -11.867 -10.836 0.686 1 95.19 109 PRO B CA 1
ATOM 2578 C C . PRO B 1 109 ? -11.141 -11.461 1.877 1 95.19 109 PRO B C 1
ATOM 2580 O O . PRO B 1 109 ? -11.055 -10.844 2.943 1 95.19 109 PRO B O 1
ATOM 2583 N N . ASP B 1 110 ? -10.562 -12.602 1.662 1 93.25 110 ASP B N 1
ATOM 2584 C CA . ASP B 1 110 ? -9.867 -13.32 2.725 1 93.25 110 ASP B CA 1
ATOM 2585 C C . ASP B 1 110 ? -8.43 -12.828 2.877 1 93.25 110 ASP B C 1
ATOM 2587 O O . ASP B 1 110 ? -7.484 -13.547 2.545 1 93.25 110 ASP B O 1
ATOM 2591 N N . MET B 1 111 ? -8.258 -11.711 3.314 1 93.06 111 MET B N 1
ATOM 2592 C CA . MET B 1 111 ? -6.984 -11.086 3.654 1 93.06 111 MET B CA 1
ATOM 2593 C C . MET B 1 111 ? -7.008 -10.539 5.074 1 93.06 111 MET B C 1
ATOM 2595 O O . MET B 1 111 ? -6.996 -9.32 5.277 1 93.06 111 MET B O 1
ATOM 2599 N N . PRO B 1 112 ? -6.859 -11.43 5.969 1 87.94 112 PRO B N 1
ATOM 2600 C CA . PRO B 1 112 ? -7.051 -11.008 7.359 1 87.94 112 PRO B CA 1
ATOM 2601 C C . PRO B 1 112 ? -5.84 -10.266 7.922 1 87.94 112 PRO B C 1
ATOM 2603 O O . PRO B 1 112 ? -5.953 -9.578 8.938 1 87.94 112 PRO B O 1
ATOM 2606 N N . TYR B 1 113 ? -4.746 -10.383 7.293 1 95.94 113 TYR B N 1
ATOM 2607 C CA . TYR B 1 113 ? -3.555 -9.75 7.848 1 95.94 113 TYR B CA 1
ATOM 2608 C C . TYR B 1 113 ? -3.152 -8.531 7.027 1 95.94 113 TYR B C 1
ATOM 2610 O O . TYR B 1 113 ? -2.918 -8.633 5.82 1 95.94 113 TYR B O 1
ATOM 2618 N N . PRO B 1 114 ? -3.092 -7.441 7.695 1 98.44 114 PRO B N 1
ATOM 2619 C CA . PRO B 1 114 ? -2.762 -6.223 6.949 1 98.44 114 PRO B CA 1
ATOM 2620 C C . PRO B 1 114 ? -1.33 -6.223 6.418 1 98.44 114 PRO B C 1
ATOM 2622 O O . PRO B 1 114 ? -0.506 -7.031 6.859 1 98.44 114 PRO B O 1
ATOM 2625 N N . LEU B 1 115 ? -1.108 -5.418 5.461 1 98.75 115 LEU B N 1
ATOM 2626 C CA . LEU B 1 115 ? 0.19 -5.234 4.82 1 98.75 115 LEU B CA 1
ATOM 2627 C C . LEU B 1 115 ? 0.849 -3.939 5.289 1 98.75 115 LEU B C 1
ATOM 2629 O O . LEU B 1 115 ? 0.164 -2.945 5.539 1 98.75 115 LEU B O 1
ATOM 2633 N N . ILE B 1 116 ? 2.154 -4.035 5.398 1 98.75 116 ILE B N 1
ATOM 2634 C CA . ILE B 1 116 ? 2.938 -2.916 5.914 1 98.75 116 ILE B CA 1
ATOM 2635 C C . ILE B 1 116 ? 4.094 -2.613 4.965 1 98.75 116 ILE B C 1
ATOM 2637 O O . ILE B 1 116 ? 4.746 -3.527 4.461 1 98.75 116 ILE B O 1
ATOM 2641 N N . TYR B 1 117 ? 4.316 -1.366 4.727 1 98.25 117 TYR B N 1
ATOM 2642 C CA . TYR B 1 117 ? 5.48 -0.945 3.959 1 98.25 117 TYR B CA 1
ATOM 2643 C C . TYR B 1 117 ? 6.09 0.325 4.543 1 98.25 117 TYR B C 1
ATOM 2645 O O . TYR B 1 117 ? 5.41 1.077 5.246 1 98.25 117 TYR B O 1
ATOM 2653 N N . GLY B 1 118 ? 7.363 0.519 4.238 1 97.38 118 GLY B N 1
ATOM 2654 C CA . GLY B 1 118 ? 8.023 1.709 4.746 1 97.38 118 GLY B CA 1
ATOM 2655 C C . GLY B 1 118 ? 9.477 1.822 4.301 1 97.38 118 GLY B C 1
ATOM 2656 O O . GLY B 1 118 ? 9.977 0.961 3.576 1 97.38 118 GLY B O 1
ATOM 2657 N N . ILE B 1 119 ? 9.969 2.939 4.594 1 96.5 119 ILE B N 1
ATOM 2658 C CA . ILE B 1 119 ? 11.391 3.25 4.48 1 96.5 119 ILE B CA 1
ATOM 2659 C C . ILE B 1 119 ? 11.984 3.453 5.875 1 96.5 119 ILE B C 1
ATOM 2661 O O . ILE B 1 119 ? 11.469 4.242 6.668 1 96.5 119 ILE B O 1
ATOM 2665 N N . GLY B 1 120 ? 12.977 2.707 6.141 1 96.25 120 GLY B N 1
ATOM 2666 C CA . GLY B 1 120 ? 13.562 2.797 7.469 1 96.25 120 GLY B CA 1
ATOM 2667 C C . GLY B 1 120 ? 15.031 2.424 7.504 1 96.25 120 GLY B C 1
ATOM 2668 O O . GLY B 1 120 ? 15.609 2.076 6.477 1 96.25 120 GLY B O 1
ATOM 2669 N N . THR B 1 121 ? 15.625 2.561 8.664 1 95.75 121 THR B N 1
ATOM 2670 C CA . THR B 1 121 ? 17.031 2.262 8.891 1 95.75 121 THR B CA 1
ATOM 2671 C C . THR B 1 121 ? 17.188 0.95 9.656 1 95.75 121 THR B C 1
ATOM 2673 O O . THR B 1 121 ? 16.531 0.73 10.672 1 95.75 121 THR B O 1
ATOM 2676 N N . VAL B 1 122 ? 18.062 0.174 9.156 1 96.88 122 VAL B N 1
ATOM 2677 C CA . VAL B 1 122 ? 18.328 -1.1 9.805 1 96.88 122 VAL B CA 1
ATOM 2678 C C . VAL B 1 122 ? 19.047 -0.854 11.141 1 96.88 122 VAL B C 1
ATOM 2680 O O . VAL B 1 122 ? 20.047 -0.144 11.195 1 96.88 122 VAL B O 1
ATOM 2683 N N . GLN B 1 123 ? 18.562 -1.555 12.141 1 96.94 123 GLN B N 1
ATOM 2684 C CA . GLN B 1 123 ? 19.031 -1.222 13.477 1 96.94 123 GLN B CA 1
ATOM 2685 C C . GLN B 1 123 ? 19.766 -2.402 14.109 1 96.94 123 GLN B C 1
ATOM 2687 O O . GLN B 1 123 ? 20.281 -2.295 15.219 1 96.94 123 GLN B O 1
ATOM 2692 N N . SER B 1 124 ? 19.734 -3.512 13.461 1 94.88 124 SER B N 1
ATOM 2693 C CA . SER B 1 124 ? 20.375 -4.68 14.062 1 94.88 124 SER B CA 1
ATOM 2694 C C . SER B 1 124 ? 20.984 -5.59 13 1 94.88 124 SER B C 1
ATOM 2696 O O . SER B 1 124 ? 20.656 -5.473 11.812 1 94.88 124 SER B O 1
ATOM 2698 N N . LYS B 1 125 ? 21.781 -6.41 13.531 1 93.06 125 LYS B N 1
ATOM 2699 C CA . LYS B 1 125 ? 22.266 -7.492 12.68 1 93.06 125 LYS B CA 1
ATOM 2700 C C . LYS B 1 125 ? 21.219 -8.586 12.523 1 93.06 125 LYS B C 1
ATOM 2702 O O . LYS B 1 125 ? 20.203 -8.586 13.234 1 93.06 125 LYS B O 1
ATOM 2707 N N . GLU B 1 126 ? 21.531 -9.352 11.578 1 94.06 126 GLU B N 1
ATOM 2708 C CA . GLU B 1 126 ? 20.656 -10.492 11.328 1 94.06 126 GLU B CA 1
ATOM 2709 C C . GLU B 1 126 ? 20.656 -11.461 12.508 1 94.06 126 GLU B C 1
ATOM 2711 O O . GLU B 1 126 ? 21.688 -11.695 13.125 1 94.06 126 GLU B O 1
ATOM 2716 N N . GLU B 1 127 ? 19.531 -12.008 12.812 1 93.38 127 GLU B N 1
ATOM 2717 C CA . GLU B 1 127 ? 19.406 -13.047 13.836 1 93.38 127 GLU B CA 1
ATOM 2718 C C . GLU B 1 127 ? 18.594 -14.227 13.32 1 93.38 127 GLU B C 1
ATOM 2720 O O . GLU B 1 127 ? 17.656 -14.055 12.539 1 93.38 127 GLU B O 1
ATOM 2725 N N . THR B 1 128 ? 18.953 -15.352 13.789 1 93.12 128 THR B N 1
ATOM 2726 C CA . THR B 1 128 ? 18.156 -16.531 13.516 1 93.12 128 THR B CA 1
ATOM 2727 C C . THR B 1 128 ? 16.984 -16.625 14.484 1 93.12 128 THR B C 1
ATOM 2729 O O . THR B 1 128 ? 17.156 -16.469 15.695 1 93.12 128 THR B O 1
ATOM 2732 N N . LEU B 1 129 ? 15.828 -16.891 13.93 1 93.81 129 LEU B N 1
ATOM 2733 C CA . LEU B 1 129 ? 14.641 -16.875 14.773 1 93.81 129 LEU B CA 1
ATOM 2734 C C . LEU B 1 129 ? 14.406 -18.234 15.414 1 93.81 129 LEU B C 1
ATOM 2736 O O . LEU B 1 129 ? 15.211 -19.156 15.242 1 93.81 129 LEU B O 1
ATOM 2740 N N . ALA B 1 130 ? 13.359 -18.312 16.203 1 87.62 130 ALA B N 1
ATOM 2741 C CA . ALA B 1 130 ? 13.125 -19.453 17.078 1 87.62 130 ALA B CA 1
ATOM 2742 C C . ALA B 1 130 ? 12.922 -20.734 16.281 1 87.62 130 ALA B C 1
ATOM 2744 O O . ALA B 1 130 ? 13.227 -21.828 16.766 1 87.62 130 ALA B O 1
ATOM 2745 N N . ASP B 1 131 ? 12.445 -20.625 15.047 1 87.44 131 ASP B N 1
ATOM 2746 C CA . ASP B 1 131 ? 12.195 -21.812 14.242 1 87.44 131 ASP B CA 1
ATOM 2747 C C . ASP B 1 131 ? 13.492 -22.359 13.633 1 87.44 131 ASP B C 1
ATOM 2749 O O . ASP B 1 131 ? 13.484 -23.391 12.969 1 87.44 131 ASP B O 1
ATOM 2753 N N . GLY B 1 132 ? 14.617 -21.672 13.781 1 89.19 132 GLY B N 1
ATOM 2754 C CA . GLY B 1 132 ? 15.938 -22.109 13.352 1 89.19 132 GLY B CA 1
ATOM 2755 C C . GLY B 1 132 ? 16.188 -21.891 11.875 1 89.19 132 GLY B C 1
ATOM 2756 O O . GLY B 1 132 ? 17.281 -22.125 11.375 1 89.19 132 GLY B O 1
ATOM 2757 N N . LYS B 1 133 ? 15.211 -21.453 11.203 1 90.56 133 LYS B N 1
ATOM 2758 C CA . LYS B 1 133 ? 15.344 -21.344 9.75 1 90.56 133 LYS B CA 1
ATOM 2759 C C . LYS B 1 133 ? 15.109 -19.922 9.289 1 90.56 133 LYS B C 1
ATOM 2761 O O . LYS B 1 133 ? 15.828 -19.406 8.43 1 90.56 133 LYS B O 1
ATOM 2766 N N . SER B 1 134 ? 14.164 -19.312 9.883 1 93.88 134 SER B N 1
ATOM 2767 C CA . SER B 1 134 ? 13.859 -17.938 9.508 1 93.88 134 SER B CA 1
ATOM 2768 C C . SER B 1 134 ? 14.891 -16.969 10.07 1 93.88 134 SER B C 1
ATOM 2770 O O . SER B 1 134 ? 15.508 -17.234 11.102 1 93.88 134 SER B O 1
ATOM 2772 N N . ARG B 1 135 ? 15.062 -15.867 9.352 1 96.12 135 ARG B N 1
ATOM 2773 C CA . ARG B 1 135 ? 16 -14.828 9.75 1 96.12 135 ARG B CA 1
ATOM 2774 C C . ARG B 1 135 ? 15.297 -13.492 9.93 1 96.12 135 ARG B C 1
ATOM 2776 O O . ARG B 1 135 ? 14.336 -13.188 9.211 1 96.12 135 ARG B O 1
ATOM 2783 N N . GLY B 1 136 ? 15.766 -12.773 10.938 1 96.88 136 GLY B N 1
ATOM 2784 C CA . GLY B 1 136 ? 15.133 -11.492 11.203 1 96.88 136 GLY B CA 1
ATOM 2785 C C . GLY B 1 136 ? 16.125 -10.383 11.5 1 96.88 136 GLY B C 1
ATOM 2786 O O . GLY B 1 136 ? 17.266 -10.648 11.867 1 96.88 136 GLY B O 1
ATOM 2787 N N . PHE B 1 137 ? 15.703 -9.133 11.289 1 97.81 137 PHE B N 1
ATOM 2788 C CA . PHE B 1 137 ? 16.453 -7.945 11.664 1 97.81 137 PHE B CA 1
ATOM 2789 C C . PHE B 1 137 ? 15.523 -6.797 12.008 1 97.81 137 PHE B C 1
ATOM 2791 O O . PHE B 1 137 ? 14.352 -6.801 11.617 1 97.81 137 PHE B O 1
ATOM 2798 N N . LEU B 1 138 ? 16.016 -5.871 12.734 1 98.12 138 LEU B N 1
ATOM 2799 C CA . LEU B 1 138 ? 15.195 -4.758 13.195 1 98.12 138 LEU B CA 1
ATOM 2800 C C . LEU B 1 138 ? 15.359 -3.547 12.281 1 98.12 138 LEU B C 1
ATOM 2802 O O . LEU B 1 138 ? 16.469 -3.258 11.82 1 98.12 138 LEU B O 1
ATOM 2806 N N . VAL B 1 139 ? 14.258 -2.881 12.102 1 97.81 139 VAL B N 1
ATOM 2807 C CA . VAL B 1 139 ? 14.227 -1.652 11.312 1 97.81 139 VAL B CA 1
ATOM 2808 C C . VAL B 1 139 ? 13.516 -0.552 12.102 1 97.81 139 VAL B C 1
ATOM 2810 O O . VAL B 1 139 ? 12.492 -0.8 12.734 1 97.81 139 VAL B O 1
ATOM 2813 N N . SER B 1 140 ? 14.047 0.617 12.031 1 97.44 140 SER B N 1
ATOM 2814 C CA . SER B 1 140 ? 13.391 1.788 12.602 1 97.44 140 SER B CA 1
ATOM 2815 C C . SER B 1 140 ? 12.906 2.738 11.516 1 97.44 140 SER B C 1
ATOM 2817 O O . SER B 1 140 ? 13.602 2.963 10.523 1 97.44 140 SER B O 1
ATOM 2819 N N . ALA B 1 141 ? 11.734 3.205 11.711 1 96.56 141 ALA B N 1
ATOM 2820 C CA . ALA B 1 141 ? 11.125 4.152 10.773 1 96.56 141 ALA B CA 1
ATOM 2821 C C . ALA B 1 141 ? 10.289 5.191 11.523 1 96.56 141 ALA B C 1
ATOM 2823 O O . ALA B 1 141 ? 9.633 4.875 12.516 1 96.56 141 ALA B O 1
ATOM 2824 N N . SER B 1 142 ? 10.289 6.387 10.984 1 95.06 142 SER B N 1
ATOM 2825 C CA . SER B 1 142 ? 9.508 7.465 11.594 1 95.06 142 SER B CA 1
ATOM 2826 C C . SER B 1 142 ? 8.398 7.93 10.656 1 95.06 142 SER B C 1
ATOM 2828 O O . SER B 1 142 ? 8.578 7.969 9.438 1 95.06 142 SER B O 1
ATOM 2830 N N . GLU B 1 143 ? 7.316 8.273 11.266 1 96.5 143 GLU B N 1
ATOM 2831 C CA . GLU B 1 143 ? 6.164 8.82 10.547 1 96.5 143 GLU B CA 1
ATOM 2832 C C . GLU B 1 143 ? 5.422 9.844 11.398 1 96.5 143 GLU B C 1
ATOM 2834 O O . GLU B 1 143 ? 5.465 9.789 12.633 1 96.5 143 GLU B O 1
ATOM 2839 N N . ARG B 1 144 ? 4.859 10.805 10.688 1 94.62 144 ARG B N 1
ATOM 2840 C CA . ARG B 1 144 ? 4.051 11.781 11.406 1 94.62 144 ARG B CA 1
ATOM 2841 C C . ARG B 1 144 ? 2.676 11.211 11.75 1 94.62 144 ARG B C 1
ATOM 2843 O O . ARG B 1 144 ? 1.833 11.039 10.867 1 94.62 144 ARG B O 1
ATOM 2850 N N . VAL B 1 145 ? 2.482 10.906 12.961 1 96.56 145 VAL B N 1
ATOM 2851 C CA . VAL B 1 145 ? 1.231 10.367 13.492 1 96.56 145 VAL B CA 1
ATOM 2852 C C . VAL B 1 145 ? 0.775 11.195 14.688 1 96.56 145 VAL B C 1
ATOM 2854 O O . VAL B 1 145 ? 1.575 11.516 15.57 1 96.56 145 VAL B O 1
ATOM 2857 N N . ARG B 1 146 ? -0.459 11.477 14.711 1 94.88 146 ARG B N 1
ATOM 2858 C CA . ARG B 1 146 ? -1.02 12.344 15.742 1 94.88 146 ARG B CA 1
ATOM 2859 C C . ARG B 1 146 ? -0.282 13.68 15.797 1 94.88 146 ARG B C 1
ATOM 2861 O O . ARG B 1 146 ? 0.046 14.164 16.891 1 94.88 146 ARG B O 1
ATOM 2868 N N . ASP B 1 147 ? 0.163 14.094 14.688 1 89.94 147 ASP B N 1
ATOM 2869 C CA . ASP B 1 147 ? 0.7 15.43 14.461 1 89.94 147 ASP B CA 1
ATOM 2870 C C . ASP B 1 147 ? 2.113 15.562 15.023 1 89.94 147 ASP B C 1
ATOM 2872 O O . ASP B 1 147 ? 2.598 16.672 15.25 1 89.94 147 ASP B O 1
ATOM 2876 N N . VAL B 1 148 ? 2.764 14.43 15.297 1 92.94 148 VAL B N 1
ATOM 2877 C CA . VAL B 1 148 ? 4.148 14.438 15.75 1 92.94 148 VAL B CA 1
ATOM 2878 C C . VAL B 1 148 ? 4.953 13.391 14.984 1 92.94 148 VAL B C 1
ATOM 2880 O O . VAL B 1 148 ? 4.402 12.391 14.516 1 92.94 148 VAL B O 1
ATOM 2883 N N . GLN B 1 149 ? 6.16 13.734 14.859 1 93.88 149 GLN B N 1
ATOM 2884 C CA . GLN B 1 149 ? 7.043 12.711 14.305 1 93.88 149 GLN B CA 1
ATOM 2885 C C . GLN B 1 149 ? 7.301 11.594 15.312 1 93.88 149 GLN B C 1
ATOM 2887 O O . GLN B 1 149 ? 7.867 11.836 16.375 1 93.88 149 GLN B O 1
ATOM 2892 N N . ALA B 1 150 ? 6.91 10.422 14.945 1 95.75 150 ALA B N 1
ATOM 2893 C CA . ALA B 1 150 ? 6.984 9.305 15.875 1 95.75 150 ALA B CA 1
ATOM 2894 C C . ALA B 1 150 ? 7.883 8.195 15.328 1 95.75 150 ALA B C 1
ATOM 2896 O O . ALA B 1 150 ? 7.73 7.77 14.18 1 95.75 150 ALA B O 1
ATOM 2897 N N . LEU B 1 151 ? 8.766 7.758 16.203 1 96.38 151 LEU B N 1
ATOM 2898 C CA . LEU B 1 151 ? 9.688 6.691 15.828 1 96.38 151 LEU B CA 1
ATOM 2899 C C . LEU B 1 151 ? 9.109 5.324 16.172 1 96.38 151 LEU B C 1
ATOM 2901 O O . LEU B 1 151 ? 8.562 5.137 17.266 1 96.38 151 LEU B O 1
ATOM 2905 N N . SER B 1 152 ? 9.211 4.406 15.227 1 97.75 152 SER B N 1
ATOM 2906 C CA . SER B 1 152 ? 8.773 3.029 15.406 1 97.75 152 SER B CA 1
ATOM 2907 C C . SER B 1 152 ? 9.891 2.041 15.102 1 97.75 152 SER B C 1
ATOM 2909 O O . SER B 1 152 ? 10.75 2.314 14.258 1 97.75 152 SER B O 1
ATOM 2911 N N . THR B 1 153 ? 9.828 0.972 15.797 1 97.62 153 THR B N 1
ATOM 2912 C CA . THR B 1 153 ? 10.727 -0.143 15.508 1 97.62 153 THR B CA 1
ATOM 2913 C C . THR B 1 153 ? 9.93 -1.421 15.25 1 97.62 153 THR B C 1
ATOM 2915 O O . THR B 1 153 ? 8.953 -1.701 15.953 1 97.62 153 THR B O 1
ATOM 2918 N N . LEU B 1 154 ? 10.375 -2.111 14.211 1 98.06 154 LEU B N 1
ATOM 2919 C CA . LEU B 1 154 ? 9.758 -3.398 13.922 1 98.06 154 LEU B CA 1
ATOM 2920 C C . LEU B 1 154 ? 10.789 -4.402 13.422 1 98.06 154 LEU B C 1
ATOM 2922 O O . LEU B 1 154 ? 11.93 -4.031 13.125 1 98.06 154 LEU B O 1
ATOM 2926 N N . GLN B 1 155 ? 10.398 -5.637 13.414 1 98.06 155 GLN B N 1
ATOM 2927 C CA . GLN B 1 155 ? 11.273 -6.695 12.914 1 98.06 155 GLN B CA 1
ATOM 2928 C C . GLN B 1 155 ? 10.844 -7.148 11.523 1 98.06 155 GLN B C 1
ATOM 2930 O O . GLN B 1 155 ? 9.664 -7.453 11.305 1 98.06 155 GLN B O 1
ATOM 2935 N N . CYS B 1 156 ? 11.727 -7.172 10.641 1 98.38 156 CYS B N 1
ATOM 2936 C CA . CYS B 1 156 ? 11.523 -7.773 9.328 1 98.38 156 CYS B CA 1
ATOM 2937 C C . CYS B 1 156 ? 12.016 -9.219 9.312 1 98.38 156 CYS B C 1
ATOM 2939 O O . CYS B 1 156 ? 13.109 -9.508 9.789 1 98.38 156 CYS B O 1
ATOM 2941 N N . VAL B 1 157 ? 11.266 -10.078 8.711 1 98 157 VAL B N 1
ATOM 2942 C CA . VAL B 1 157 ? 11.586 -11.508 8.773 1 98 157 VAL B CA 1
ATOM 2943 C C . VAL B 1 157 ? 11.672 -12.078 7.359 1 98 157 VAL B C 1
ATOM 2945 O O . VAL B 1 157 ? 10.75 -11.922 6.559 1 98 157 VAL B O 1
ATOM 2948 N N . PHE B 1 158 ? 12.797 -12.672 7.086 1 96.94 158 PHE B N 1
ATOM 2949 C CA . PHE B 1 158 ? 12.898 -13.609 5.973 1 96.94 158 PHE B CA 1
ATOM 2950 C C . PHE B 1 158 ? 12.336 -14.969 6.355 1 96.94 158 PHE B C 1
ATOM 2952 O O . PHE B 1 158 ? 12.961 -15.711 7.113 1 96.94 158 PHE B O 1
ATOM 2959 N N . ASP B 1 159 ? 11.242 -15.211 5.734 1 91.75 159 ASP B N 1
ATOM 2960 C CA . ASP B 1 159 ? 10.656 -16.484 6.121 1 91.75 159 ASP B CA 1
ATOM 2961 C C . ASP B 1 159 ? 11.469 -17.656 5.562 1 91.75 159 ASP B C 1
ATOM 2963 O O . ASP B 1 159 ? 12.461 -17.453 4.852 1 91.75 159 ASP B O 1
ATOM 2967 N N . ASN B 1 160 ? 11.094 -18.891 5.891 1 86.19 160 ASN B N 1
ATOM 2968 C CA . ASN B 1 160 ? 11.883 -20.078 5.57 1 86.19 160 ASN B CA 1
ATOM 2969 C C . ASN B 1 160 ? 11.562 -20.594 4.172 1 86.19 160 ASN B C 1
ATOM 2971 O O . ASN B 1 160 ? 11.688 -21.797 3.91 1 86.19 160 ASN B O 1
ATOM 2975 N N . THR B 1 161 ? 11.195 -19.797 3.293 1 86.19 161 THR B N 1
ATOM 2976 C CA . THR B 1 161 ? 10.945 -20.203 1.913 1 86.19 161 THR B CA 1
ATOM 2977 C C . THR B 1 161 ? 12.219 -20.094 1.077 1 86.19 161 THR B C 1
ATOM 2979 O O . THR B 1 161 ? 13.117 -19.312 1.408 1 86.19 161 THR B O 1
ATOM 2982 N N . PRO B 1 162 ? 12.312 -20.828 0.02 1 84.25 162 PRO B N 1
ATOM 2983 C CA . PRO B 1 162 ? 13.523 -20.828 -0.809 1 84.25 162 PRO B CA 1
ATOM 2984 C C . PRO B 1 162 ? 13.844 -19.453 -1.396 1 84.25 162 PRO B C 1
ATOM 2986 O O . PRO B 1 162 ? 15 -19.172 -1.71 1 84.25 162 PRO B O 1
ATOM 2989 N N . ARG B 1 163 ? 12.898 -18.734 -1.486 1 84.69 163 ARG B N 1
ATOM 2990 C CA . ARG B 1 163 ? 13.086 -17.438 -2.129 1 84.69 163 ARG B CA 1
ATOM 2991 C C . ARG B 1 163 ? 14.102 -16.578 -1.373 1 84.69 163 ARG B C 1
ATOM 2993 O O . ARG B 1 163 ? 14.789 -15.75 -1.97 1 84.69 163 ARG B O 1
ATOM 3000 N N . TRP B 1 164 ? 14.211 -16.828 -0.09 1 89.69 164 TRP B N 1
ATOM 3001 C CA . TRP B 1 164 ? 15.016 -15.906 0.717 1 89.69 164 TRP B CA 1
ATOM 3002 C C . TRP B 1 164 ? 16.359 -16.531 1.084 1 89.69 164 TRP B C 1
ATOM 3004 O O . TRP B 1 164 ? 17.188 -15.898 1.733 1 89.69 164 TRP B O 1
ATOM 3014 N N . VAL B 1 165 ? 16.641 -17.688 0.704 1 83.69 165 VAL B N 1
ATOM 3015 C CA . VAL B 1 165 ? 17.781 -18.469 1.178 1 83.69 165 VAL B CA 1
ATOM 3016 C C . VAL B 1 165 ? 19.078 -17.75 0.833 1 83.69 165 VAL B C 1
ATOM 3018 O O . VAL B 1 165 ? 20 -17.688 1.654 1 83.69 165 VAL B O 1
ATOM 3021 N N . ASN B 1 166 ? 19.156 -17.094 -0.276 1 86.12 166 ASN B N 1
ATOM 3022 C CA . ASN B 1 166 ? 20.406 -16.5 -0.72 1 86.12 166 ASN B CA 1
ATOM 3023 C C . ASN B 1 166 ? 20.359 -14.977 -0.653 1 86.12 166 ASN B C 1
ATOM 3025 O O . ASN B 1 166 ? 21.234 -14.297 -1.21 1 86.12 166 ASN B O 1
ATOM 3029 N N . VAL B 1 167 ? 19.406 -14.484 -0.03 1 89.94 167 VAL B N 1
ATOM 3030 C CA . VAL B 1 167 ? 19.281 -13.031 0.042 1 89.94 167 VAL B CA 1
ATOM 3031 C C . VAL B 1 167 ? 20.016 -12.508 1.266 1 89.94 167 VAL B C 1
ATOM 3033 O O . VAL B 1 167 ? 19.75 -12.93 2.393 1 89.94 167 VAL B O 1
ATOM 3036 N N . PRO B 1 168 ? 20.906 -11.68 1.023 1 91.44 168 PRO B N 1
ATOM 3037 C CA . PRO B 1 168 ? 21.656 -11.148 2.17 1 91.44 168 PRO B CA 1
ATOM 3038 C C . PRO B 1 168 ? 20.812 -10.195 3.021 1 91.44 168 PRO B C 1
ATOM 3040 O O . PRO B 1 168 ? 19.938 -9.508 2.5 1 91.44 168 PRO B O 1
ATOM 3043 N N . CYS B 1 169 ? 21.094 -10.188 4.242 1 93.06 169 CYS B N 1
ATOM 3044 C CA . CYS B 1 169 ? 20.5 -9.195 5.117 1 93.06 169 CYS B CA 1
ATOM 3045 C C . CYS B 1 169 ? 21.078 -7.809 4.844 1 93.06 169 CYS B C 1
ATOM 3047 O O . CYS B 1 169 ? 22.266 -7.668 4.582 1 93.06 169 CYS B O 1
ATOM 3049 N N . PRO B 1 170 ? 20.25 -6.887 4.941 1 93.94 170 PRO B N 1
ATOM 3050 C CA . PRO B 1 170 ? 20.781 -5.531 4.742 1 93.94 170 PRO B CA 1
ATOM 3051 C C . PRO B 1 170 ? 21.797 -5.133 5.797 1 93.94 170 PRO B C 1
ATOM 3053 O O . PRO B 1 170 ? 21.766 -5.625 6.926 1 93.94 170 PRO B O 1
ATOM 3056 N N . SER B 1 171 ? 22.688 -4.199 5.426 1 92.25 171 SER B N 1
ATOM 3057 C CA . SER B 1 171 ? 23.734 -3.752 6.32 1 92.25 171 SER B CA 1
ATOM 3058 C C . SER B 1 171 ? 23.188 -2.893 7.453 1 92.25 171 SER B C 1
ATOM 3060 O O . SER B 1 171 ? 22.234 -2.139 7.254 1 92.25 171 SER B O 1
ATOM 3062 N N . PHE B 1 172 ? 23.891 -2.994 8.492 1 93.19 172 PHE B N 1
ATOM 3063 C CA . PHE B 1 172 ? 23.547 -2.158 9.641 1 93.19 172 PHE B CA 1
ATOM 3064 C C . PHE B 1 172 ? 23.609 -0.682 9.266 1 93.19 172 PHE B C 1
ATOM 3066 O O . PHE B 1 172 ? 24.5 -0.249 8.539 1 93.19 172 PHE B O 1
ATOM 3073 N N . ASN B 1 173 ? 22.578 0.068 9.68 1 92.56 173 ASN B N 1
ATOM 3074 C CA . ASN B 1 173 ? 22.469 1.513 9.516 1 92.56 173 ASN B CA 1
ATOM 3075 C C . ASN B 1 173 ? 22.188 1.894 8.062 1 92.56 173 ASN B C 1
ATOM 3077 O O . ASN B 1 173 ? 22.266 3.068 7.695 1 92.56 173 ASN B O 1
ATOM 3081 N N . SER B 1 174 ? 21.906 0.913 7.273 1 91.12 174 SER B N 1
ATOM 3082 C CA . SER B 1 174 ? 21.531 1.229 5.902 1 91.12 174 SER B CA 1
ATOM 3083 C C . SER B 1 174 ? 20.047 1.597 5.809 1 91.12 174 SER B C 1
ATOM 3085 O O . SER B 1 174 ? 19.234 1.142 6.621 1 91.12 174 SER B O 1
ATOM 3087 N N . LEU B 1 175 ? 19.797 2.461 4.852 1 93.06 175 LEU B N 1
ATOM 3088 C CA . LEU B 1 175 ? 18.406 2.822 4.547 1 93.06 175 LEU B CA 1
ATOM 3089 C C . LEU B 1 175 ? 17.797 1.832 3.561 1 93.06 175 LEU B C 1
ATOM 3091 O O . LEU B 1 175 ? 18.359 1.577 2.496 1 93.06 175 LEU B O 1
ATOM 3095 N N . ILE B 1 176 ? 16.609 1.295 3.912 1 94.88 176 ILE B N 1
ATOM 3096 C CA . ILE B 1 176 ? 16.016 0.272 3.064 1 94.88 176 ILE B CA 1
ATOM 3097 C C . ILE B 1 176 ? 14.523 0.571 2.873 1 94.88 176 ILE B C 1
ATOM 3099 O O . ILE B 1 176 ? 13.93 1.325 3.648 1 94.88 176 ILE B O 1
ATOM 3103 N N . TYR B 1 177 ? 14 0.064 1.846 1 95.88 177 TYR B N 1
ATOM 3104 C CA . TYR B 1 177 ? 12.562 -0.104 1.673 1 95.88 177 TYR B CA 1
ATOM 3105 C C . TYR B 1 177 ? 12.133 -1.531 1.999 1 95.88 177 TYR B C 1
ATOM 3107 O O . TYR B 1 177 ? 12.82 -2.488 1.635 1 95.88 177 TYR B O 1
ATOM 3115 N N . PHE B 1 178 ? 11.023 -1.664 2.715 1 97.38 178 PHE B N 1
ATOM 3116 C CA . PHE B 1 178 ? 10.516 -2.99 3.041 1 97.38 178 PHE B CA 1
ATOM 3117 C C . PHE B 1 178 ? 9.008 -3.049 2.857 1 97.38 178 PHE B C 1
ATOM 3119 O O . PHE B 1 178 ? 8.312 -2.043 3.027 1 97.38 178 PHE B O 1
ATOM 3126 N N . PHE B 1 179 ? 8.508 -4.137 2.48 1 98.44 179 PHE B N 1
ATOM 3127 C CA . PHE B 1 179 ? 7.094 -4.449 2.299 1 98.44 179 PHE B CA 1
ATOM 3128 C C . PHE B 1 179 ? 6.797 -5.883 2.729 1 98.44 179 PHE B C 1
ATOM 3130 O O . PHE B 1 179 ? 7.516 -6.809 2.357 1 98.44 179 PHE B O 1
ATOM 3137 N N . GLY B 1 180 ? 5.707 -6.027 3.535 1 98.25 180 GLY B N 1
ATOM 3138 C CA . GLY B 1 180 ? 5.332 -7.352 4.004 1 98.25 180 GLY B CA 1
ATOM 3139 C C . GLY B 1 180 ? 4.012 -7.371 4.746 1 98.25 180 GLY B C 1
ATOM 3140 O O . GLY B 1 180 ? 3.25 -6.402 4.691 1 98.25 180 GLY B O 1
ATOM 3141 N N . SER B 1 181 ? 3.736 -8.5 5.363 1 98.38 181 SER B N 1
ATOM 3142 C CA . SER B 1 181 ? 2.486 -8.68 6.09 1 98.38 181 SER B CA 1
ATOM 3143 C C . SER B 1 181 ? 2.738 -8.875 7.582 1 98.38 181 SER B C 1
ATOM 3145 O O . SER B 1 181 ? 3.791 -9.375 7.98 1 98.38 181 SER B O 1
ATOM 3147 N N . ALA B 1 182 ? 1.787 -8.477 8.328 1 98.56 182 ALA B N 1
ATOM 3148 C CA . ALA B 1 182 ? 1.884 -8.688 9.773 1 98.56 182 ALA B CA 1
ATOM 3149 C C . ALA B 1 182 ? 2.021 -10.164 10.102 1 98.56 182 ALA B C 1
ATOM 3151 O O . ALA B 1 182 ? 1.182 -10.977 9.711 1 98.56 182 ALA B O 1
ATOM 3152 N N . LEU B 1 183 ? 3.045 -10.445 10.914 1 97.62 183 LEU B N 1
ATOM 3153 C CA . LEU B 1 183 ? 3.391 -11.844 11.133 1 97.62 183 LEU B CA 1
ATOM 3154 C C . LEU B 1 183 ? 3.119 -12.25 12.586 1 97.62 183 LEU B C 1
ATOM 3156 O O . LEU B 1 183 ? 2.396 -13.211 12.836 1 97.62 183 LEU B O 1
ATOM 3160 N N . SER B 1 184 ? 3.76 -11.516 13.492 1 96.56 184 SER B N 1
ATOM 3161 C CA . SER B 1 184 ? 3.664 -11.859 14.906 1 96.56 184 SER B CA 1
ATOM 3162 C C . SER B 1 184 ? 4.082 -10.695 15.789 1 96.56 184 SER B C 1
ATOM 3164 O O . SER B 1 184 ? 4.508 -9.648 15.289 1 96.56 184 SER B O 1
ATOM 3166 N N . ILE B 1 185 ? 3.857 -10.906 17.062 1 95.94 185 ILE B N 1
ATOM 3167 C CA . ILE B 1 185 ? 4.344 -9.977 18.078 1 95.94 185 ILE B CA 1
ATOM 3168 C C . ILE B 1 185 ? 5.453 -10.641 18.891 1 95.94 185 ILE B C 1
ATOM 3170 O O . ILE B 1 185 ? 5.254 -11.703 19.469 1 95.94 185 ILE B O 1
ATOM 3174 N N . ARG B 1 186 ? 6.484 -9.992 18.922 1 94.31 186 ARG B N 1
ATOM 3175 C CA . ARG B 1 186 ? 7.629 -10.5 19.688 1 94.31 186 ARG B CA 1
ATOM 3176 C C . ARG B 1 186 ? 7.383 -10.398 21.188 1 94.31 186 ARG B C 1
ATOM 3178 O O . ARG B 1 186 ? 6.488 -9.672 21.625 1 94.31 186 ARG B O 1
ATOM 3185 N N . ASP B 1 187 ? 8.305 -11.023 21.844 1 90.38 187 ASP B N 1
ATOM 3186 C CA . ASP B 1 187 ? 8.211 -11.008 23.297 1 90.38 187 ASP B CA 1
ATOM 3187 C C . ASP B 1 187 ? 8.414 -9.602 23.844 1 90.38 187 ASP B C 1
ATOM 3189 O O . ASP B 1 187 ? 7.863 -9.25 24.891 1 90.38 187 ASP B O 1
ATOM 3193 N N . ASP B 1 188 ? 9.172 -8.836 23.172 1 90.38 188 ASP B N 1
ATOM 3194 C CA . ASP B 1 188 ? 9.445 -7.477 23.625 1 90.38 188 ASP B CA 1
ATOM 3195 C C . ASP B 1 188 ? 8.352 -6.512 23.156 1 90.38 188 ASP B C 1
ATOM 3197 O O . ASP B 1 188 ? 8.477 -5.297 23.328 1 90.38 188 ASP B O 1
ATOM 3201 N N . GLY B 1 189 ? 7.375 -7.039 22.484 1 92.56 189 GLY B N 1
ATOM 3202 C CA . GLY B 1 189 ? 6.223 -6.238 22.109 1 92.56 189 GLY B CA 1
ATOM 3203 C C . GLY B 1 189 ? 6.316 -5.676 20.703 1 92.56 189 GLY B C 1
ATOM 3204 O O . GLY B 1 189 ? 5.395 -5.012 20.234 1 92.56 189 GLY B O 1
ATOM 3205 N N . LEU B 1 190 ? 7.367 -6.039 20.047 1 94.75 190 LEU B N 1
ATOM 3206 C CA . LEU B 1 190 ? 7.555 -5.496 18.703 1 94.75 190 LEU B CA 1
ATOM 3207 C C . LEU B 1 190 ? 6.797 -6.32 17.672 1 94.75 190 LEU B C 1
ATOM 3209 O O . LEU B 1 190 ? 6.742 -7.547 17.766 1 94.75 190 LEU B O 1
ATOM 3213 N N . LEU B 1 191 ? 6.312 -5.613 16.719 1 97.5 191 LEU B N 1
ATOM 3214 C CA . LEU B 1 191 ? 5.66 -6.281 15.594 1 97.5 191 LEU B CA 1
ATOM 3215 C C . LEU B 1 191 ? 6.691 -6.879 14.641 1 97.5 191 LEU B C 1
ATOM 3217 O O . LEU B 1 191 ? 7.688 -6.23 14.312 1 97.5 191 LEU B O 1
ATOM 3221 N N . SER B 1 192 ? 6.48 -8.094 14.281 1 97.69 192 SER B N 1
ATOM 3222 C CA . SER B 1 192 ? 7.25 -8.734 13.219 1 97.69 192 SER B CA 1
ATOM 3223 C C . SER B 1 192 ? 6.445 -8.812 11.922 1 97.69 192 SER B C 1
ATOM 3225 O O . SER B 1 192 ? 5.262 -9.156 11.945 1 97.69 192 SER B O 1
ATOM 3227 N N . ILE B 1 193 ? 7.129 -8.531 10.805 1 98.31 193 ILE B N 1
ATOM 3228 C CA . ILE B 1 193 ? 6.453 -8.641 9.516 1 98.31 193 ILE B CA 1
ATOM 3229 C C . ILE B 1 193 ? 7.18 -9.656 8.641 1 98.31 193 ILE B C 1
ATOM 3231 O O . ILE B 1 193 ? 8.406 -9.766 8.688 1 98.31 193 ILE B O 1
ATOM 3235 N N . SER B 1 194 ? 6.434 -10.383 7.906 1 97.88 194 SER B N 1
ATOM 3236 C CA . SER B 1 194 ? 6.988 -11.281 6.895 1 97.88 194 SER B CA 1
ATOM 3237 C C . SER B 1 194 ? 7.234 -10.547 5.582 1 97.88 194 SER B C 1
ATOM 3239 O O . SER B 1 194 ? 6.293 -10.055 4.953 1 97.88 194 SER B O 1
ATOM 3241 N N . LEU B 1 195 ? 8.453 -10.562 5.09 1 97.69 195 LEU B N 1
ATOM 3242 C CA . LEU B 1 195 ? 8.836 -9.742 3.951 1 97.69 195 LEU B CA 1
ATOM 3243 C C . LEU B 1 195 ? 8.312 -10.336 2.648 1 97.69 195 LEU B C 1
ATOM 3245 O O . LEU B 1 195 ? 8.367 -11.555 2.449 1 97.69 195 LEU B O 1
ATOM 3249 N N . THR B 1 196 ? 7.773 -9.438 1.838 1 96.62 196 THR B N 1
ATOM 3250 C CA . THR B 1 196 ? 7.387 -9.758 0.468 1 96.62 196 THR B CA 1
ATOM 3251 C C . THR B 1 196 ? 8.312 -9.062 -0.529 1 96.62 196 THR B C 1
ATOM 3253 O O . THR B 1 196 ? 8.578 -9.594 -1.61 1 96.62 196 THR B O 1
ATOM 3256 N N . SER B 1 197 ? 8.766 -7.891 -0.231 1 95.06 197 SER B N 1
ATOM 3257 C CA . SER B 1 197 ? 9.656 -7.102 -1.071 1 95.06 197 SER B CA 1
ATOM 3258 C C . SER B 1 197 ? 10.641 -6.297 -0.227 1 95.06 197 SER B C 1
ATOM 3260 O O . SER B 1 197 ? 10.312 -5.867 0.879 1 95.06 197 SER B O 1
ATOM 3262 N N . LEU B 1 198 ? 11.844 -6.164 -0.796 1 94.75 198 LEU B N 1
ATOM 3263 C CA . LEU B 1 198 ? 12.93 -5.469 -0.105 1 94.75 198 LEU B CA 1
ATOM 3264 C C . LEU B 1 198 ? 13.836 -4.754 -1.099 1 94.75 198 LEU B C 1
ATOM 3266 O O . LEU B 1 198 ? 14.195 -5.316 -2.135 1 94.75 198 LEU B O 1
ATOM 3270 N N . GLN B 1 199 ? 14.078 -3.518 -0.812 1 92.69 199 GLN B N 1
ATOM 3271 C CA . GLN B 1 199 ? 15.062 -2.768 -1.587 1 92.69 199 GLN B CA 1
ATOM 3272 C C . GLN B 1 199 ? 16.203 -2.275 -0.7 1 92.69 199 GLN B C 1
ATOM 3274 O O . GLN B 1 199 ? 15.961 -1.672 0.348 1 92.69 199 GLN B O 1
ATOM 3279 N N . TYR B 1 200 ? 17.438 -2.453 -1.204 1 90.06 200 TYR B N 1
ATOM 3280 C CA . TYR B 1 200 ? 18.641 -2.133 -0.432 1 90.06 200 TYR B CA 1
ATOM 3281 C C . TYR B 1 200 ? 19.125 -0.725 -0.748 1 90.06 200 TYR B C 1
ATOM 3283 O O . TYR B 1 200 ? 18.875 -0.197 -1.831 1 90.06 200 TYR B O 1
ATOM 3291 N N . ASN B 1 201 ? 19.859 -0.164 0.182 1 80.62 201 ASN B N 1
ATOM 3292 C CA . ASN B 1 201 ? 20.734 1 0.052 1 80.62 201 ASN B CA 1
ATOM 3293 C C . ASN B 1 201 ? 20.062 2.115 -0.745 1 80.62 201 ASN B C 1
ATOM 3295 O O . ASN B 1 201 ? 20.609 2.59 -1.741 1 80.62 201 ASN B O 1
ATOM 3299 N N . LEU B 1 202 ? 19 2.492 -0.17 1 81.69 202 LEU B N 1
ATOM 3300 C CA . LEU B 1 202 ? 18.359 3.641 -0.803 1 81.69 202 LEU B CA 1
ATOM 3301 C C . LEU B 1 202 ? 19.25 4.871 -0.73 1 81.69 202 LEU B C 1
ATOM 3303 O O . LEU B 1 202 ? 19.594 5.332 0.361 1 81.69 202 LEU B O 1
ATOM 3307 N N . THR B 1 203 ? 20.172 5.113 -1.722 1 69.44 203 THR B N 1
ATOM 3308 C CA . THR B 1 203 ? 21.031 6.289 -1.759 1 69.44 203 THR B CA 1
ATOM 3309 C C . THR B 1 203 ? 20.641 7.207 -2.91 1 69.44 203 THR B C 1
ATOM 3311 O O . THR B 1 203 ? 20.172 6.742 -3.953 1 69.44 203 THR B O 1
ATOM 3314 N N . GLY B 1 204 ? 20.406 8.422 -2.609 1 53.78 204 GLY B N 1
ATOM 3315 C CA . GLY B 1 204 ? 20.25 9.352 -3.713 1 53.78 204 GLY B CA 1
ATOM 3316 C C . GLY B 1 204 ? 21.453 9.398 -4.629 1 53.78 204 GLY B C 1
ATOM 3317 O O . GLY B 1 204 ? 22.562 9.031 -4.227 1 53.78 204 GLY B O 1
ATOM 3318 N N . SER B 1 205 ? 21.438 8.953 -5.809 1 46.59 205 SER B N 1
ATOM 3319 C CA . SER B 1 205 ? 22.594 9.055 -6.699 1 46.59 205 SER B CA 1
ATOM 3320 C C . SER B 1 205 ? 23.422 10.297 -6.379 1 46.59 205 SER B C 1
ATOM 3322 O O . SER B 1 205 ? 22.906 11.406 -6.34 1 46.59 205 SER B O 1
ATOM 3324 N N . GLN B 1 206 ? 24.422 10.312 -5.488 1 38.38 206 GLN B N 1
ATOM 3325 C CA . GLN B 1 206 ? 25.344 11.414 -5.727 1 38.38 206 GLN B CA 1
ATOM 3326 C C . GLN B 1 206 ? 25.703 11.523 -7.207 1 38.38 206 GLN B C 1
ATOM 3328 O O . GLN B 1 206 ? 25.812 10.516 -7.902 1 38.38 206 GLN B O 1
ATOM 3333 N N . PRO B 1 207 ? 25.594 12.711 -7.797 1 35.56 207 PRO B N 1
ATOM 3334 C CA . PRO B 1 207 ? 26.109 12.812 -9.164 1 35.56 207 PRO B CA 1
ATOM 3335 C C . PRO B 1 207 ? 27.453 12.133 -9.336 1 35.56 207 PRO B C 1
ATOM 3337 O O . PRO B 1 207 ? 28.391 12.391 -8.555 1 35.56 207 PRO B O 1
ATOM 3340 N N . SER B 1 208 ? 27.484 11.008 -9.586 1 33.53 208 SER B N 1
ATOM 3341 C CA . SER B 1 208 ? 28.844 10.578 -9.938 1 33.53 208 SER B CA 1
ATOM 3342 C C . SER B 1 208 ? 29.594 11.68 -10.68 1 33.53 208 SER B C 1
ATOM 3344 O O . SER B 1 208 ? 29.062 12.281 -11.617 1 33.53 208 SER B O 1
ATOM 3346 N N . GLN B 1 209 ? 30.578 12.336 -10.023 1 30.5 209 GLN B N 1
ATOM 3347 C CA . GLN B 1 209 ? 31.5 13.164 -10.812 1 30.5 209 GLN B CA 1
ATO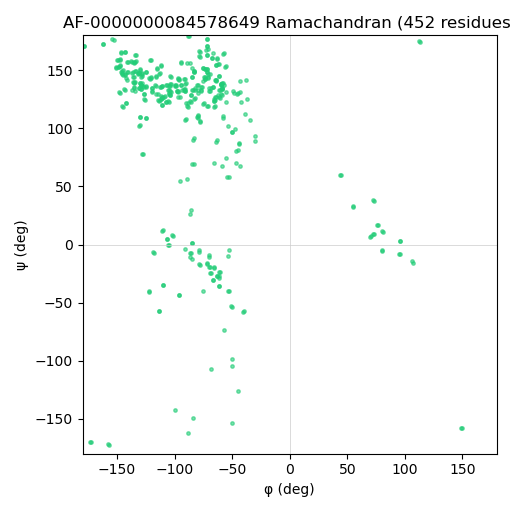M 3348 C C . GLN B 1 209 ? 31.812 12.508 -12.148 1 30.5 209 GLN B C 1
ATOM 3350 O O . GLN B 1 209 ? 32.094 11.305 -12.211 1 30.5 209 GLN B O 1
ATOM 3355 N N . PRO B 1 210 ? 31.594 13.234 -13.219 1 31.8 210 PRO B N 1
ATOM 3356 C CA . PRO B 1 210 ? 31.984 12.773 -14.555 1 31.8 210 PRO B CA 1
ATOM 3357 C C . PRO B 1 210 ? 33.406 12.211 -14.586 1 31.8 210 PRO B C 1
ATOM 3359 O O . PRO B 1 210 ? 34.344 12.898 -14.195 1 31.8 210 PRO B O 1
ATOM 3362 N N . SER B 1 211 ? 33.688 11.062 -14.211 1 30.45 211 SER B N 1
ATOM 3363 C CA . SER B 1 211 ? 35.062 10.641 -14.539 1 30.45 211 SER B CA 1
ATOM 3364 C C . SER B 1 211 ? 35.469 11.156 -15.906 1 30.45 211 SER B C 1
ATOM 3366 O O . SER B 1 211 ? 34.656 11.25 -16.828 1 30.45 211 SER B O 1
ATOM 3368 N N . GLN B 1 212 ? 36.781 11.562 -15.961 1 26.62 212 GLN B N 1
ATOM 3369 C CA . GLN B 1 212 ? 37.5 12.25 -17.016 1 26.62 212 GLN B CA 1
ATOM 3370 C C . GLN B 1 212 ? 37.188 11.617 -18.375 1 26.62 212 GLN B C 1
ATOM 3372 O O . GLN B 1 212 ? 36.5 10.617 -18.469 1 26.62 212 GLN B O 1
ATOM 3377 N N . SER B 1 213 ? 38.406 11.219 -19.094 1 27.16 213 SER B N 1
ATOM 3378 C CA . SER B 1 213 ? 39 11.367 -20.438 1 27.16 213 SER B CA 1
ATOM 3379 C C . SER B 1 213 ? 38.562 10.227 -21.359 1 27.16 213 SER B C 1
ATOM 3381 O O . SER B 1 213 ? 38.969 9.078 -21.156 1 27.16 213 SER B O 1
ATOM 3383 N N . GLU B 1 214 ? 37.344 10.031 -21.531 1 28.38 214 GLU B N 1
ATOM 3384 C CA . GLU B 1 214 ? 37.219 9.047 -22.609 1 28.38 214 GLU B CA 1
ATOM 3385 C C . GLU B 1 214 ? 38.094 9.398 -23.797 1 28.38 214 GLU B C 1
ATOM 3387 O O . GLU B 1 214 ? 38.062 10.523 -24.297 1 28.38 214 GLU B O 1
ATOM 3392 N N . THR B 1 215 ? 39.281 8.75 -23.891 1 29.06 215 THR B N 1
ATOM 3393 C CA . THR B 1 215 ? 40.156 8.812 -25.062 1 29.06 215 THR B CA 1
ATOM 3394 C C . THR B 1 215 ? 39.344 8.688 -26.344 1 29.06 215 THR B C 1
ATOM 3396 O O . THR B 1 215 ? 38.406 7.875 -26.422 1 29.06 215 THR B O 1
ATOM 3399 N N . PRO B 1 216 ? 39.562 9.594 -27.359 1 30.39 216 PRO B N 1
ATOM 3400 C CA . PRO B 1 216 ? 38.875 9.734 -28.656 1 30.39 216 PRO B CA 1
ATOM 3401 C C . PRO B 1 216 ? 38.844 8.438 -29.438 1 30.39 216 PRO B C 1
ATOM 3403 O O . PRO B 1 216 ? 39.906 7.898 -29.797 1 30.39 216 PRO B O 1
ATOM 3406 N N . ILE B 1 217 ? 38.281 7.359 -28.906 1 29.89 217 ILE B N 1
ATOM 3407 C CA . ILE B 1 217 ? 38.562 6.195 -29.734 1 29.89 217 ILE B CA 1
ATOM 3408 C C . ILE B 1 217 ? 38.094 6.48 -31.172 1 29.89 217 ILE B C 1
ATOM 3410 O O . ILE B 1 217 ? 37 6.965 -31.391 1 29.89 217 ILE B O 1
ATOM 3414 N N . LYS B 1 218 ? 39 6.387 -32.156 1 29.97 218 LYS B N 1
ATOM 3415 C CA . LYS B 1 218 ? 39.062 6.559 -33.594 1 29.97 218 LYS B CA 1
ATOM 3416 C C . LYS B 1 218 ? 37.875 5.887 -34.281 1 29.97 218 LYS B C 1
ATOM 3418 O O . LYS B 1 218 ? 37.469 4.781 -33.938 1 29.97 218 LYS B O 1
ATOM 3423 N N . ARG B 1 219 ? 37.156 6.531 -35.156 1 27.92 219 ARG B N 1
ATOM 3424 C CA . ARG B 1 219 ? 36 6.277 -36 1 27.92 219 ARG B CA 1
ATOM 3425 C C . ARG B 1 219 ? 36.219 5.055 -36.875 1 27.92 219 ARG B C 1
ATOM 3427 O O . ARG B 1 219 ? 37.094 5.066 -37.75 1 27.92 219 ARG B O 1
ATOM 3434 N N . ARG B 1 220 ? 36.156 3.777 -36.344 1 27.75 220 ARG B N 1
ATOM 3435 C CA . ARG B 1 220 ? 36.469 2.857 -37.438 1 27.75 220 ARG B CA 1
ATOM 3436 C C . ARG B 1 220 ? 35.438 2.961 -38.562 1 27.75 220 ARG B C 1
ATOM 3438 O O . ARG B 1 220 ? 34.25 3.121 -38.312 1 27.75 220 ARG B O 1
ATOM 3445 N N . LYS B 1 221 ? 35.75 3.143 -39.875 1 24.34 221 LYS B N 1
ATOM 3446 C CA . LYS B 1 221 ? 35.094 3.398 -41.156 1 24.34 221 LYS B CA 1
ATOM 3447 C C . LYS B 1 221 ? 34.062 2.293 -41.469 1 24.34 221 LYS B C 1
ATOM 3449 O O . LYS B 1 221 ? 32.969 2.57 -41.906 1 24.34 221 LYS B O 1
ATOM 3454 N N . PHE B 1 222 ? 34.406 0.97 -41.875 1 25.03 222 PHE B N 1
ATOM 3455 C CA . PHE B 1 222 ? 33.719 0.035 -42.75 1 25.03 222 PHE B CA 1
ATOM 3456 C C . PHE B 1 222 ? 32.781 -0.855 -41.938 1 25.03 222 PHE B C 1
ATOM 3458 O O . PHE B 1 222 ? 31.656 -1.123 -42.344 1 25.03 222 PHE B O 1
ATOM 3465 N N . ASN B 1 223 ? 32.281 -1.249 -40.656 1 25.45 223 ASN B N 1
ATOM 3466 C CA . ASN B 1 223 ? 32.219 -2.705 -40.594 1 25.45 223 ASN B CA 1
ATOM 3467 C C . ASN B 1 223 ? 31.031 -3.244 -41.406 1 25.45 223 ASN B C 1
ATOM 3469 O O . ASN B 1 223 ? 30.016 -2.568 -41.562 1 25.45 223 ASN B O 1
ATOM 3473 N N . ALA B 1 224 ? 31.125 -4.418 -42.188 1 22.48 224 ALA B N 1
ATOM 3474 C CA . ALA B 1 224 ? 30.469 -5.27 -43.156 1 22.48 224 ALA B CA 1
ATOM 3475 C C . ALA B 1 224 ? 29.078 -5.688 -42.688 1 22.48 224 ALA B C 1
ATOM 3477 O O . ALA B 1 224 ? 28.891 -5.992 -41.5 1 22.48 224 ALA B O 1
ATOM 3478 N N . PHE B 1 225 ? 28.125 -5.094 -43.188 1 23.86 225 PHE B N 1
ATOM 3479 C CA . PHE B 1 225 ? 26.688 -5.305 -43.344 1 23.86 225 PHE B CA 1
ATOM 3480 C C . PHE B 1 225 ? 26.406 -6.594 -44.094 1 23.86 225 PHE B C 1
ATOM 3482 O O . PHE B 1 225 ? 26.766 -6.727 -45.281 1 23.86 225 PHE B O 1
ATOM 3489 N N . ALA B 1 226 ? 26.703 -7.812 -43.5 1 27.95 226 ALA B N 1
ATOM 3490 C CA . ALA B 1 226 ? 26.453 -9.023 -44.25 1 27.95 226 ALA B CA 1
ATOM 3491 C C . ALA B 1 226 ? 25.047 -9.039 -44.812 1 27.95 226 ALA B C 1
ATOM 3493 O O . ALA B 1 226 ? 24.062 -8.969 -44.062 1 27.95 226 ALA B O 1
ATOM 3494 N N . SER B 1 227 ? 24.906 -8.664 -46.031 1 23.28 227 SER B N 1
ATOM 3495 C CA . SER B 1 227 ? 24.016 -8.344 -47.156 1 23.28 227 SER B CA 1
ATOM 3496 C C . SER B 1 227 ? 23 -9.445 -47.375 1 23.28 227 SER B C 1
ATOM 3498 O O . SER B 1 227 ? 21.797 -9.18 -47.438 1 23.28 227 SER B O 1
ATOM 3500 N N . PRO B 1 228 ? 23.266 -10.352 -48.344 1 29.92 228 PRO B N 1
ATOM 3501 C CA . PRO B 1 228 ? 22.594 -10.789 -49.562 1 29.92 228 PRO B CA 1
ATOM 3502 C C . PRO B 1 228 ? 21.688 -12 -49.344 1 29.92 228 PRO B C 1
ATOM 3504 O O . PRO B 1 228 ? 21.891 -12.766 -48.406 1 29.92 228 PRO B O 1
#

Nearest PDB structures (foldseek):
  2cwa-assembly1_A  TM=5.607E-01  e=5.176E-08  Thermus thermophilus HB8
  3afq-assembly1_C  TM=5.279E-01  e=1.860E-02  Mycobacterium leprae TN
  2hql-assembly1_E  TM=6.190E-01  e=6.092E-02  Mycoplasmoides pneumoniae
  3koj-assembly1_B  TM=5.398E-01  e=2.810E-02  Synechococcus elongatus PCC 6301
  2hql-assembly2_C  TM=6.149E-01  e=3.014E-01  Mycoplasmoides pneumoniae

Sequence (456 aa):
MSSTLNIFGFFALAGGVRRSTPRASSSSSASVTFHCYYSTVIQCSSGSALPAELRVYSPPGQNPLPNNTIVFLTAKLHLRSALPVLMDAMHLYPFPGDVNDMDYEDHVPDMPYPLIYGIGTVQSKEETLADGKSRGFLVSASERVRDVQALSTLQCVFDNTPRWVNVPCPSFNSLIYFFGSALSIRDDGLLSISLTSLQYNLTGSQPSQPSQSETPIKRRKFNAFASPMSSTLNIFGFFALAGGVRRSTPRASSSSSASVTFHCYYSTVIQCSSGSALPAELRVYSPPGQNPLPNNTIVFLTAKLHLRSALPVLMDAMHLYPFPGDVNDMDYEDHVPDMPYPLIYGIGTVQSKEETLADGKSRGFLVSASERVRDVQALSTLQCVFDNTPRWVNVPCPSFNSLIYFFGSALSIRDDGLLSISLTSLQYNLTGSQPSQPSQSETPIKRRKFNAFASP

Solvent-accessible surface area (backbone atoms only — not comparable to full-atom values): 24906 Å² total; per-residue (Å²): 129,59,41,33,32,34,38,33,40,52,40,51,32,31,73,50,43,77,46,76,43,78,50,81,67,86,66,88,77,78,54,66,45,39,30,31,35,27,41,38,57,50,37,19,74,70,69,44,69,41,51,27,38,38,39,34,83,30,64,90,88,62,74,67,67,61,64,58,36,43,24,42,36,33,25,33,41,31,51,40,69,88,44,62,24,42,31,35,52,76,43,78,33,56,46,51,80,56,64,85,44,91,62,50,66,66,42,50,47,88,49,69,45,29,34,38,38,34,27,28,32,27,71,34,67,78,40,74,40,94,84,72,62,26,36,32,31,34,33,34,27,31,22,74,43,92,90,34,82,31,73,21,60,32,32,43,25,43,57,76,49,78,87,43,73,83,57,76,74,75,56,69,64,33,24,29,39,43,30,26,32,37,30,38,66,44,94,82,41,35,46,29,26,39,59,75,46,77,42,64,59,37,45,42,73,68,78,73,74,79,78,79,77,77,72,81,77,77,82,87,83,86,82,73,88,82,84,132,128,59,41,32,31,34,37,33,40,53,39,52,33,30,74,51,43,77,46,76,43,76,52,82,67,85,66,88,76,78,55,65,44,39,30,32,35,28,40,38,57,50,36,20,74,71,70,44,68,42,52,26,38,38,39,34,84,31,62,89,88,62,74,66,66,62,65,59,36,44,25,43,37,34,23,32,40,32,52,40,70,87,45,62,24,41,31,34,52,77,43,77,34,55,46,50,78,57,63,85,44,90,61,50,67,64,42,52,47,86,50,70,44,29,34,36,38,35,28,28,33,27,70,34,66,77,39,75,40,95,83,72,62,26,34,32,31,34,35,35,28,32,22,73,42,92,88,34,83,32,73,21,58,34,32,45,26,43,58,76,50,78,87,43,74,81,56,76,75,75,55,69,64,32,24,30,39,43,29,27,31,38,30,36,66,44,94,82,41,34,46,28,26,39,59,77,44,77,41,64,61,38,45,39,75,66,78,71,72,78,70,80,77,77,70,82,74,75,82,81,84,73,87,85,72,92,77,132

pLDDT: mean 85.14, std 21.8, range [18.19, 98.75]

Secondary structure (DSSP, 8-state):
---EEEEEEEEEEEEEEEEEEE---SSSS-PEEEEEEEEEEEE-TTS-EEEEEEEEE--TTPPPPPTTEEEEEEEEEE--TTS-EEEEEEEEEEPPS-TTSTTGGGGS-S--S-EEEEEEEE-S--EE-TTSS-EEEEEEEEEEETTEEEEEEEEEEE-SSGGGTTPPPPPTT-EEEEEEEEEEE-TTSPEEEEEEEEE-----------------------------/---EEEEEEEEEEEEEEEEEEE----SSS-PEEEEEEEEEEEE-TTS-EEEEEEEEE--TTPPPPPTTEEEEEEEEEE--TTSPEEEEEEEEEEPPS-TTSTTGGGGS-S--S-EEEEEEEE-S--EE-TTSS-EEEEEEEEEEETTEEEEEEEEEEE-SSGGGTTPPPPPTT-EEEEEEEEEEE-TTSPEEEEEEEEE-----------------------------